Protein AF-0000000079724681 (afdb_homodimer)

Organism: NCBI:txid2484901

InterPro domains:
  IPR035994 Nucleoside phosphorylase superfamily [G3DSA:3.40.50.1580] (7-225)
  IPR035994 Nucleoside phosphorylase superfamily [SSF53167] (38-221)

Radius of gyration: 23.67 Å; Cα contacts (8 Å, |Δi|>4): 968; chains: 2; bounding box: 52×74×46 Å

pLDDT: mean 89.67, std 12.19, range [44.06, 98.69]

Solvent-accessible surface area (backbone atoms only — not comparable to full-atom values): 22794 Å² total; per-residue (Å²): 129,58,68,66,33,54,52,38,56,52,50,49,66,22,32,35,41,30,20,45,44,59,83,45,45,47,68,50,58,72,66,68,78,54,84,39,72,41,69,24,29,71,31,28,53,42,17,18,44,47,43,45,55,52,41,70,77,38,71,72,47,47,34,40,38,38,34,45,63,27,24,20,33,58,68,47,75,58,58,64,76,22,35,38,30,29,35,31,25,28,57,60,54,68,45,36,70,71,64,46,26,44,65,78,75,70,71,71,68,42,66,18,71,30,91,80,29,65,66,55,51,49,49,48,55,52,46,57,69,34,76,92,34,49,92,33,56,43,72,81,32,26,32,30,19,22,90,43,46,58,30,58,76,50,77,56,68,89,46,78,88,44,58,76,47,30,29,36,38,39,30,54,33,22,42,41,54,39,22,60,75,68,73,32,29,27,39,33,46,26,29,24,32,18,51,49,12,70,58,22,65,62,35,29,71,72,33,42,64,64,45,33,51,53,53,42,50,51,50,50,51,56,53,54,72,43,95,130,57,67,64,34,54,53,39,55,53,50,49,67,22,32,34,39,30,19,45,45,59,82,44,44,46,68,50,59,72,67,68,76,54,83,38,69,40,68,23,30,71,31,27,54,42,17,18,45,46,44,45,54,50,42,70,76,37,72,71,46,47,34,38,38,38,32,44,65,26,22,19,33,59,70,47,75,59,57,66,76,22,36,38,31,29,34,31,26,27,56,61,53,67,45,35,72,71,63,46,24,44,64,77,73,68,66,69,70,41,67,18,70,31,92,81,28,64,66,55,51,51,50,51,55,50,45,58,68,34,76,91,34,48,94,33,56,44,73,81,33,27,32,30,20,22,90,45,46,57,30,58,76,52,76,55,65,88,45,80,87,44,58,74,46,29,29,36,37,38,29,54,34,22,42,39,52,40,22,58,76,69,73,32,29,26,38,33,46,25,28,23,33,19,51,49,12,71,59,21,66,63,35,29,71,73,32,43,65,63,45,34,50,53,52,43,49,52,51,49,51,56,53,53,72,41,93

Secondary structure (DSSP, 8-state):
--HHHHHHHHHHTTEEEEESSGGGTHHHHHHT--S-EEE--SSHHHHHHHHHHHHHH-TT--EEEEEEEEEEPGGG---TT-EEEEEEEE---HHHHTTSEE-------EE-S-TT-HHHHHHHHHHHH-TTTTTTEEEEEEEE--SSEE-S--SS-SSGGGTT--EE-SSHHHHHHHHHHTT-EEEEEEEEEEESSTTHHHHHHHHHHHHHHHHHHHHHHHHHHT-/--HHHHHHHHHHTTEEEEESSGGGTHHHHHHT--S-EEE--SSHHHHHHHHHHHHHH-TT--EEEEEEEEEEPGGG---TT-EEEEEEEE---HHHHTTSEE-------EE-S-TT-HHHHHHHHHHHH-TTTTTTEEEEEEEE--SSEE-S--SS-SSGGGTT--EE-SSHHHHHHHHHHTT-EEEEEEEEEEESSTTHHHHHHHHHHHHHHHHHHHHHHHHHHT-

Nearest PDB structures (foldseek):
  4jwt-assembly1_A-2  TM=7.422E-01  e=1.024E-13  Sulfurimonas denitrificans DSM 1251
  4p54-assembly1_A  TM=7.434E-01  e=1.540E-12  Helicobacter pylori J99
  4ffs-assembly1_A  TM=7.259E-01  e=2.717E-12  Helicobacter pylori J99
  6dyu-assembly1_A  TM=7.124E-01  e=3.496E-12  Helicobacter pylori
  4bmx-assembly1_B  TM=7.181E-01  e=5.104E-12  Helicobacter pylori 26695

Sequence (454 aa):
MDLQKQKDCLLINRILFCSAFFGETDLLKKSRLFPHLLEAGIGNLNAGINTFEYLLKHPEIETIVFIGSCGAYPWAKIHTGSIVVSSEFDHLEIAAQLGITKQILNDKSLIGFAKDNPTLLGLSDFAKKQNQFTDRIFFSKKTNAPTCLSLKNLDSPPGKEWDGLDVENLELYGLAIVAKKLNKNLFAILSVTNQVGSEGSADWQKNWRDFSNSLQNLLLKWTDERRMDLQKQKDCLLINRILFCSAFFGETDLLKKSRLFPHLLEAGIGNLNAGINTFEYLLKHPEIETIVFIGSCGAYPWAKIHTGSIVVSSEFDHLEIAAQLGITKQILNDKSLIGFAKDNPTLLGLSDFAKKQNQFTDRIFFSKKTNAPTCLSLKNLDSPPGKEWDGLDVENLELYGLAIVAKKLNKNLFAILSVTNQVGSEGSADWQKNWRDFSNSLQNLLLKWTDERR

Structure (mmCIF, N/CA/C/O backbone):
data_AF-0000000079724681-model_v1
#
loop_
_entity.id
_entity.type
_entity.pdbx_description
1 polymer Phosphorylase
#
loop_
_atom_site.group_PDB
_atom_site.id
_atom_site.type_symbol
_atom_site.label_atom_id
_atom_site.label_alt_id
_atom_site.label_comp_id
_atom_site.label_asym_id
_atom_site.label_entity_id
_atom_site.label_seq_id
_atom_site.pdbx_PDB_ins_code
_atom_site.Cartn_x
_atom_site.Cartn_y
_atom_site.Cartn_z
_atom_site.occupancy
_atom_site.B_iso_or_equiv
_atom_site.auth_seq_id
_atom_site.auth_comp_id
_atom_site.auth_asym_id
_atom_site.auth_atom_id
_atom_site.pdbx_PDB_model_num
ATOM 1 N N . MET A 1 1 ? -26.391 -37.656 -5.281 1 44.31 1 MET A N 1
ATOM 2 C CA . MET A 1 1 ? -25.234 -36.781 -5.34 1 44.31 1 MET A CA 1
ATOM 3 C C . MET A 1 1 ? -24.312 -37 -4.148 1 44.31 1 MET A C 1
ATOM 5 O O . MET A 1 1 ? -24.75 -37 -3 1 44.31 1 MET A O 1
ATOM 9 N N . ASP A 1 2 ? -23.172 -37.562 -4.43 1 57.03 2 ASP A N 1
ATOM 10 C CA . ASP A 1 2 ? -22.188 -38.062 -3.484 1 57.03 2 ASP A CA 1
ATOM 11 C C . ASP A 1 2 ? -21.828 -37 -2.436 1 57.03 2 ASP A C 1
ATOM 13 O O . ASP A 1 2 ? -21.797 -35.812 -2.736 1 57.03 2 ASP A O 1
ATOM 17 N N . LEU A 1 3 ? -22.094 -37.375 -1.23 1 56.28 3 LEU A N 1
ATOM 18 C CA . LEU A 1 3 ? -21.828 -36.594 -0.027 1 56.28 3 LEU A CA 1
ATOM 19 C C . LEU A 1 3 ? -20.531 -35.812 -0.155 1 56.28 3 LEU A C 1
ATOM 21 O O . LEU A 1 3 ? -20.453 -34.656 0.271 1 56.28 3 LEU A O 1
ATOM 25 N N . GLN A 1 4 ? -19.547 -36.406 -0.739 1 55.22 4 GLN A N 1
ATOM 26 C CA . GLN A 1 4 ? -18.25 -35.75 -0.909 1 55.22 4 GLN A CA 1
ATOM 27 C C . GLN A 1 4 ? -18.344 -34.594 -1.879 1 55.22 4 GLN A C 1
ATOM 29 O O . GLN A 1 4 ? -17.734 -33.531 -1.65 1 55.22 4 GLN A O 1
ATOM 34 N N . LYS A 1 5 ? -19.141 -34.812 -2.885 1 59.75 5 LYS A N 1
ATOM 35 C CA . LYS A 1 5 ? -19.328 -33.781 -3.883 1 59.75 5 LYS A CA 1
ATOM 36 C C . LYS A 1 5 ? -20.062 -32.594 -3.283 1 59.75 5 LYS A C 1
ATOM 38 O O . LYS A 1 5 ? -19.719 -31.438 -3.578 1 59.75 5 LYS A O 1
ATOM 43 N N . GLN A 1 6 ? -20.984 -32.969 -2.492 1 57.09 6 GLN A N 1
ATOM 44 C CA . GLN A 1 6 ? -21.719 -31.906 -1.816 1 57.09 6 GLN A CA 1
ATOM 45 C C . GLN A 1 6 ? -20.797 -31.094 -0.909 1 57.09 6 GLN A C 1
ATOM 47 O O . GLN A 1 6 ? -20.891 -29.859 -0.869 1 57.09 6 GLN A O 1
ATOM 52 N N . LYS A 1 7 ? -20.047 -31.766 -0.277 1 60.78 7 LYS A N 1
ATOM 53 C CA . LYS A 1 7 ? -19.094 -31.125 0.615 1 60.78 7 LYS A CA 1
ATOM 54 C C . LYS A 1 7 ? -18.078 -30.297 -0.172 1 60.78 7 LYS A C 1
ATOM 56 O O . LYS A 1 7 ? -17.688 -29.203 0.251 1 60.78 7 LYS A O 1
ATOM 61 N N . ASP A 1 8 ? -17.734 -30.734 -1.343 1 61.16 8 ASP A N 1
ATOM 62 C CA . ASP A 1 8 ? -16.781 -30.031 -2.186 1 61.16 8 ASP A CA 1
ATOM 63 C C . ASP A 1 8 ? -17.391 -28.766 -2.783 1 61.16 8 ASP A C 1
ATOM 65 O O . ASP A 1 8 ? -16.719 -27.734 -2.877 1 61.16 8 ASP A O 1
ATOM 69 N N . CYS A 1 9 ? -18.547 -29 -3.27 1 59.59 9 CYS A N 1
ATOM 70 C CA . CYS A 1 9 ? -19.266 -27.844 -3.781 1 59.59 9 CYS A CA 1
ATOM 71 C C . CYS A 1 9 ? -19.406 -26.766 -2.705 1 59.59 9 CYS A C 1
ATOM 73 O O . CYS A 1 9 ? -19.25 -25.578 -2.984 1 59.59 9 CYS A O 1
ATOM 75 N N . LEU A 1 10 ? -19.516 -27.234 -1.591 1 66.06 10 LEU A N 1
ATOM 76 C CA . LEU A 1 10 ? -19.703 -26.312 -0.482 1 66.06 10 LEU A CA 1
ATOM 77 C C . LEU A 1 10 ? -18.391 -25.609 -0.145 1 66.06 10 LEU A C 1
ATOM 79 O O . LEU A 1 10 ? -18.391 -24.422 0.2 1 66.06 10 LEU A O 1
ATOM 83 N N . LEU A 1 11 ? -17.344 -26.266 -0.457 1 80.56 11 LEU A N 1
ATOM 84 C CA . LEU A 1 11 ? -16.031 -25.719 -0.091 1 80.56 11 LEU A CA 1
ATOM 85 C C . LEU A 1 11 ? -15.625 -24.609 -1.057 1 80.56 11 LEU A C 1
ATOM 87 O O . LEU A 1 11 ? -15.125 -23.562 -0.634 1 80.56 11 LEU A O 1
ATOM 91 N N . ILE A 1 12 ? -16.047 -24.781 -2.322 1 86.5 12 ILE A N 1
ATOM 92 C CA . ILE A 1 12 ? -15.594 -23.828 -3.334 1 86.5 12 ILE A CA 1
ATOM 93 C C . ILE A 1 12 ? -16.328 -22.516 -3.16 1 86.5 12 ILE A C 1
ATOM 95 O O . ILE A 1 12 ? -15.82 -21.453 -3.527 1 86.5 12 ILE A O 1
ATOM 99 N N . ASN A 1 13 ? -17.531 -22.562 -2.518 1 90.31 13 ASN A N 1
ATOM 100 C CA . ASN A 1 13 ? -18.328 -21.359 -2.281 1 90.31 13 ASN A CA 1
ATOM 101 C C . ASN A 1 13 ? -17.734 -20.5 -1.17 1 90.31 13 ASN A C 1
ATOM 103 O O . ASN A 1 13 ? -18.109 -19.344 -1.003 1 90.31 13 ASN A O 1
ATOM 107 N N . ARG A 1 14 ? -16.766 -21.094 -0.505 1 94 14 ARG A N 1
ATOM 108 C CA . ARG A 1 14 ? -16.172 -20.375 0.62 1 94 14 ARG A CA 1
ATOM 109 C C . ARG A 1 14 ? -14.742 -19.938 0.295 1 94 14 ARG A C 1
ATOM 111 O O . ARG A 1 14 ? -14 -19.531 1.187 1 94 14 ARG A O 1
ATOM 118 N N . ILE A 1 15 ? -14.375 -20.047 -0.976 1 94.31 15 ILE A N 1
ATOM 119 C CA . ILE A 1 15 ? -13.031 -19.688 -1.424 1 94.31 15 ILE A CA 1
ATOM 120 C C . ILE A 1 15 ? -13.109 -18.531 -2.412 1 94.31 15 ILE A C 1
ATOM 122 O O . ILE A 1 15 ? -13.891 -18.562 -3.363 1 94.31 15 ILE A O 1
ATOM 126 N N . LEU A 1 16 ? -12.367 -17.5 -2.15 1 97.19 16 LEU A N 1
ATOM 127 C CA . LEU A 1 16 ? -12.125 -16.453 -3.135 1 97.19 16 LEU A CA 1
ATOM 128 C C . LEU A 1 16 ? -10.844 -16.719 -3.914 1 97.19 16 LEU A C 1
ATOM 130 O O . LEU A 1 16 ? -9.766 -16.812 -3.328 1 97.19 16 LEU A O 1
ATOM 134 N N . PHE A 1 17 ? -11.016 -16.938 -5.164 1 96.94 17 PHE A N 1
ATOM 135 C CA . PHE A 1 17 ? -9.852 -16.922 -6.047 1 96.94 17 PHE A CA 1
ATOM 136 C C . PHE A 1 17 ? -9.609 -15.531 -6.609 1 96.94 17 PHE A C 1
ATOM 138 O O . PHE A 1 17 ? -10.531 -14.891 -7.121 1 96.94 17 PHE A O 1
ATOM 145 N N . CYS A 1 18 ? -8.375 -14.977 -6.477 1 98.06 18 CYS A N 1
ATOM 146 C CA . CYS A 1 18 ? -8.109 -13.633 -6.984 1 98.06 18 CYS A CA 1
ATOM 147 C C . CYS A 1 18 ? -6.754 -13.57 -7.676 1 98.06 18 CYS A C 1
ATOM 149 O O . CYS A 1 18 ? -5.922 -14.453 -7.5 1 98.06 18 CYS A O 1
ATOM 151 N N . SER A 1 19 ? -6.59 -12.633 -8.57 1 98.69 19 SER A N 1
ATOM 152 C CA . SER A 1 19 ? -5.371 -12.383 -9.328 1 98.69 19 SER A CA 1
ATOM 153 C C . SER A 1 19 ? -5.094 -10.891 -9.469 1 98.69 19 SER A C 1
ATOM 155 O O . SER A 1 19 ? -5.949 -10.062 -9.141 1 98.69 19 SER A O 1
ATOM 157 N N . ALA A 1 20 ? -3.908 -10.57 -9.883 1 98.19 20 ALA A N 1
ATOM 158 C CA . ALA A 1 20 ? -3.549 -9.172 -10.086 1 98.19 20 ALA A CA 1
ATOM 159 C C . ALA A 1 20 ? -4.352 -8.562 -11.234 1 98.19 20 ALA A C 1
ATOM 161 O O . ALA A 1 20 ? -4.805 -7.418 -11.141 1 98.19 20 ALA A O 1
ATOM 162 N N . PHE A 1 21 ? -4.492 -9.266 -12.305 1 97.19 21 PHE A N 1
ATOM 163 C CA . PHE A 1 21 ? -5.242 -8.797 -13.461 1 97.19 21 PHE A CA 1
ATOM 164 C C . PHE A 1 21 ? -5.973 -9.945 -14.141 1 97.19 21 PHE A C 1
ATOM 166 O O . PHE A 1 21 ? -5.711 -11.117 -13.844 1 97.19 21 PHE A O 1
ATOM 173 N N . PHE A 1 22 ? -6.855 -9.695 -14.969 1 95.62 22 PHE A N 1
ATOM 174 C CA . PHE A 1 22 ? -7.855 -10.602 -15.523 1 95.62 22 PHE A CA 1
ATOM 175 C C . PHE A 1 22 ? -7.195 -11.758 -16.266 1 95.62 22 PHE A C 1
ATOM 177 O O . PHE A 1 22 ? -7.668 -12.891 -16.203 1 95.62 22 PHE A O 1
ATOM 184 N N . GLY A 1 23 ? -6.133 -11.547 -16.906 1 97.25 23 GLY A N 1
ATOM 185 C CA . GLY A 1 23 ? -5.469 -12.57 -17.703 1 97.25 23 GLY A CA 1
ATOM 186 C C . GLY A 1 23 ? -5.031 -13.773 -16.875 1 97.25 23 GLY A C 1
ATOM 187 O O . GLY A 1 23 ? -4.926 -14.883 -17.406 1 97.25 23 GLY A O 1
ATOM 188 N N . GLU A 1 24 ? -4.887 -13.625 -15.617 1 98.06 24 GLU A N 1
ATOM 189 C CA . GLU A 1 24 ? -4.355 -14.688 -14.766 1 98.06 24 GLU A CA 1
ATOM 190 C C . GLU A 1 24 ? -5.48 -15.547 -14.195 1 98.06 24 GLU A C 1
ATOM 192 O O . GLU A 1 24 ? -5.223 -16.562 -13.539 1 98.06 24 GLU A O 1
ATOM 197 N N . THR A 1 25 ? -6.746 -15.203 -14.484 1 97.94 25 THR A N 1
ATOM 198 C CA . THR A 1 25 ? -7.863 -16.031 -14.023 1 97.94 25 THR A CA 1
ATOM 199 C C . THR A 1 25 ? -8.945 -16.109 -15.086 1 97.94 25 THR A C 1
ATOM 201 O O . THR A 1 25 ? -10.094 -16.469 -14.797 1 97.94 25 THR A O 1
ATOM 204 N N . ASP A 1 26 ? -8.672 -15.711 -16.297 1 98.31 26 ASP A N 1
ATOM 205 C CA . ASP A 1 26 ? -9.68 -15.633 -17.344 1 98.31 26 ASP A CA 1
ATOM 206 C C . ASP A 1 26 ? -10.234 -17.016 -17.688 1 98.31 26 ASP A C 1
ATOM 208 O O . ASP A 1 26 ? -11.43 -17.156 -17.953 1 98.31 26 ASP A O 1
ATOM 212 N N . LEU A 1 27 ? -9.453 -18.094 -17.672 1 97.94 27 LEU A N 1
ATOM 213 C CA . LEU A 1 27 ? -9.938 -19.453 -17.922 1 97.94 27 LEU A CA 1
ATOM 214 C C . LEU A 1 27 ? -10.836 -19.938 -16.781 1 97.94 27 LEU A C 1
ATOM 216 O O . LEU A 1 27 ? -11.828 -20.625 -17.016 1 97.94 27 LEU A O 1
ATOM 220 N N . LEU A 1 28 ? -10.453 -19.562 -15.555 1 97 28 LEU A N 1
ATOM 221 C CA . LEU A 1 28 ? -11.312 -19.891 -14.43 1 97 28 LEU A CA 1
ATOM 222 C C . LEU A 1 28 ? -12.68 -19.234 -14.57 1 97 28 LEU A C 1
ATOM 224 O O . LEU A 1 28 ? -13.703 -19.875 -14.336 1 97 28 LEU A O 1
ATOM 228 N N . LYS A 1 29 ? -12.625 -17.984 -14.961 1 96.88 29 LYS A N 1
ATOM 229 C CA . LYS A 1 29 ? -13.875 -17.25 -15.148 1 96.88 29 LYS A CA 1
ATOM 230 C C . LYS A 1 29 ? -14.727 -17.891 -16.25 1 96.88 29 LYS A C 1
ATOM 232 O O . LYS A 1 29 ? -15.938 -18.078 -16.062 1 96.88 29 LYS A O 1
ATOM 237 N N . LYS A 1 30 ? -14.156 -18.234 -17.297 1 96.88 30 LYS A N 1
ATOM 238 C CA . LYS A 1 30 ? -14.852 -18.812 -18.438 1 96.88 30 LYS A CA 1
ATOM 239 C C . LYS A 1 30 ? -15.523 -20.141 -18.078 1 96.88 30 LYS A C 1
ATOM 241 O O . LYS A 1 30 ? -16.594 -20.469 -18.594 1 96.88 30 LYS A O 1
ATOM 246 N N . SER A 1 31 ? -14.938 -20.875 -17.156 1 95.06 31 SER A N 1
ATOM 247 C CA . SER A 1 31 ? -15.445 -22.188 -16.781 1 95.06 31 SER A CA 1
ATOM 248 C C . SER A 1 31 ? -16.75 -22.078 -16 1 95.06 31 SER A C 1
ATOM 250 O O . SER A 1 31 ? -17.531 -23.031 -15.938 1 95.06 31 SER A O 1
ATOM 252 N N . ARG A 1 32 ? -16.984 -20.984 -15.227 1 93.25 32 ARG A N 1
ATOM 253 C CA . ARG A 1 32 ? -18.141 -20.688 -14.391 1 93.25 32 ARG A CA 1
ATOM 254 C C . ARG A 1 32 ? -18.203 -21.641 -13.195 1 93.25 32 ARG A C 1
ATOM 256 O O . ARG A 1 32 ? -19.266 -21.828 -12.602 1 93.25 32 ARG A O 1
ATOM 263 N N . LEU A 1 33 ? -17.047 -22.203 -12.883 1 91.81 33 LEU A N 1
ATOM 264 C CA . LEU A 1 33 ? -17 -23.172 -11.797 1 91.81 33 LEU A CA 1
ATOM 265 C C . LEU A 1 33 ? -16.594 -22.5 -10.492 1 91.81 33 LEU A C 1
ATOM 267 O O . LEU A 1 33 ? -16.641 -23.125 -9.43 1 91.81 33 LEU A O 1
ATOM 271 N N . PHE A 1 34 ? -16.25 -21.25 -10.586 1 93.75 34 PHE A N 1
ATOM 272 C CA . PHE A 1 34 ? -15.719 -20.516 -9.438 1 93.75 34 PHE A CA 1
ATOM 273 C C . PHE A 1 34 ? -16.641 -19.359 -9.062 1 93.75 34 PHE A C 1
ATOM 275 O O . PHE A 1 34 ? -16.609 -18.297 -9.695 1 93.75 34 PHE A O 1
ATOM 282 N N . PRO A 1 35 ? -17.391 -19.547 -8.023 1 94.75 35 PRO A N 1
ATOM 283 C CA . PRO A 1 35 ? -18.406 -18.562 -7.688 1 94.75 35 PRO A CA 1
ATOM 284 C C . PRO A 1 35 ? -17.812 -17.203 -7.316 1 94.75 35 PRO A C 1
ATOM 286 O O . PRO A 1 35 ? -18.422 -16.156 -7.578 1 94.75 35 PRO A O 1
ATOM 289 N N . HIS A 1 36 ? -16.594 -17.266 -6.629 1 97.12 36 HIS A N 1
ATOM 290 C CA . HIS A 1 36 ? -15.945 -16.031 -6.215 1 97.12 36 HIS A CA 1
ATOM 291 C C . HIS A 1 36 ? -14.609 -15.844 -6.922 1 97.12 36 HIS A C 1
ATOM 293 O O . HIS A 1 36 ? -13.648 -16.562 -6.637 1 97.12 36 HIS A O 1
ATOM 299 N N . LEU A 1 37 ? -14.609 -14.938 -7.895 1 97.81 37 LEU A N 1
ATOM 300 C CA . LEU A 1 37 ? -13.422 -14.547 -8.648 1 97.81 37 LEU A CA 1
ATOM 301 C C . LEU A 1 37 ? -13.234 -13.031 -8.633 1 97.81 37 LEU A C 1
ATOM 303 O O . LEU A 1 37 ? -14.188 -12.281 -8.867 1 97.81 37 LEU A O 1
ATOM 307 N N . LEU A 1 38 ? -12.016 -12.625 -8.312 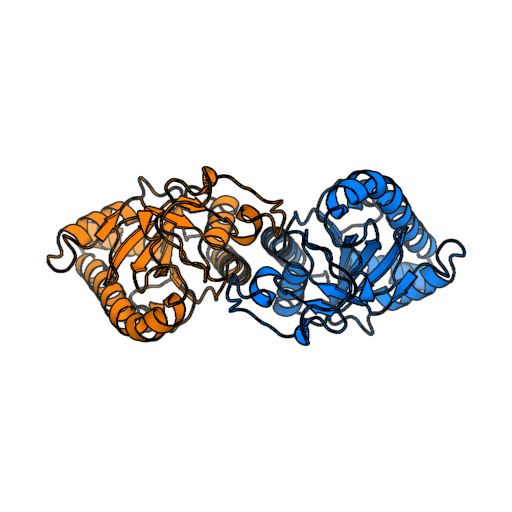1 98.5 38 LEU A N 1
ATOM 308 C CA . LEU A 1 38 ? -11.773 -11.188 -8.18 1 98.5 38 LEU A CA 1
ATOM 309 C C . LEU A 1 38 ? -10.477 -10.789 -8.883 1 98.5 38 LEU A C 1
ATOM 311 O O . LEU A 1 38 ? -9.438 -11.414 -8.68 1 98.5 38 LEU A O 1
ATOM 315 N N . GLU A 1 39 ? -10.617 -9.875 -9.781 1 98.38 39 GLU A N 1
ATOM 316 C CA . GLU A 1 39 ? -9.43 -9.117 -10.172 1 98.38 39 GLU A CA 1
ATOM 317 C C . GLU A 1 39 ? -9.039 -8.102 -9.102 1 98.38 39 GLU A C 1
ATOM 319 O O . GLU A 1 39 ? -9.633 -7.027 -9.008 1 98.38 39 GLU A O 1
ATOM 324 N N . ALA A 1 40 ? -8.047 -8.453 -8.336 1 98 40 ALA A N 1
ATOM 325 C CA . ALA A 1 40 ? -7.719 -7.688 -7.133 1 98 40 ALA A CA 1
ATOM 326 C C . ALA A 1 40 ? -6.934 -6.426 -7.488 1 98 40 ALA A C 1
ATOM 328 O O . ALA A 1 40 ? -6.953 -5.449 -6.734 1 98 40 ALA A O 1
ATOM 329 N N . GLY A 1 41 ? -6.223 -6.457 -8.641 1 97 41 GLY A N 1
ATOM 330 C CA . GLY A 1 41 ? -5.418 -5.312 -9.039 1 97 41 GLY A CA 1
ATOM 331 C C . GLY A 1 41 ? -3.938 -5.5 -8.766 1 97 41 GLY A C 1
ATOM 332 O O . GLY A 1 41 ? -3.557 -6.324 -7.934 1 97 41 GLY A O 1
ATOM 333 N N . ILE A 1 42 ? -3.188 -4.684 -9.422 1 96.62 42 ILE A N 1
ATOM 334 C CA . ILE A 1 42 ? -1.736 -4.781 -9.305 1 96.62 42 ILE A CA 1
ATOM 335 C C . ILE A 1 42 ? -1.262 -3.984 -8.094 1 96.62 42 ILE A C 1
ATOM 337 O O . ILE A 1 42 ? -1.713 -2.857 -7.867 1 96.62 42 ILE A O 1
ATOM 341 N N . GLY A 1 43 ? -0.429 -4.609 -7.32 1 96.56 43 GLY A N 1
ATOM 342 C CA . GLY A 1 43 ? 0.183 -3.945 -6.184 1 96.56 43 GLY A CA 1
ATOM 343 C C . GLY A 1 43 ? -0.536 -4.219 -4.875 1 96.56 43 GLY A C 1
ATOM 344 O O . GLY A 1 43 ? -1.745 -4.457 -4.863 1 96.56 43 GLY A O 1
ATOM 345 N N . ASN A 1 44 ? 0.185 -4.07 -3.781 1 96.06 44 ASN A N 1
ATOM 346 C CA . ASN A 1 44 ? -0.342 -4.359 -2.451 1 96.06 44 ASN A CA 1
ATOM 347 C C . ASN A 1 44 ? -1.56 -3.496 -2.131 1 96.06 44 ASN A C 1
ATOM 349 O O . ASN A 1 44 ? -2.545 -3.986 -1.577 1 96.06 44 ASN A O 1
ATOM 353 N N . LEU A 1 45 ? -1.517 -2.23 -2.512 1 94.75 45 LEU A N 1
ATOM 354 C CA . LEU A 1 45 ? -2.57 -1.291 -2.143 1 94.75 45 LEU A CA 1
ATOM 355 C C . LEU A 1 45 ? -3.875 -1.629 -2.857 1 94.75 45 LEU A C 1
ATOM 357 O O . LEU A 1 45 ? -4.902 -1.85 -2.213 1 94.75 45 LEU A O 1
ATOM 361 N N . ASN A 1 46 ? -3.82 -1.771 -4.152 1 95.25 46 ASN A N 1
ATOM 362 C CA . ASN A 1 46 ? -5.016 -2.1 -4.918 1 95.25 46 ASN A CA 1
ATOM 363 C C . ASN A 1 46 ? -5.555 -3.48 -4.555 1 95.25 46 ASN A C 1
ATOM 365 O O . ASN A 1 46 ? -6.754 -3.641 -4.32 1 95.25 46 ASN A O 1
ATOM 369 N N . ALA A 1 47 ? -4.641 -4.414 -4.484 1 97.44 47 ALA A N 1
ATOM 370 C CA . ALA A 1 47 ? -5.047 -5.773 -4.141 1 97.44 47 ALA A CA 1
ATOM 371 C C . ALA A 1 47 ? -5.68 -5.82 -2.75 1 97.44 47 ALA A C 1
ATOM 373 O O . ALA A 1 47 ? -6.695 -6.488 -2.547 1 97.44 47 ALA A O 1
ATOM 374 N N . GLY A 1 48 ? -5.066 -5.098 -1.835 1 97 48 GLY A N 1
ATOM 375 C CA . GLY A 1 48 ? -5.602 -5.051 -0.484 1 97 48 GLY A CA 1
ATOM 376 C C . GLY A 1 48 ? -6.984 -4.43 -0.411 1 97 48 GLY A C 1
ATOM 377 O O . GLY A 1 48 ? -7.918 -5.039 0.113 1 97 48 GLY A O 1
ATOM 378 N N . ILE A 1 49 ? -7.184 -3.277 -1.011 1 96.5 49 ILE A N 1
ATOM 379 C CA . ILE A 1 49 ? -8.43 -2.52 -0.91 1 96.5 49 ILE A CA 1
ATOM 380 C C . ILE A 1 49 ? -9.547 -3.27 -1.624 1 96.5 49 ILE A C 1
ATOM 382 O O . ILE A 1 49 ? -10.641 -3.441 -1.072 1 96.5 49 ILE A O 1
ATOM 386 N N . ASN A 1 50 ? -9.258 -3.773 -2.785 1 97.56 50 ASN A N 1
ATOM 387 C CA . ASN A 1 50 ? -10.297 -4.441 -3.566 1 97.56 50 ASN A CA 1
ATOM 388 C C . ASN A 1 50 ? -10.711 -5.766 -2.93 1 97.56 50 ASN A C 1
ATOM 390 O O . ASN A 1 50 ? -11.891 -6.113 -2.922 1 97.56 50 ASN A O 1
ATOM 394 N N . THR A 1 51 ? -9.758 -6.473 -2.439 1 98.31 51 THR A N 1
ATOM 395 C CA . THR A 1 51 ? -10.078 -7.73 -1.771 1 98.31 51 THR A CA 1
ATOM 396 C C . THR A 1 51 ? -10.859 -7.473 -0.486 1 98.31 51 THR A C 1
ATOM 398 O O . THR A 1 51 ? -11.828 -8.18 -0.188 1 98.31 51 THR A O 1
ATOM 401 N N . PHE A 1 52 ? -10.422 -6.453 0.254 1 97.88 52 PHE A N 1
ATOM 402 C CA . PHE A 1 52 ? -11.133 -6.078 1.473 1 97.88 52 PHE A CA 1
ATOM 403 C C . PHE A 1 52 ? -12.594 -5.773 1.178 1 97.88 52 PHE A C 1
ATOM 405 O O . PHE A 1 52 ? -13.492 -6.293 1.849 1 97.88 52 PHE A O 1
ATOM 412 N N . GLU A 1 53 ? -12.812 -4.988 0.171 1 97.31 53 GLU A N 1
ATOM 413 C CA . GLU A 1 53 ? -14.164 -4.629 -0.232 1 97.31 53 GLU A CA 1
ATOM 414 C C . GLU A 1 53 ? -14.984 -5.867 -0.574 1 97.31 53 GLU A C 1
ATOM 416 O O . GLU A 1 53 ? -16.125 -6.008 -0.125 1 97.31 53 GLU A O 1
ATOM 421 N N . TYR A 1 54 ? -14.383 -6.77 -1.349 1 98.25 54 TYR A N 1
ATOM 422 C CA . TYR A 1 54 ? -15.078 -7.977 -1.794 1 98.25 54 TYR A CA 1
ATOM 423 C C . TYR A 1 54 ? -15.477 -8.844 -0.607 1 98.25 54 TYR A C 1
ATOM 425 O O . TYR A 1 54 ? -16.594 -9.359 -0.553 1 98.25 54 TYR A O 1
ATOM 433 N N . LEU A 1 55 ? -14.594 -8.953 0.332 1 98 55 LEU A N 1
ATOM 434 C CA . LEU A 1 55 ? -14.82 -9.836 1.47 1 98 55 LEU A CA 1
ATOM 435 C C . LEU A 1 55 ? -15.891 -9.266 2.396 1 98 55 LEU A C 1
ATOM 437 O O . LEU A 1 55 ? -16.641 -10.023 3.014 1 98 55 LEU A O 1
ATOM 441 N N . LEU A 1 56 ? -15.953 -7.957 2.484 1 96.31 56 LEU A N 1
ATOM 442 C CA . LEU A 1 56 ? -17 -7.34 3.289 1 96.31 56 LEU A CA 1
ATOM 443 C C . LEU A 1 56 ? -18.375 -7.641 2.711 1 96.31 56 LEU A C 1
ATOM 445 O O . LEU A 1 56 ? -19.344 -7.805 3.457 1 96.31 56 LEU A O 1
ATOM 449 N N . LYS A 1 57 ? -18.422 -7.762 1.426 1 96.62 57 LYS A N 1
ATOM 450 C CA . LYS A 1 57 ? -19.688 -8.039 0.743 1 96.62 57 LYS A CA 1
ATOM 451 C C . LYS A 1 57 ? -20 -9.523 0.758 1 96.62 57 LYS A C 1
ATOM 453 O O . LYS A 1 57 ? -21.156 -9.922 0.52 1 96.62 57 LYS A O 1
ATOM 458 N N . HIS A 1 58 ? -18.969 -10.32 0.985 1 97.88 58 HIS A N 1
ATOM 459 C CA . HIS A 1 58 ? -19.125 -11.773 0.965 1 97.88 58 HIS A CA 1
ATOM 460 C C . HIS A 1 58 ? -18.516 -12.406 2.215 1 97.88 58 HIS A C 1
ATOM 462 O O . HIS A 1 58 ? -17.516 -13.125 2.133 1 97.88 58 HIS A O 1
ATOM 468 N N . PRO A 1 59 ? -19.188 -12.242 3.305 1 96.38 59 PRO A N 1
ATOM 469 C CA . PRO A 1 59 ? -18.625 -12.688 4.582 1 96.38 59 PRO A CA 1
ATOM 470 C C . PRO A 1 59 ? -18.516 -14.211 4.684 1 96.38 59 PRO A C 1
ATOM 472 O O . PRO A 1 59 ? -17.844 -14.727 5.578 1 96.38 59 PRO A O 1
ATOM 475 N N . GLU A 1 60 ? -19.141 -14.945 3.791 1 96.25 60 GLU A N 1
ATOM 476 C CA . GLU A 1 60 ? -19.109 -16.406 3.809 1 96.25 60 GLU A CA 1
ATOM 477 C C . GLU A 1 60 ? -17.75 -16.938 3.371 1 96.25 60 GLU A C 1
ATOM 479 O O . GLU A 1 60 ? -17.422 -18.094 3.625 1 96.25 60 GLU A O 1
ATOM 484 N N . ILE A 1 61 ? -16.984 -16.141 2.715 1 96.44 61 ILE A N 1
ATOM 485 C CA . ILE A 1 61 ? -15.672 -16.562 2.25 1 96.44 61 ILE A CA 1
ATOM 486 C C . ILE A 1 61 ? -14.742 -16.766 3.445 1 96.44 61 ILE A C 1
ATOM 488 O O . ILE A 1 61 ? -14.656 -15.914 4.324 1 96.44 61 ILE A O 1
ATOM 492 N N . GLU A 1 62 ? -14.016 -17.875 3.416 1 94.38 62 GLU A N 1
ATOM 493 C CA . GLU A 1 62 ? -13.125 -18.219 4.523 1 94.38 62 GLU A CA 1
ATOM 494 C C . GLU A 1 62 ? -11.672 -18.266 4.066 1 94.38 62 GLU A C 1
ATOM 496 O O . GLU A 1 62 ? -10.758 -18.125 4.879 1 94.38 62 GLU A O 1
ATOM 501 N N . THR A 1 63 ? -11.492 -18.516 2.809 1 94.38 63 THR A N 1
ATOM 502 C CA . THR A 1 63 ? -10.148 -18.719 2.283 1 94.38 63 THR A CA 1
ATOM 503 C C . THR A 1 63 ? -9.922 -17.891 1.025 1 94.38 63 THR A C 1
ATOM 505 O O . THR A 1 63 ? -10.789 -17.844 0.146 1 94.38 63 THR A O 1
ATOM 508 N N . ILE A 1 64 ? -8.82 -17.188 1.007 1 96.25 64 ILE A N 1
ATOM 509 C CA . ILE A 1 64 ? -8.367 -16.469 -0.178 1 96.25 64 ILE A CA 1
ATOM 510 C C . ILE A 1 64 ? -7.262 -17.266 -0.869 1 96.25 64 ILE A C 1
ATOM 512 O O . ILE A 1 64 ? -6.289 -17.672 -0.228 1 96.25 64 ILE A O 1
ATOM 516 N N . VAL A 1 65 ? -7.422 -17.516 -2.098 1 95.25 65 VAL A N 1
ATOM 517 C CA . VAL A 1 65 ? -6.391 -18.125 -2.924 1 95.25 65 VAL A CA 1
ATOM 518 C C . VAL A 1 65 ? -5.957 -17.156 -4.023 1 95.25 65 VAL A C 1
ATOM 520 O O . VAL A 1 65 ? -6.73 -16.859 -4.938 1 95.25 65 VAL A O 1
ATOM 523 N N . PHE A 1 66 ? -4.75 -16.703 -3.92 1 97.12 66 PHE A N 1
ATOM 524 C CA . PHE A 1 66 ? -4.199 -15.844 -4.965 1 97.12 66 PHE A CA 1
ATOM 525 C C . PHE A 1 66 ? -3.535 -16.672 -6.051 1 97.12 66 PHE A C 1
ATOM 527 O O . PHE A 1 66 ? -2.73 -17.562 -5.758 1 97.12 66 PHE A O 1
ATOM 534 N N . ILE A 1 67 ? -3.922 -16.438 -7.277 1 97.12 67 ILE A N 1
ATOM 535 C CA . ILE A 1 67 ? -3.369 -17.094 -8.461 1 97.12 67 ILE A CA 1
ATOM 536 C C . ILE A 1 67 ? -2.611 -16.062 -9.305 1 97.12 67 ILE A C 1
ATOM 538 O O . ILE A 1 67 ? -3.182 -15.062 -9.734 1 97.12 67 ILE A O 1
ATOM 542 N N . GLY A 1 68 ? -1.354 -16.312 -9.531 1 97.94 68 GLY A N 1
ATOM 543 C CA . GLY A 1 68 ? -0.631 -15.336 -10.32 1 97.94 68 GLY A CA 1
ATOM 544 C C . GLY A 1 68 ? 0.795 -15.75 -10.633 1 97.94 68 GLY A C 1
ATOM 545 O O . GLY A 1 68 ? 1.083 -16.938 -10.781 1 97.94 68 GLY A O 1
ATOM 546 N N . SER A 1 69 ? 1.672 -14.727 -10.93 1 98.44 69 SER A N 1
ATOM 547 C CA . SER A 1 69 ? 3.072 -14.914 -11.297 1 98.44 69 SER A CA 1
ATOM 548 C C . SER A 1 69 ? 4.004 -14.391 -10.211 1 98.44 69 SER A C 1
ATOM 550 O O . SER A 1 69 ? 3.588 -13.617 -9.352 1 98.44 69 SER A O 1
ATOM 552 N N . CYS A 1 70 ? 5.23 -14.922 -10.242 1 98.69 70 CYS A N 1
ATOM 553 C CA . CYS A 1 70 ? 6.273 -14.445 -9.336 1 98.69 70 CYS A CA 1
ATOM 554 C C . CYS A 1 70 ? 7.652 -14.594 -9.969 1 98.69 70 CYS A C 1
ATOM 556 O O . CYS A 1 70 ? 7.809 -15.281 -10.977 1 98.69 70 CYS A O 1
ATOM 558 N N . GLY A 1 71 ? 8.562 -13.836 -9.453 1 98.69 71 GLY A N 1
ATOM 559 C CA . GLY A 1 71 ? 9.977 -14.055 -9.703 1 98.69 71 GLY A CA 1
ATOM 560 C C . GLY A 1 71 ? 10.672 -14.789 -8.57 1 98.69 71 GLY A C 1
ATOM 561 O O . GLY A 1 71 ? 10.43 -14.5 -7.398 1 98.69 71 GLY A O 1
ATOM 562 N N . ALA A 1 72 ? 11.5 -15.75 -8.93 1 98.69 72 ALA A N 1
ATOM 563 C CA . ALA A 1 72 ? 12.242 -16.484 -7.914 1 98.69 72 ALA A CA 1
ATOM 564 C C . ALA A 1 72 ? 13.555 -15.797 -7.582 1 98.69 72 ALA A C 1
ATOM 566 O O . ALA A 1 72 ? 14.281 -15.359 -8.477 1 98.69 72 ALA A O 1
ATOM 567 N N . TYR A 1 73 ? 13.781 -15.641 -6.266 1 98.44 73 TYR A N 1
ATOM 568 C CA . TYR A 1 73 ? 15.109 -15.18 -5.887 1 98.44 73 TYR A CA 1
ATOM 569 C C . TYR A 1 73 ? 16.172 -16.219 -6.23 1 98.44 73 TYR A C 1
ATOM 571 O O . TYR A 1 73 ? 15.938 -17.422 -6.074 1 98.44 73 TYR A O 1
ATOM 579 N N . PRO A 1 74 ? 17.359 -15.797 -6.66 1 96.94 74 PRO A N 1
ATOM 580 C CA . PRO A 1 74 ? 18.375 -16.75 -7.098 1 96.94 74 PRO A CA 1
ATOM 581 C C . PRO A 1 74 ? 18.766 -17.75 -6.004 1 96.94 74 PRO A C 1
ATOM 583 O O . PRO A 1 74 ? 19.016 -18.922 -6.293 1 96.94 74 PRO A O 1
ATOM 586 N N . TRP A 1 75 ? 18.75 -17.344 -4.762 1 97.31 75 TRP A N 1
ATOM 587 C CA . TRP A 1 75 ? 19.172 -18.203 -3.672 1 97.31 75 TRP A CA 1
ATOM 588 C C . TRP A 1 75 ? 18.109 -19.234 -3.33 1 97.31 75 TRP A C 1
ATOM 590 O O . TRP A 1 75 ? 18.359 -20.188 -2.592 1 97.31 75 TRP A O 1
ATOM 600 N N . ALA A 1 76 ? 16.922 -19.047 -3.838 1 96.81 76 ALA A N 1
ATOM 601 C CA . ALA A 1 76 ? 15.836 -19.984 -3.572 1 96.81 76 ALA A CA 1
ATOM 602 C C . ALA A 1 76 ? 16.016 -21.266 -4.406 1 96.81 76 ALA A C 1
ATOM 604 O O . ALA A 1 76 ? 15.383 -22.281 -4.121 1 96.81 76 ALA A O 1
ATOM 605 N N . LYS A 1 77 ? 16.734 -21.25 -5.473 1 95.38 77 LYS A N 1
ATOM 606 C CA . LYS A 1 77 ? 17.016 -22.359 -6.367 1 95.38 77 LYS A CA 1
ATOM 607 C C . LYS A 1 77 ? 15.734 -22.953 -6.938 1 95.38 77 LYS A C 1
ATOM 609 O O . LYS A 1 77 ? 15.547 -24.172 -6.945 1 95.38 77 LYS A O 1
ATOM 614 N N . ILE A 1 78 ? 14.781 -22.078 -7.297 1 96.69 78 ILE A N 1
ATOM 615 C CA . ILE A 1 78 ? 13.547 -22.453 -7.992 1 96.69 78 ILE A CA 1
ATOM 616 C C . ILE A 1 78 ? 13.617 -21.969 -9.438 1 96.69 78 ILE A C 1
ATOM 618 O O . ILE A 1 78 ? 13.891 -20.797 -9.695 1 96.69 78 ILE A O 1
ATOM 622 N N . HIS A 1 79 ? 13.359 -22.812 -10.352 1 95.62 79 HIS A N 1
ATOM 623 C CA . HIS A 1 79 ? 13.547 -22.5 -11.758 1 95.62 79 HIS A CA 1
ATOM 624 C C . HIS A 1 79 ? 12.266 -21.938 -12.375 1 95.62 79 HIS A C 1
ATOM 626 O O . HIS A 1 79 ? 11.164 -22.281 -11.945 1 95.62 79 HIS A O 1
ATOM 632 N N . THR A 1 80 ? 12.492 -21.094 -13.367 1 96.94 80 THR A N 1
ATOM 633 C CA . THR A 1 80 ? 11.383 -20.625 -14.188 1 96.94 80 THR A CA 1
ATOM 634 C C . THR A 1 80 ? 10.586 -21.797 -14.742 1 96.94 80 THR A C 1
ATOM 636 O O . THR A 1 80 ? 11.164 -22.812 -15.164 1 96.94 80 THR A O 1
ATOM 639 N N . GLY A 1 81 ? 9.273 -21.688 -14.711 1 95.06 81 GLY A N 1
ATOM 640 C CA . GLY A 1 81 ? 8.406 -22.781 -15.156 1 95.06 81 GLY A CA 1
ATOM 641 C C . GLY A 1 81 ? 7.844 -23.594 -14.008 1 95.06 81 GLY A C 1
ATOM 642 O O . GLY A 1 81 ? 6.898 -24.375 -14.195 1 95.06 81 GLY A O 1
ATOM 643 N N . SER A 1 82 ? 8.383 -23.422 -12.836 1 95 82 SER A N 1
ATOM 644 C CA . SER A 1 82 ? 7.887 -24.094 -11.641 1 95 82 SER A CA 1
ATOM 645 C C . SER A 1 82 ? 6.617 -23.422 -11.117 1 95 82 SER A C 1
ATOM 647 O O . SER A 1 82 ? 6.227 -22.359 -11.586 1 95 82 SER A O 1
ATOM 649 N N . ILE A 1 83 ? 5.945 -24.109 -10.219 1 94.31 83 ILE A N 1
ATOM 650 C CA . ILE A 1 83 ? 4.828 -23.578 -9.445 1 94.31 83 ILE A CA 1
ATOM 651 C C . ILE A 1 83 ? 5.211 -23.5 -7.969 1 94.31 83 ILE A C 1
ATOM 653 O O . ILE A 1 83 ? 5.828 -24.422 -7.434 1 94.31 83 ILE A O 1
ATOM 657 N N . VAL A 1 84 ? 4.906 -22.406 -7.379 1 94.12 84 VAL A N 1
ATOM 658 C CA . VAL A 1 84 ? 5.172 -22.219 -5.957 1 94.12 84 VAL A CA 1
ATOM 659 C C . VAL A 1 84 ? 3.861 -22 -5.207 1 94.12 84 VAL A C 1
ATOM 661 O O . VAL A 1 84 ? 2.988 -21.266 -5.676 1 94.12 84 VAL A O 1
ATOM 664 N N . VAL A 1 85 ? 3.709 -22.719 -4.098 1 92.56 85 VAL A N 1
ATOM 665 C CA . VAL A 1 85 ? 2.619 -22.469 -3.162 1 92.56 85 VAL A CA 1
ATOM 666 C C . VAL A 1 85 ? 3.148 -21.734 -1.936 1 92.56 85 VAL A C 1
ATOM 668 O O . VAL A 1 85 ? 3.953 -22.281 -1.175 1 92.56 85 VAL A O 1
ATOM 671 N N . SER A 1 86 ? 2.686 -20.516 -1.779 1 93.12 86 SER A N 1
ATOM 672 C CA . SER A 1 86 ? 3.18 -19.656 -0.705 1 93.12 86 SER A CA 1
ATOM 673 C C . SER A 1 86 ? 2.158 -19.547 0.421 1 93.12 86 SER A C 1
ATOM 675 O O . SER A 1 86 ? 0.959 -19.406 0.166 1 93.12 86 SER A O 1
ATOM 677 N N . SER A 1 87 ? 2.678 -19.562 1.691 1 91.44 87 SER A N 1
ATOM 678 C CA . SER A 1 87 ? 1.804 -19.406 2.848 1 91.44 87 SER A CA 1
ATOM 679 C C . SER A 1 87 ? 2.361 -18.375 3.824 1 91.44 87 SER A C 1
ATOM 681 O O . SER A 1 87 ? 1.773 -18.125 4.879 1 91.44 87 SER A O 1
ATOM 683 N N . GLU A 1 88 ? 3.506 -17.828 3.523 1 92.94 88 GLU A N 1
ATOM 684 C CA . GLU A 1 88 ? 4.105 -16.734 4.285 1 92.94 88 GLU A CA 1
ATOM 685 C C . GLU A 1 88 ? 4.422 -15.539 3.389 1 92.94 88 GLU A C 1
ATOM 687 O O . GLU A 1 88 ? 4.883 -15.711 2.258 1 92.94 88 GLU A O 1
ATOM 692 N N . PHE A 1 89 ? 4.188 -14.43 3.904 1 95.12 89 PHE A N 1
ATOM 693 C CA . PHE A 1 89 ? 4.27 -13.242 3.072 1 95.12 89 PHE A CA 1
ATOM 694 C C . PHE A 1 89 ? 5.008 -12.125 3.797 1 95.12 89 PHE A C 1
ATOM 696 O O . PHE A 1 89 ? 4.719 -11.828 4.957 1 95.12 89 PHE A O 1
ATOM 703 N N . ASP A 1 90 ? 5.969 -11.531 3.164 1 94.62 90 ASP A N 1
ATOM 704 C CA . ASP A 1 90 ? 6.754 -10.422 3.691 1 94.62 90 ASP A CA 1
ATOM 705 C C . ASP A 1 90 ? 6.645 -9.195 2.789 1 94.62 90 ASP A C 1
ATOM 707 O O . ASP A 1 90 ? 6.133 -9.281 1.673 1 94.62 90 ASP A O 1
ATOM 711 N N . HIS A 1 91 ? 7.035 -8.125 3.289 1 95.56 91 HIS A N 1
ATOM 712 C CA . HIS A 1 91 ? 7.137 -6.852 2.584 1 95.56 91 HIS A CA 1
ATOM 713 C C . HIS A 1 91 ? 8.469 -6.168 2.871 1 95.56 91 HIS A C 1
ATOM 715 O O . HIS A 1 91 ? 8.586 -5.395 3.826 1 95.56 91 HIS A O 1
ATOM 721 N N . LEU A 1 92 ? 9.445 -6.496 2.029 1 95.38 92 LEU A N 1
ATOM 722 C CA . LEU A 1 92 ? 10.781 -5.945 2.193 1 95.38 92 LEU A CA 1
ATOM 723 C C . LEU A 1 92 ? 11.219 -5.184 0.945 1 95.38 92 LEU A C 1
ATOM 725 O O . LEU A 1 92 ? 11.086 -5.688 -0.171 1 95.38 92 LEU A O 1
ATOM 729 N N . GLU A 1 93 ? 11.695 -4.008 1.186 1 95.44 93 GLU A N 1
ATOM 730 C CA . GLU A 1 93 ? 12.148 -3.145 0.1 1 95.44 93 GLU A CA 1
ATOM 731 C C . GLU A 1 93 ? 13.664 -3.209 -0.055 1 95.44 93 GLU A C 1
ATOM 733 O O . GLU A 1 93 ? 14.406 -2.912 0.887 1 95.44 93 GLU A O 1
ATOM 738 N N . ILE A 1 94 ? 14.086 -3.486 -1.244 1 95.62 94 ILE A N 1
ATOM 739 C CA . ILE A 1 94 ? 15.516 -3.639 -1.485 1 95.62 94 ILE A CA 1
ATOM 740 C C . ILE A 1 94 ? 16.219 -2.311 -1.229 1 95.62 94 ILE A C 1
ATOM 742 O O . ILE A 1 94 ? 17.359 -2.291 -0.749 1 95.62 94 ILE A O 1
ATOM 746 N N . ALA A 1 95 ? 15.57 -1.195 -1.531 1 94.88 95 ALA A N 1
ATOM 747 C CA . ALA A 1 95 ? 16.172 0.119 -1.325 1 94.88 95 ALA A CA 1
ATOM 748 C C . ALA A 1 95 ? 16.484 0.355 0.151 1 94.88 95 ALA A C 1
ATOM 750 O O . ALA A 1 95 ? 17.469 1.015 0.487 1 94.88 95 ALA A O 1
ATOM 751 N N . ALA A 1 96 ? 15.602 -0.142 1.005 1 94.62 96 ALA A N 1
ATOM 752 C CA . ALA A 1 96 ? 15.852 -0.028 2.439 1 94.62 96 ALA A CA 1
ATOM 753 C C . ALA A 1 96 ? 17.062 -0.846 2.854 1 94.62 96 ALA A C 1
ATOM 755 O O . ALA A 1 96 ? 17.891 -0.391 3.656 1 94.62 96 ALA A O 1
ATOM 756 N N . GLN A 1 97 ? 17.172 -1.985 2.275 1 92.44 97 GLN A N 1
ATOM 757 C CA . GLN A 1 97 ? 18.312 -2.848 2.574 1 92.44 97 GLN A CA 1
ATOM 758 C C . GLN A 1 97 ? 19.625 -2.215 2.105 1 92.44 97 GLN A C 1
ATOM 760 O O . GLN A 1 97 ? 20.672 -2.396 2.736 1 92.44 97 GLN A O 1
ATOM 765 N N . LEU A 1 98 ? 19.531 -1.484 1.037 1 92.81 98 LEU A N 1
ATOM 766 C CA . LEU A 1 98 ? 20.703 -0.858 0.457 1 92.81 98 LEU A CA 1
ATOM 767 C C . LEU A 1 98 ? 21 0.482 1.126 1 92.81 98 LEU A C 1
ATOM 769 O O . LEU A 1 98 ? 21.938 1.186 0.737 1 92.81 98 LEU A O 1
ATOM 773 N N . GLY A 1 99 ? 20.203 0.921 2.027 1 92.75 99 GLY A N 1
ATOM 774 C CA . GLY A 1 99 ? 20.438 2.143 2.779 1 92.75 99 GLY A CA 1
ATOM 775 C C . GLY A 1 99 ? 20 3.393 2.043 1 92.75 99 GLY A C 1
ATOM 776 O O . GLY A 1 99 ? 20.406 4.504 2.385 1 92.75 99 GLY A O 1
ATOM 777 N N . ILE A 1 100 ? 19.188 3.209 1.037 1 93.94 100 ILE A N 1
ATOM 778 C CA . ILE A 1 100 ? 18.719 4.324 0.222 1 93.94 100 ILE A CA 1
ATOM 779 C C . ILE A 1 100 ? 17.453 4.918 0.836 1 93.94 100 ILE A C 1
ATOM 781 O O . ILE A 1 100 ? 17.203 6.121 0.736 1 93.94 100 ILE A O 1
ATOM 785 N N . THR A 1 101 ? 16.641 4.09 1.414 1 96.25 101 THR A N 1
ATOM 786 C CA . THR A 1 101 ? 15.406 4.477 2.096 1 96.25 101 THR A CA 1
ATOM 787 C C . THR A 1 101 ? 15.328 3.832 3.477 1 96.25 101 THR A C 1
ATOM 789 O O . THR A 1 101 ? 16.156 2.99 3.822 1 96.25 101 THR A O 1
ATOM 792 N N . LYS A 1 102 ? 14.438 4.328 4.242 1 95.38 102 LYS A N 1
ATOM 793 C CA . LYS A 1 102 ? 14.156 3.746 5.551 1 95.38 102 LYS A CA 1
ATOM 794 C C . LYS A 1 102 ? 12.742 3.178 5.602 1 95.38 102 LYS A C 1
ATOM 796 O O . LYS A 1 102 ? 11.766 3.91 5.422 1 95.38 102 LYS A O 1
ATOM 801 N N . GLN A 1 103 ? 12.672 1.873 5.781 1 93.56 103 GLN A N 1
ATOM 802 C CA . GLN A 1 103 ? 11.375 1.215 5.91 1 93.56 103 GLN A CA 1
ATOM 803 C C . GLN A 1 103 ? 10.883 1.253 7.355 1 93.56 103 GLN A C 1
ATOM 805 O O . GLN A 1 103 ? 11.562 0.772 8.258 1 93.56 103 GLN A O 1
ATOM 810 N N . ILE A 1 104 ? 9.727 1.879 7.551 1 87.62 104 ILE A N 1
ATOM 811 C CA . ILE A 1 104 ? 9.172 2.061 8.891 1 87.62 104 ILE A CA 1
ATOM 812 C C . ILE A 1 104 ? 8.367 0.825 9.289 1 87.62 104 ILE A C 1
ATOM 814 O O . ILE A 1 104 ? 8.484 0.346 10.422 1 87.62 104 ILE A O 1
ATOM 818 N N . LEU A 1 105 ? 7.582 0.429 8.289 1 70.56 105 LEU A N 1
ATOM 819 C CA . LEU A 1 105 ? 6.707 -0.708 8.555 1 70.56 105 LEU A CA 1
ATOM 820 C C . LEU A 1 105 ? 7.426 -2.023 8.281 1 70.56 105 LEU A C 1
ATOM 822 O O . LEU A 1 105 ? 7.887 -2.264 7.16 1 70.56 105 LEU A O 1
ATOM 826 N N . ASN A 1 106 ? 7.848 -2.592 9.344 1 64.31 106 ASN A N 1
ATOM 827 C CA . ASN A 1 106 ? 8.461 -3.908 9.188 1 64.31 106 ASN A CA 1
ATOM 828 C C . ASN A 1 106 ? 7.711 -4.969 9.992 1 64.31 106 ASN A C 1
ATOM 83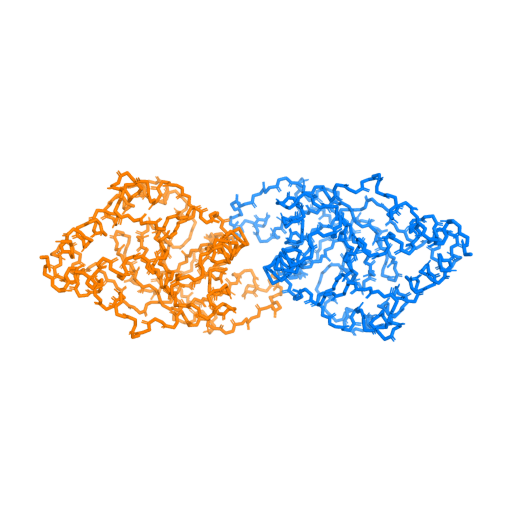0 O O . ASN A 1 106 ? 8.062 -5.258 11.133 1 64.31 106 ASN A O 1
ATOM 834 N N . ASP A 1 107 ? 6.488 -5.137 9.492 1 59.06 107 ASP A N 1
ATOM 835 C CA . ASP A 1 107 ? 5.844 -6.223 10.219 1 59.06 107 ASP A CA 1
ATOM 836 C C . ASP A 1 107 ? 6.473 -7.57 9.867 1 59.06 107 ASP A C 1
ATOM 838 O O . ASP A 1 107 ? 6.902 -7.777 8.727 1 59.06 107 ASP A O 1
ATOM 842 N N . LYS A 1 108 ? 6.754 -8.289 10.891 1 62.34 108 LYS A N 1
ATOM 843 C CA . LYS A 1 108 ? 7.195 -9.672 10.703 1 62.34 108 LYS A CA 1
ATOM 844 C C . LYS A 1 108 ? 6.32 -10.391 9.68 1 62.34 108 LYS A C 1
ATOM 846 O O . LYS A 1 108 ? 5.207 -9.953 9.383 1 62.34 108 LYS A O 1
ATOM 851 N N . SER A 1 109 ? 6.848 -11.414 9.141 1 62.84 109 SER A N 1
ATOM 852 C CA . SER A 1 109 ? 6.168 -12.266 8.164 1 62.84 109 SER A CA 1
ATOM 853 C C . SER A 1 109 ? 4.73 -12.547 8.586 1 62.84 109 SER A C 1
ATOM 855 O O . SER A 1 109 ? 4.473 -12.898 9.742 1 62.84 109 SER A O 1
ATOM 857 N N . LEU A 1 110 ? 3.865 -12.039 7.617 1 74.25 110 LEU A N 1
ATOM 858 C CA . LEU A 1 110 ? 2.469 -12.391 7.848 1 74.25 110 LEU A CA 1
ATOM 859 C C . LEU A 1 110 ? 2.172 -13.797 7.355 1 74.25 110 LEU A C 1
ATOM 861 O O . LEU A 1 110 ? 2.502 -14.148 6.219 1 74.25 110 LEU A O 1
ATOM 865 N N . ILE A 1 111 ? 1.935 -14.719 8.305 1 57.78 111 ILE A N 1
ATOM 866 C CA . ILE A 1 111 ? 1.629 -16.109 7.969 1 57.78 111 ILE A CA 1
ATOM 867 C C . ILE A 1 111 ? 0.182 -16.219 7.492 1 57.78 111 ILE A C 1
ATOM 869 O O . ILE A 1 111 ? -0.726 -15.656 8.109 1 57.78 111 ILE A O 1
ATOM 873 N N . GLY A 1 112 ? 0.039 -16.594 6.148 1 60.56 112 GLY A N 1
ATOM 874 C CA . GLY A 1 112 ? -1.276 -16.844 5.582 1 60.56 112 GLY A CA 1
ATOM 875 C C . GLY A 1 112 ? -2.041 -17.938 6.301 1 60.56 112 GLY A C 1
ATOM 876 O O . GLY A 1 112 ? -2.98 -18.5 5.746 1 60.56 112 GLY A O 1
ATOM 877 N N . PHE A 1 113 ? -2.229 -18.078 7.484 1 57.84 113 PHE A N 1
ATOM 878 C CA . PHE A 1 113 ? -3.002 -18.891 8.414 1 57.84 113 PHE A CA 1
ATOM 879 C C . PHE A 1 113 ? -3.371 -20.234 7.781 1 57.84 113 PHE A C 1
ATOM 881 O O . PHE A 1 113 ? -4.426 -20.797 8.078 1 57.84 113 PHE A O 1
ATOM 888 N N . ALA A 1 114 ? -2.531 -20.688 6.801 1 62.38 114 ALA A N 1
ATOM 889 C CA . ALA A 1 114 ? -3.137 -21.734 5.98 1 62.38 114 ALA A CA 1
ATOM 890 C C . ALA A 1 114 ? -2.412 -23.062 6.168 1 62.38 114 ALA A C 1
ATOM 892 O O . ALA A 1 114 ? -2.688 -24.031 5.453 1 62.38 114 ALA A O 1
ATOM 893 N N . LYS A 1 115 ? -1.503 -23.297 7.125 1 59.66 115 LYS A N 1
ATOM 894 C CA . LYS A 1 115 ? -0.728 -24.531 7.039 1 59.66 115 LYS A CA 1
ATOM 895 C C . LYS A 1 115 ? -1.639 -25.75 7.074 1 59.66 115 LYS A C 1
ATOM 897 O O . LYS A 1 115 ? -1.428 -26.719 6.328 1 59.66 115 LYS A O 1
ATOM 902 N N . ASP A 1 116 ? -2.695 -25.594 7.715 1 67.38 116 ASP A N 1
ATOM 903 C CA . ASP A 1 116 ? -3.568 -26.766 7.84 1 67.38 116 ASP A CA 1
ATOM 904 C C . ASP A 1 116 ? -4.906 -26.516 7.145 1 67.38 116 ASP A C 1
ATOM 906 O O . ASP A 1 116 ? -5.898 -27.188 7.449 1 67.38 116 ASP A O 1
ATOM 910 N N . ASN A 1 117 ? -4.691 -25.719 6.145 1 75.44 117 ASN A N 1
ATOM 911 C CA . ASN A 1 117 ? -5.93 -25.438 5.43 1 75.44 117 ASN A CA 1
ATOM 912 C C . ASN A 1 117 ? -6.32 -26.594 4.504 1 75.44 117 ASN A C 1
ATOM 914 O O . ASN A 1 117 ? -5.52 -27.016 3.674 1 75.44 117 ASN A O 1
ATOM 918 N N . PRO A 1 118 ? -7.477 -27.141 4.648 1 75.12 118 PRO A N 1
ATOM 919 C CA . PRO A 1 118 ? -7.898 -28.297 3.854 1 75.12 118 PRO A CA 1
ATOM 920 C C . PRO A 1 118 ? -7.824 -28.031 2.35 1 75.12 118 PRO A C 1
ATOM 922 O O . PRO A 1 118 ? -7.516 -28.938 1.577 1 75.12 118 PRO A O 1
ATOM 925 N N . THR A 1 119 ? -8.086 -26.844 1.997 1 75.75 119 THR A N 1
ATOM 926 C CA . THR A 1 119 ? -8.008 -26.516 0.581 1 75.75 119 THR A CA 1
ATOM 927 C C . THR A 1 119 ? -6.566 -26.609 0.086 1 75.75 119 THR A C 1
ATOM 929 O O . THR A 1 119 ? -6.305 -27.203 -0.963 1 75.75 119 THR A O 1
ATOM 932 N N . LEU A 1 120 ? -5.727 -26.062 0.862 1 76.69 120 LEU A N 1
ATOM 933 C CA . LEU A 1 120 ? -4.312 -26.109 0.518 1 76.69 120 LEU A CA 1
ATOM 934 C C . LEU A 1 120 ? -3.814 -27.547 0.468 1 76.69 120 LEU A C 1
ATOM 936 O O . LEU A 1 120 ? -3.111 -27.938 -0.468 1 76.69 120 LEU A O 1
ATOM 940 N N . LEU A 1 121 ? -4.242 -28.266 1.396 1 73.88 121 LEU A N 1
ATOM 941 C CA . LEU A 1 121 ? -3.83 -29.672 1.457 1 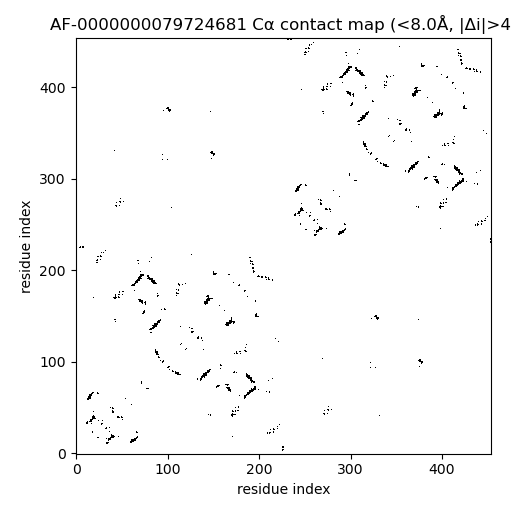73.88 121 LEU A CA 1
ATOM 942 C C . LEU A 1 121 ? -4.375 -30.453 0.264 1 73.88 121 LEU A C 1
ATOM 944 O O . LEU A 1 121 ? -3.66 -31.25 -0.337 1 73.88 121 LEU A O 1
ATOM 948 N N . GLY A 1 122 ? -5.605 -30.203 -0.043 1 74.75 122 GLY A N 1
ATOM 949 C CA . GLY A 1 122 ? -6.219 -30.859 -1.188 1 74.75 122 GLY A CA 1
ATOM 950 C C . GLY A 1 122 ? -5.539 -30.516 -2.502 1 74.75 122 GLY A C 1
ATOM 951 O O . GLY A 1 122 ? -5.289 -31.391 -3.324 1 74.75 122 GLY A O 1
ATOM 952 N N . LEU A 1 123 ? -5.242 -29.25 -2.631 1 76.25 123 LEU A N 1
ATOM 953 C CA . LEU A 1 123 ? -4.562 -28.797 -3.842 1 76.25 123 LEU A CA 1
ATOM 954 C C . LEU A 1 123 ? -3.154 -29.375 -3.924 1 76.25 123 LEU A C 1
ATOM 956 O O . LEU A 1 123 ? -2.707 -29.781 -5 1 76.25 123 LEU A O 1
ATOM 960 N N . SER A 1 124 ? -2.568 -29.375 -2.771 1 75 124 SER A N 1
ATOM 961 C CA . SER A 1 124 ? -1.225 -29.938 -2.701 1 75 124 SER A CA 1
ATOM 962 C C . SER A 1 124 ? -1.223 -31.422 -3.09 1 75 124 SER A C 1
ATOM 964 O O . SER A 1 124 ? -0.398 -31.844 -3.896 1 75 124 SER A O 1
ATOM 966 N N . ASP A 1 125 ? -2.158 -32.094 -2.545 1 74.44 125 ASP A N 1
ATOM 967 C CA . ASP A 1 125 ? -2.266 -33.531 -2.83 1 74.44 125 ASP A CA 1
ATOM 968 C C . ASP A 1 125 ? -2.562 -33.781 -4.309 1 74.44 125 ASP A C 1
ATOM 970 O O . ASP A 1 125 ? -1.998 -34.688 -4.922 1 74.44 125 ASP A O 1
ATOM 974 N N . PHE A 1 126 ? -3.367 -33 -4.82 1 78.38 126 PHE A N 1
ATOM 975 C CA . PHE A 1 126 ? -3.746 -33.125 -6.223 1 78.38 126 PHE A CA 1
ATOM 976 C C . PHE A 1 126 ? -2.564 -32.812 -7.133 1 7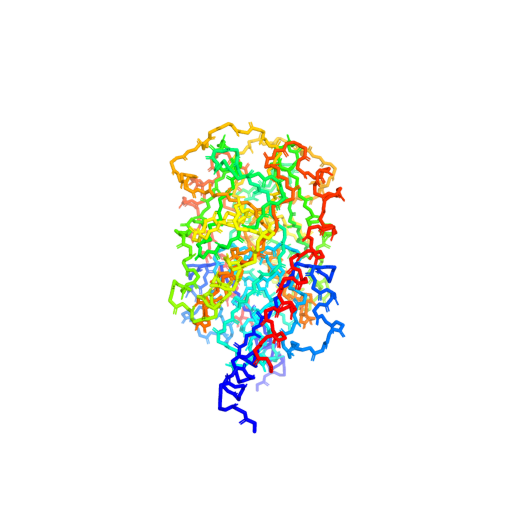8.38 126 PHE A C 1
ATOM 978 O O . PHE A 1 126 ? -2.289 -33.562 -8.078 1 78.38 126 PHE A O 1
ATOM 985 N N . ALA A 1 127 ? -1.894 -31.719 -6.852 1 75.06 127 ALA A N 1
ATOM 986 C CA . ALA A 1 127 ? -0.768 -31.281 -7.672 1 75.06 127 ALA A CA 1
ATOM 987 C C . ALA A 1 127 ? 0.345 -32.312 -7.688 1 75.06 127 ALA A C 1
ATOM 989 O O . ALA A 1 127 ? 0.968 -32.562 -8.727 1 75.06 127 ALA A O 1
ATOM 990 N N . LYS A 1 128 ? 0.55 -32.938 -6.582 1 72.5 128 LYS A N 1
ATOM 991 C CA . LYS A 1 128 ? 1.581 -33.969 -6.465 1 72.5 128 LYS A CA 1
ATOM 992 C C . LYS A 1 128 ? 1.268 -35.156 -7.359 1 72.5 128 LYS A C 1
ATOM 994 O O . LYS A 1 128 ? 2.174 -35.906 -7.777 1 72.5 128 LYS A O 1
ATOM 999 N N . LYS A 1 129 ? 0.041 -35.344 -7.547 1 74.88 129 LYS A N 1
ATOM 1000 C CA . LYS A 1 129 ? -0.389 -36.5 -8.336 1 74.88 129 LYS A CA 1
ATOM 1001 C C . LYS A 1 129 ? -0.289 -36.188 -9.836 1 74.88 129 LYS A C 1
ATOM 1003 O O . LYS A 1 129 ? -0.357 -37.125 -10.656 1 74.88 129 LYS A O 1
ATOM 1008 N N . GLN A 1 130 ? -0.139 -34.938 -10.07 1 72.88 130 GLN A N 1
ATOM 1009 C CA . GLN A 1 130 ? -0.021 -34.562 -11.477 1 72.88 130 GLN A CA 1
ATOM 1010 C C . GLN A 1 130 ? 1.42 -34.719 -11.961 1 72.88 130 GLN A C 1
ATOM 1012 O O . GLN A 1 130 ? 2.314 -34.031 -11.461 1 72.88 130 GLN A O 1
ATOM 1017 N N . ASN A 1 131 ? 1.732 -35.625 -12.82 1 63.66 131 ASN A N 1
ATOM 1018 C CA . ASN A 1 131 ? 3.062 -35.969 -13.32 1 63.66 131 ASN A CA 1
ATOM 1019 C C . ASN A 1 131 ? 3.781 -34.719 -13.852 1 63.66 131 ASN A C 1
ATOM 1021 O O . ASN A 1 131 ? 4.992 -34.594 -13.672 1 63.66 131 ASN A O 1
ATOM 1025 N N . GLN A 1 132 ? 3.045 -33.906 -14.477 1 65.19 132 GLN A N 1
ATOM 1026 C CA . GLN A 1 132 ? 3.627 -32.75 -15.148 1 65.19 132 GLN A CA 1
ATOM 1027 C C . GLN A 1 132 ? 4.234 -31.797 -14.148 1 65.19 132 GLN A C 1
ATOM 1029 O O . GLN A 1 132 ? 5.113 -31 -14.492 1 65.19 132 GLN A O 1
ATOM 1034 N N . PHE A 1 133 ? 3.785 -31.891 -12.891 1 66.12 133 PHE A N 1
ATOM 1035 C CA . PHE A 1 133 ? 4.203 -30.859 -11.945 1 66.12 133 PHE A CA 1
ATOM 1036 C C . PHE A 1 133 ? 5.016 -31.469 -10.805 1 66.12 133 PHE A C 1
ATOM 1038 O O . PHE A 1 133 ? 5.535 -30.75 -9.953 1 66.12 133 PHE A O 1
ATOM 1045 N N . THR A 1 134 ? 5.16 -32.719 -10.789 1 65.5 134 THR A N 1
ATOM 1046 C CA . THR A 1 134 ? 5.703 -33.438 -9.633 1 65.5 134 THR A CA 1
ATOM 1047 C C . THR A 1 134 ? 7.047 -32.844 -9.219 1 65.5 134 THR A C 1
ATOM 1049 O O . THR A 1 134 ? 7.281 -32.594 -8.031 1 65.5 134 THR A O 1
ATOM 1052 N N . ASP A 1 135 ? 7.898 -32.5 -10.148 1 75.56 135 ASP A N 1
ATOM 1053 C CA . ASP A 1 135 ? 9.211 -32 -9.734 1 75.56 135 ASP A CA 1
ATOM 1054 C C . ASP A 1 135 ? 9.328 -30.5 -9.922 1 75.56 135 ASP A C 1
ATOM 1056 O O . ASP A 1 135 ? 10.422 -29.938 -9.852 1 75.56 135 ASP A O 1
ATOM 1060 N N . ARG A 1 136 ? 8.07 -29.906 -9.969 1 88.12 136 ARG A N 1
ATOM 1061 C CA . ARG A 1 136 ? 8.156 -28.5 -10.312 1 88.12 136 ARG A CA 1
ATOM 1062 C C . ARG A 1 136 ? 7.215 -27.656 -9.453 1 88.12 136 ARG A C 1
ATOM 1064 O O . ARG A 1 136 ? 6.926 -26.5 -9.773 1 88.12 136 ARG A O 1
ATOM 1071 N N . ILE A 1 137 ? 6.734 -28.359 -8.422 1 89.19 137 ILE A N 1
ATOM 1072 C CA . ILE A 1 137 ? 5.875 -27.625 -7.504 1 89.19 137 ILE A CA 1
ATOM 1073 C C . ILE A 1 137 ? 6.527 -27.562 -6.125 1 89.19 137 ILE A C 1
ATOM 1075 O O . ILE A 1 137 ? 6.984 -28.578 -5.602 1 89.19 137 ILE A O 1
ATOM 1079 N N . PHE A 1 138 ? 6.621 -26.406 -5.566 1 89.94 138 PHE A N 1
ATOM 1080 C CA . PHE A 1 138 ? 7.246 -26.156 -4.27 1 89.94 138 PHE A CA 1
ATOM 1081 C C . PHE A 1 138 ? 6.227 -25.625 -3.271 1 89.94 138 PHE A C 1
ATOM 1083 O O . PHE A 1 138 ? 5.555 -24.625 -3.537 1 89.94 138 PHE A O 1
ATOM 1090 N N . PHE A 1 139 ? 6.18 -26.328 -2.109 1 88.44 139 PHE A N 1
ATOM 1091 C CA . PHE A 1 139 ? 5.184 -25.969 -1.108 1 88.44 139 PHE A CA 1
ATOM 1092 C C . PHE A 1 139 ? 5.824 -25.203 0.049 1 88.44 139 PHE A C 1
ATOM 1094 O O . PHE A 1 139 ? 7.047 -25.234 0.216 1 88.44 139 PHE A O 1
ATOM 1101 N N . SER A 1 140 ? 4.984 -24.438 0.846 1 89.5 140 SER A N 1
ATOM 1102 C CA . SER A 1 140 ? 5.371 -23.75 2.07 1 89.5 140 SER A CA 1
ATOM 1103 C C . SER A 1 140 ? 6.469 -22.719 1.803 1 89.5 140 SER A C 1
ATOM 1105 O O . SER A 1 140 ? 7.465 -22.672 2.521 1 89.5 140 SER A O 1
ATOM 1107 N N . LYS A 1 141 ? 6.277 -21.984 0.76 1 93.44 141 LYS A N 1
ATOM 1108 C CA . LYS A 1 141 ? 7.277 -20.984 0.391 1 93.44 141 LYS A CA 1
ATOM 1109 C C . LYS A 1 141 ? 6.906 -19.609 0.935 1 93.44 141 LYS A C 1
ATOM 1111 O O . LYS A 1 141 ? 5.785 -19.406 1.397 1 93.44 141 LYS A O 1
ATOM 1116 N N . LYS A 1 142 ? 7.898 -18.828 0.981 1 95.5 142 LYS A N 1
ATOM 1117 C CA . LYS A 1 142 ? 7.77 -17.469 1.49 1 95.5 142 LYS A CA 1
ATOM 1118 C C . LYS A 1 142 ? 7.883 -16.438 0.362 1 95.5 142 LYS A C 1
ATOM 1120 O O . LYS A 1 142 ? 8.859 -16.453 -0.387 1 95.5 142 LYS A O 1
ATOM 1125 N N . THR A 1 143 ? 6.891 -15.633 0.242 1 97.06 143 THR A N 1
ATOM 1126 C CA . THR A 1 143 ? 6.836 -14.633 -0.82 1 97.06 143 THR A CA 1
ATOM 1127 C C . THR A 1 143 ? 7.066 -13.234 -0.259 1 97.06 143 THR A C 1
ATOM 1129 O O . THR A 1 143 ? 6.426 -12.844 0.719 1 97.06 143 THR A O 1
ATOM 1132 N N . ASN A 1 144 ? 8 -12.523 -0.831 1 96.94 144 ASN A N 1
ATOM 1133 C CA . ASN A 1 144 ? 8.148 -11.094 -0.59 1 96.94 144 ASN A CA 1
ATOM 1134 C C . ASN A 1 144 ? 7.312 -10.273 -1.57 1 96.94 144 ASN A C 1
ATOM 1136 O O . ASN A 1 144 ? 7.332 -10.531 -2.775 1 96.94 144 ASN A O 1
ATOM 1140 N N . ALA A 1 145 ? 6.574 -9.312 -1.046 1 96.88 145 ALA A N 1
ATOM 1141 C CA . ALA A 1 145 ? 5.762 -8.453 -1.898 1 96.88 145 ALA A CA 1
ATOM 1142 C C . ALA A 1 145 ? 6.164 -6.988 -1.748 1 96.88 145 ALA A C 1
ATOM 1144 O O . ALA A 1 145 ? 5.477 -6.211 -1.08 1 96.88 145 ALA A O 1
ATOM 1145 N N . PRO A 1 146 ? 7.234 -6.621 -2.428 1 96.25 146 PRO A N 1
ATOM 1146 C CA . PRO A 1 146 ? 7.652 -5.219 -2.406 1 96.25 146 PRO A CA 1
ATOM 1147 C C . PRO A 1 146 ? 6.738 -4.316 -3.23 1 96.25 146 PRO A C 1
ATOM 1149 O O . PRO A 1 146 ? 5.809 -4.805 -3.881 1 96.25 146 PRO A O 1
ATOM 1152 N N . THR A 1 147 ? 7 -3.018 -3.143 1 95.06 147 THR A N 1
ATOM 1153 C CA . THR A 1 147 ? 6.195 -2.023 -3.848 1 95.06 147 THR A CA 1
ATOM 1154 C C . THR A 1 147 ? 6.574 -1.972 -5.324 1 95.06 147 THR A C 1
ATOM 1156 O O . THR A 1 147 ? 5.734 -1.674 -6.176 1 95.06 147 THR A O 1
ATOM 1159 N N . CYS A 1 148 ? 7.863 -2.211 -5.602 1 95.94 148 CYS A N 1
ATOM 1160 C CA . CYS A 1 148 ? 8.414 -2.189 -6.953 1 95.94 148 CYS A CA 1
ATOM 1161 C C . CYS A 1 148 ? 9.133 -3.496 -7.27 1 95.94 148 CYS A C 1
ATOM 1163 O O . CYS A 1 148 ? 9.539 -4.223 -6.363 1 95.94 148 CYS A O 1
ATOM 1165 N N . LEU A 1 149 ? 9.242 -3.756 -8.539 1 96.62 149 LEU A N 1
ATOM 1166 C CA . LEU A 1 149 ? 10.039 -4.902 -8.961 1 96.62 149 LEU A CA 1
ATOM 1167 C C . LEU A 1 149 ? 11.523 -4.664 -8.711 1 96.62 149 LEU A C 1
ATOM 1169 O O . LEU A 1 149 ? 12.023 -3.564 -8.953 1 96.62 149 LEU A O 1
ATOM 1173 N N . SER A 1 150 ? 12.156 -5.688 -8.227 1 95.44 150 SER A N 1
ATOM 1174 C CA . SER A 1 150 ? 13.602 -5.598 -8.039 1 95.44 150 SER A CA 1
ATOM 1175 C C . SER A 1 150 ? 14.336 -5.727 -9.367 1 95.44 150 SER A C 1
ATOM 1177 O O . SER A 1 150 ? 14.078 -6.652 -10.141 1 95.44 150 SER A O 1
ATOM 1179 N N . LEU A 1 151 ? 15.242 -4.816 -9.617 1 95.94 151 LEU A N 1
ATOM 1180 C CA . LEU A 1 151 ? 16.047 -4.867 -10.836 1 95.94 151 LEU A CA 1
ATOM 1181 C C . LEU A 1 151 ? 17.469 -5.336 -10.539 1 95.94 151 LEU A C 1
ATOM 1183 O O . LEU A 1 151 ? 18.203 -5.699 -11.453 1 95.94 151 LEU A O 1
ATOM 1187 N N . LYS A 1 152 ? 17.812 -5.281 -9.336 1 92.12 152 LYS A N 1
ATOM 1188 C CA . LYS A 1 152 ? 19.172 -5.633 -8.945 1 92.12 152 LYS A CA 1
ATOM 1189 C C . LYS A 1 152 ? 19.375 -7.145 -8.992 1 92.12 152 LYS A C 1
ATOM 1191 O O . LYS A 1 152 ? 18.578 -7.906 -8.453 1 92.12 152 LYS A O 1
ATOM 1196 N N . ASN A 1 153 ? 20.438 -7.527 -9.617 1 93.75 153 ASN A N 1
ATOM 1197 C CA . ASN A 1 153 ? 20.844 -8.93 -9.578 1 93.75 153 ASN A CA 1
ATOM 1198 C C . ASN A 1 153 ? 21.578 -9.258 -8.273 1 93.75 153 ASN A C 1
ATOM 1200 O O . ASN A 1 153 ? 22.625 -8.68 -7.98 1 93.75 153 ASN A O 1
ATOM 1204 N N . LEU A 1 154 ? 20.906 -10.094 -7.531 1 91.56 154 LEU A N 1
ATOM 1205 C CA . LEU A 1 154 ? 21.516 -10.531 -6.277 1 91.56 154 LEU A CA 1
ATOM 1206 C C . LEU A 1 154 ? 21.703 -12.039 -6.266 1 91.56 154 LEU A C 1
ATOM 1208 O O . LEU A 1 154 ? 20.797 -12.789 -6.602 1 91.56 154 LEU A O 1
ATOM 1212 N N . ASP A 1 155 ? 22.891 -12.461 -5.855 1 92.31 155 ASP A N 1
ATOM 1213 C CA . ASP A 1 155 ? 23.172 -13.891 -5.801 1 92.31 155 ASP A CA 1
ATOM 1214 C C . ASP A 1 155 ? 22.844 -14.469 -4.426 1 92.31 155 ASP A C 1
ATOM 1216 O O . ASP A 1 155 ? 22.719 -15.68 -4.27 1 92.31 155 ASP A O 1
ATOM 1220 N N . SER A 1 156 ? 22.844 -13.594 -3.465 1 95.94 156 SER A N 1
ATOM 1221 C CA . SER A 1 156 ? 22.531 -13.961 -2.088 1 95.94 156 SER A CA 1
ATOM 1222 C C . SER A 1 156 ? 21.641 -12.922 -1.425 1 95.94 156 SER A C 1
ATOM 1224 O O . SER A 1 156 ? 21.531 -11.797 -1.905 1 95.94 156 SER A O 1
ATOM 1226 N N . PRO A 1 157 ? 20.984 -13.367 -0.332 1 95.88 157 PRO A N 1
ATOM 1227 C CA . PRO A 1 157 ? 20.172 -12.383 0.384 1 95.88 157 PRO A CA 1
ATOM 1228 C C . PRO A 1 157 ? 20.969 -11.141 0.795 1 95.88 157 PRO A C 1
ATOM 1230 O O . PRO A 1 157 ? 22.078 -11.266 1.313 1 95.88 157 PRO A O 1
ATOM 1233 N N . PRO A 1 158 ? 20.453 -10.016 0.54 1 94.38 158 PRO A N 1
ATOM 1234 C CA . PRO A 1 158 ? 21.172 -8.789 0.85 1 94.38 158 PRO A CA 1
ATOM 1235 C C . PRO A 1 158 ? 21.234 -8.5 2.348 1 94.38 158 PRO A C 1
ATOM 1237 O O . PRO A 1 158 ? 21.938 -7.578 2.775 1 94.38 158 PRO A O 1
ATOM 1240 N N . GLY A 1 159 ? 20.5 -9.188 3.164 1 93.19 159 GLY A N 1
ATOM 1241 C CA . GLY A 1 159 ? 20.469 -9.086 4.613 1 93.19 159 GLY A CA 1
ATOM 1242 C C . GLY A 1 159 ? 19.781 -10.258 5.281 1 93.19 159 GLY A C 1
ATOM 1243 O O . GLY A 1 159 ? 19.125 -11.062 4.613 1 93.19 159 GLY A O 1
ATOM 1244 N N . LYS A 1 160 ? 19.844 -10.273 6.605 1 92.38 160 LYS A N 1
ATOM 1245 C CA . LYS A 1 160 ? 19.328 -11.391 7.375 1 92.38 160 LYS A CA 1
ATOM 1246 C C . LYS A 1 160 ? 17.812 -11.5 7.23 1 92.38 160 LYS A C 1
ATOM 1248 O O . LYS A 1 160 ? 17.25 -12.602 7.184 1 92.38 160 LYS A O 1
ATOM 1253 N N . GLU A 1 161 ? 17.156 -10.398 7.102 1 91.25 161 GLU A N 1
ATOM 1254 C CA . GLU A 1 161 ? 15.695 -10.375 7.016 1 91.25 161 GLU A CA 1
ATOM 1255 C C . GLU A 1 161 ? 15.211 -11.008 5.715 1 91.25 161 GLU A C 1
ATOM 1257 O O . GLU A 1 161 ? 14.039 -11.367 5.598 1 91.25 161 GLU A O 1
ATOM 1262 N N . TRP A 1 162 ? 16.094 -11.148 4.785 1 93.62 162 TRP A N 1
ATOM 1263 C CA . TRP A 1 162 ? 15.734 -11.672 3.475 1 93.62 162 TRP A CA 1
ATOM 1264 C C . TRP A 1 162 ? 15.992 -13.172 3.396 1 93.62 162 TRP A C 1
ATOM 1266 O O . TRP A 1 162 ? 15.641 -13.82 2.404 1 93.62 162 TRP A O 1
ATOM 1276 N N . ASP A 1 163 ? 16.516 -13.594 4.574 1 92.88 163 ASP A N 1
ATOM 1277 C CA . ASP A 1 163 ? 16.75 -15.031 4.617 1 92.88 163 ASP A CA 1
ATOM 1278 C C . ASP A 1 163 ? 15.445 -15.812 4.504 1 92.88 163 ASP A C 1
ATOM 1280 O O . ASP A 1 163 ? 14.461 -15.477 5.164 1 92.88 163 ASP A O 1
ATOM 1284 N N . GLY A 1 164 ? 15.383 -16.703 3.646 1 93 164 GLY A N 1
ATOM 1285 C CA . GLY A 1 164 ? 14.227 -17.594 3.547 1 93 164 GLY A CA 1
ATOM 1286 C C . GLY A 1 164 ? 13.211 -17.125 2.518 1 93 164 GLY A C 1
ATOM 1287 O O . GLY A 1 164 ? 12.242 -17.844 2.234 1 93 164 GLY A O 1
ATOM 1288 N N . LEU A 1 165 ? 13.438 -15.898 2.055 1 96.19 165 LEU A N 1
ATOM 1289 C CA . LEU A 1 165 ? 12.547 -15.469 0.986 1 96.19 165 LEU A CA 1
ATOM 1290 C C . LEU A 1 165 ? 12.766 -16.297 -0.274 1 96.19 165 LEU A C 1
ATOM 1292 O O . LEU A 1 165 ? 13.906 -16.531 -0.675 1 96.19 165 LEU A O 1
ATOM 1296 N N . ASP A 1 166 ? 11.656 -16.703 -0.865 1 97.62 166 ASP A N 1
ATOM 1297 C CA . ASP A 1 166 ? 11.758 -17.594 -2.021 1 97.62 166 ASP A CA 1
ATOM 1298 C C . ASP A 1 166 ? 11.43 -16.844 -3.314 1 97.62 166 ASP A C 1
ATOM 1300 O O . ASP A 1 166 ? 12.18 -16.938 -4.293 1 97.62 166 ASP A O 1
ATOM 1304 N N . VAL A 1 167 ? 10.312 -16.094 -3.293 1 98.44 167 VAL A N 1
ATOM 1305 C CA . VAL A 1 167 ? 9.844 -15.5 -4.539 1 98.44 167 VAL A CA 1
ATOM 1306 C C . VAL A 1 167 ? 9.328 -14.094 -4.273 1 98.44 167 VAL A C 1
ATOM 1308 O O . VAL A 1 167 ? 9.156 -13.695 -3.119 1 98.44 167 VAL A O 1
ATOM 1311 N N . GLU A 1 168 ? 9.172 -13.352 -5.32 1 98.5 168 GLU A N 1
ATOM 1312 C CA . GLU A 1 168 ? 8.703 -11.969 -5.285 1 98.5 168 GLU A CA 1
ATOM 1313 C C . GLU A 1 168 ? 7.426 -11.805 -6.098 1 98.5 168 GLU A C 1
ATOM 1315 O O . GLU A 1 168 ? 7.316 -12.32 -7.211 1 98.5 168 GLU A O 1
ATOM 1320 N N . ASN A 1 169 ? 6.484 -11.234 -5.602 1 98 169 ASN A N 1
ATOM 1321 C CA . ASN A 1 169 ? 5.262 -10.766 -6.238 1 98 169 ASN A CA 1
ATOM 1322 C C . ASN A 1 169 ? 4.863 -9.375 -5.742 1 98 169 ASN A C 1
ATOM 1324 O O . ASN A 1 169 ? 5.516 -8.82 -4.855 1 98 169 ASN A O 1
ATOM 1328 N N . LEU A 1 170 ? 3.787 -8.773 -6.262 1 97.56 170 LEU A N 1
ATOM 1329 C CA . LEU A 1 170 ? 3.566 -7.367 -5.922 1 97.56 170 LEU A CA 1
ATOM 1330 C C . LEU A 1 170 ? 2.285 -7.199 -5.113 1 97.56 170 LEU A C 1
ATOM 1332 O O . LEU A 1 170 ? 1.927 -6.082 -4.734 1 97.56 170 LEU A O 1
ATOM 1336 N N . GLU A 1 171 ? 1.6 -8.344 -4.832 1 97.38 171 GLU A N 1
ATOM 1337 C CA . GLU A 1 171 ? 0.253 -8.164 -4.297 1 97.38 171 GLU A CA 1
ATOM 1338 C C . GLU A 1 171 ? 0.124 -8.773 -2.906 1 97.38 171 GLU A C 1
ATOM 1340 O O . GLU A 1 171 ? -0.705 -8.344 -2.104 1 97.38 171 GLU A O 1
ATOM 1345 N N . LEU A 1 172 ? 0.894 -9.711 -2.543 1 97.31 172 LEU A N 1
ATOM 1346 C CA . LEU A 1 172 ? 0.49 -10.711 -1.556 1 97.31 172 LEU A CA 1
ATOM 1347 C C . LEU A 1 172 ? 0.621 -10.156 -0.14 1 97.31 172 LEU A C 1
ATOM 1349 O O . LEU A 1 172 ? 0.014 -10.68 0.795 1 97.31 172 LEU A O 1
ATOM 1353 N N . TYR A 1 173 ? 1.423 -9.188 0.055 1 95.94 173 TYR A N 1
ATOM 1354 C CA . TYR A 1 173 ? 1.451 -8.586 1.384 1 95.94 173 TYR A CA 1
ATOM 1355 C C . TYR A 1 173 ? 0.155 -7.84 1.673 1 95.94 173 TYR A C 1
ATOM 1357 O O . TYR A 1 173 ? -0.364 -7.895 2.791 1 95.94 173 TYR A O 1
ATOM 1365 N N . GLY A 1 174 ? -0.348 -7.137 0.671 1 96.38 174 GLY A N 1
ATOM 1366 C CA . GLY A 1 174 ? -1.642 -6.492 0.824 1 96.38 174 GLY A CA 1
ATOM 1367 C C . GLY A 1 174 ? -2.758 -7.461 1.167 1 96.38 174 GLY A C 1
ATOM 1368 O O . GLY A 1 174 ? -3.578 -7.188 2.045 1 96.38 174 GLY A O 1
ATOM 1369 N N . LEU A 1 175 ? -2.734 -8.586 0.493 1 97.38 175 LEU A N 1
ATOM 1370 C CA . LEU A 1 175 ? -3.732 -9.609 0.768 1 97.38 175 LEU A CA 1
ATOM 1371 C C . LEU A 1 175 ? -3.559 -10.18 2.174 1 97.38 175 LEU A C 1
ATOM 1373 O O . LEU A 1 175 ? -4.543 -10.484 2.85 1 97.38 175 LEU A O 1
ATOM 1377 N N . ALA A 1 176 ? -2.336 -10.312 2.58 1 95.25 176 ALA A N 1
ATOM 1378 C CA . ALA A 1 176 ? -2.061 -10.859 3.908 1 95.25 176 ALA A CA 1
ATOM 1379 C C . ALA A 1 176 ? -2.596 -9.938 5 1 95.25 176 ALA A C 1
ATOM 1381 O O . ALA A 1 176 ? -3.139 -10.398 6.004 1 95.25 176 ALA A O 1
ATOM 1382 N N . ILE A 1 177 ? -2.443 -8.648 4.785 1 94.5 177 ILE A N 1
ATOM 1383 C CA . ILE A 1 177 ? -2.959 -7.672 5.738 1 94.5 177 ILE A CA 1
ATOM 1384 C C . ILE A 1 177 ? -4.477 -7.809 5.852 1 94.5 177 ILE A C 1
ATOM 1386 O O . ILE A 1 177 ? -5.023 -7.82 6.957 1 94.5 177 ILE A O 1
ATOM 1390 N N . VAL A 1 178 ? -5.121 -7.934 4.734 1 96 178 VAL A N 1
ATOM 1391 C CA . VAL A 1 178 ? -6.578 -8.047 4.691 1 96 178 VAL A CA 1
ATOM 1392 C C . VAL A 1 178 ? -7.008 -9.359 5.344 1 96 178 VAL A C 1
ATOM 1394 O O . VAL A 1 178 ? -7.949 -9.383 6.145 1 96 178 VAL A O 1
ATOM 1397 N N . ALA A 1 179 ? -6.301 -10.438 4.973 1 95.31 179 ALA A N 1
ATOM 1398 C CA . ALA A 1 179 ? -6.613 -11.742 5.547 1 95.31 179 ALA A CA 1
ATOM 1399 C C . ALA A 1 179 ? -6.508 -11.719 7.066 1 95.31 179 ALA A C 1
ATOM 1401 O O . ALA A 1 179 ? -7.379 -12.234 7.77 1 95.31 179 ALA A O 1
ATOM 1402 N N . LYS A 1 180 ? -5.48 -11.094 7.547 1 93.62 180 LYS A N 1
ATOM 1403 C CA . LYS A 1 180 ? -5.285 -10.969 8.984 1 93.62 180 LYS A CA 1
ATOM 1404 C C . LYS A 1 180 ? -6.402 -10.141 9.617 1 93.62 180 LYS A C 1
ATOM 1406 O O . LYS A 1 180 ? -6.988 -10.555 10.625 1 93.62 180 LYS A O 1
ATOM 1411 N N . LYS A 1 181 ? -6.711 -9.031 9.047 1 93.44 181 LYS A N 1
ATOM 1412 C CA . LYS A 1 181 ? -7.703 -8.102 9.578 1 93.44 181 LYS A CA 1
ATOM 1413 C C . LYS A 1 181 ? -9.078 -8.758 9.664 1 93.44 181 LYS A C 1
ATOM 1415 O O . LYS A 1 181 ? -9.836 -8.516 10.609 1 93.44 181 LYS A O 1
ATOM 1420 N N . LEU A 1 182 ? -9.375 -9.594 8.68 1 95.06 182 LEU A N 1
ATOM 1421 C CA . LEU A 1 182 ? -10.719 -10.172 8.602 1 95.06 182 LEU A CA 1
ATOM 1422 C C . LEU A 1 182 ? -10.711 -11.625 9.055 1 95.06 182 LEU A C 1
ATOM 1424 O O . LEU A 1 182 ? -11.719 -12.32 8.914 1 95.06 182 LEU A O 1
ATOM 1428 N N . ASN A 1 183 ? -9.57 -12.117 9.547 1 93.81 183 ASN A N 1
ATOM 1429 C CA . ASN A 1 183 ? -9.422 -13.484 10.047 1 93.81 183 ASN A CA 1
ATOM 1430 C C . ASN A 1 183 ? -9.773 -14.508 8.977 1 93.81 183 ASN A C 1
ATOM 1432 O O . ASN A 1 183 ? -10.609 -15.391 9.203 1 93.81 183 ASN A O 1
ATOM 1436 N N . LYS A 1 184 ? -9.203 -14.336 7.812 1 94.69 184 LYS A N 1
ATOM 1437 C CA . LYS A 1 184 ? -9.344 -15.266 6.699 1 94.69 184 LYS A CA 1
ATOM 1438 C C . LYS A 1 184 ? -8.055 -16.047 6.461 1 94.69 184 LYS A C 1
ATOM 1440 O O . LYS A 1 184 ? -6.969 -15.578 6.816 1 94.69 184 LYS A O 1
ATOM 1445 N N . ASN A 1 185 ? -8.188 -17.203 5.891 1 93.25 185 ASN A N 1
ATOM 1446 C CA . ASN A 1 185 ? -7.023 -17.938 5.418 1 93.25 185 ASN A CA 1
ATOM 1447 C C . ASN A 1 185 ? -6.52 -17.391 4.086 1 93.25 185 ASN A C 1
ATOM 1449 O O . ASN A 1 185 ? -7.305 -16.906 3.27 1 93.25 185 ASN A O 1
ATOM 1453 N N . LEU A 1 186 ? -5.195 -17.453 3.947 1 95.25 186 LEU A N 1
ATOM 1454 C CA . LEU A 1 186 ? -4.602 -17 2.697 1 95.25 186 LEU A CA 1
ATOM 1455 C C . LEU A 1 186 ? -3.461 -17.922 2.27 1 95.25 186 LEU A C 1
ATOM 1457 O O . LEU A 1 186 ? -2.613 -18.281 3.086 1 95.25 186 LEU A O 1
ATOM 1461 N N . PHE A 1 187 ? -3.504 -18.312 1.05 1 93.81 187 PHE A N 1
ATOM 1462 C CA . PHE A 1 187 ? -2.309 -18.828 0.397 1 93.81 187 PHE A CA 1
ATOM 1463 C C . PHE A 1 187 ? -2.309 -18.484 -1.087 1 93.81 187 PHE A C 1
ATOM 1465 O O . PHE A 1 187 ? -3.301 -17.969 -1.61 1 93.81 187 PHE A O 1
ATOM 1472 N N . ALA A 1 188 ? -1.156 -18.656 -1.702 1 95.44 188 ALA A N 1
ATOM 1473 C CA . ALA A 1 188 ? -1.009 -18.297 -3.111 1 95.44 188 ALA A CA 1
ATOM 1474 C C . ALA A 1 188 ? -0.435 -19.469 -3.914 1 95.44 188 ALA A C 1
ATOM 1476 O O . ALA A 1 188 ? 0.359 -20.25 -3.395 1 95.44 188 ALA A O 1
ATOM 1477 N N . ILE A 1 189 ? -0.889 -19.594 -5.059 1 94.5 189 ILE A N 1
ATOM 1478 C CA . ILE A 1 189 ? -0.325 -20.484 -6.059 1 94.5 189 ILE A CA 1
ATOM 1479 C C . ILE A 1 189 ? 0.231 -19.672 -7.23 1 94.5 189 ILE A C 1
ATOM 1481 O O . ILE A 1 189 ? -0.524 -19.031 -7.957 1 94.5 189 ILE A O 1
ATOM 1485 N N . LEU A 1 190 ? 1.535 -19.766 -7.387 1 97 190 LEU A N 1
ATOM 1486 C CA . LEU A 1 190 ? 2.205 -18.844 -8.289 1 97 190 LEU A CA 1
ATOM 1487 C C . LEU A 1 190 ? 3.012 -19.594 -9.344 1 97 190 LEU A C 1
ATOM 1489 O O . LEU A 1 190 ? 3.703 -20.562 -9.023 1 97 190 LEU A O 1
ATOM 1493 N N . SER A 1 191 ? 2.861 -19.172 -10.578 1 97.25 191 SER A N 1
ATOM 1494 C CA . SER A 1 191 ? 3.805 -19.609 -11.602 1 97.25 191 SER A CA 1
ATOM 1495 C C . SER A 1 191 ? 5.094 -18.812 -11.555 1 97.25 191 SER A C 1
ATOM 1497 O O . SER A 1 191 ? 5.062 -17.578 -11.547 1 97.25 191 SER A O 1
ATOM 1499 N N . VAL A 1 192 ? 6.195 -19.484 -11.539 1 98.25 192 VAL A N 1
ATOM 1500 C CA . VAL A 1 192 ? 7.48 -18.797 -11.57 1 98.25 192 VAL A CA 1
ATOM 1501 C C . VAL A 1 192 ? 7.82 -18.406 -13.008 1 98.25 192 VAL A C 1
ATOM 1503 O O . VAL A 1 192 ? 8.172 -19.266 -13.828 1 98.25 192 VAL A O 1
ATOM 1506 N N . THR A 1 193 ? 7.789 -17.125 -13.289 1 98.56 193 THR A N 1
ATOM 1507 C CA . THR A 1 193 ? 7.895 -16.672 -14.672 1 98.56 193 THR A CA 1
ATOM 1508 C C . THR A 1 193 ? 9.297 -16.141 -14.961 1 98.56 193 THR A C 1
ATOM 1510 O O . THR A 1 193 ? 9.68 -15.984 -16.125 1 98.56 193 THR A O 1
ATOM 1513 N N . ASN A 1 194 ? 10.07 -15.867 -13.938 1 98.56 194 ASN A N 1
ATOM 1514 C CA . ASN A 1 194 ? 11.383 -15.242 -14.078 1 98.56 194 ASN A CA 1
ATOM 1515 C C . ASN A 1 194 ? 12.211 -15.383 -12.797 1 98.56 194 ASN A C 1
ATOM 1517 O O . ASN A 1 194 ? 11.68 -15.773 -11.758 1 98.56 194 ASN A O 1
ATOM 1521 N N . GLN A 1 195 ? 13.5 -15.141 -13.016 1 98.12 195 GLN A N 1
ATOM 1522 C CA . GLN A 1 195 ? 14.344 -14.859 -11.867 1 98.12 195 GLN A CA 1
ATOM 1523 C C . GLN A 1 195 ? 14.305 -13.375 -11.5 1 98.12 195 GLN A C 1
ATOM 1525 O O . GLN A 1 195 ? 14.227 -12.516 -12.383 1 98.12 195 GLN A O 1
ATOM 1530 N N . VAL A 1 196 ? 14.305 -13.086 -10.219 1 98.06 196 VAL A N 1
ATOM 1531 C CA . VAL A 1 196 ? 14.344 -11.695 -9.789 1 98.06 196 VAL A CA 1
ATOM 1532 C C . VAL A 1 196 ? 15.641 -11.039 -10.266 1 98.06 196 VAL A C 1
ATOM 1534 O O . VAL A 1 196 ? 16.719 -11.602 -10.086 1 98.06 196 VAL A O 1
ATOM 1537 N N . GLY A 1 197 ? 15.523 -9.945 -10.898 1 96.88 197 GLY A N 1
ATOM 1538 C CA . GLY A 1 197 ? 16.703 -9.25 -11.406 1 96.88 197 GLY A CA 1
ATOM 1539 C C . GLY A 1 197 ? 16.406 -8.406 -12.633 1 96.88 197 GLY A C 1
ATOM 1540 O O . GLY A 1 197 ? 15.242 -8.148 -12.945 1 96.88 197 GLY A O 1
ATOM 1541 N N . SER A 1 198 ? 17.391 -7.977 -13.32 1 96.25 198 SER A N 1
ATOM 1542 C CA . SER A 1 198 ? 17.312 -6.98 -14.383 1 96.25 198 SER A CA 1
ATOM 1543 C C . SER A 1 198 ? 16.516 -7.492 -15.57 1 96.25 198 SER A C 1
ATOM 1545 O O . SER A 1 198 ? 15.859 -6.715 -16.266 1 96.25 198 SER A O 1
ATOM 1547 N N . GLU A 1 199 ? 16.453 -8.812 -15.781 1 96.38 199 GLU A N 1
ATOM 1548 C CA . GLU A 1 199 ? 15.75 -9.375 -16.938 1 96.38 199 GLU A CA 1
ATOM 1549 C C . GLU A 1 199 ? 14.336 -9.82 -16.562 1 96.38 199 GLU A C 1
ATOM 1551 O O . GLU A 1 199 ? 13.617 -10.375 -17.391 1 96.38 199 GLU A O 1
ATOM 1556 N N . GLY A 1 200 ? 14 -9.609 -15.336 1 96.5 200 GLY A N 1
ATOM 1557 C CA . GLY A 1 200 ? 12.75 -10.117 -14.812 1 96.5 200 GLY A CA 1
ATOM 1558 C C . GLY A 1 200 ? 11.547 -9.695 -15.633 1 96.5 200 GLY A C 1
ATOM 1559 O O . GLY A 1 200 ? 10.703 -10.523 -15.992 1 96.5 200 GLY A O 1
ATOM 1560 N N . SER A 1 201 ? 11.469 -8.438 -16 1 95.81 201 SER A N 1
ATOM 1561 C CA . SER A 1 201 ? 10.32 -7.918 -16.734 1 95.81 201 SER A CA 1
ATOM 1562 C C . SER A 1 201 ? 10.219 -8.531 -18.125 1 95.81 201 SER A C 1
ATOM 1564 O O . SER A 1 201 ? 9.133 -8.906 -18.578 1 95.81 201 SER A O 1
ATOM 1566 N N . ALA A 1 202 ? 11.297 -8.641 -18.781 1 97.12 202 ALA A N 1
ATOM 1567 C CA . ALA A 1 202 ? 11.312 -9.234 -20.109 1 97.12 202 ALA A CA 1
ATOM 1568 C C . ALA A 1 202 ? 10.906 -10.703 -20.062 1 97.12 202 ALA A C 1
ATOM 1570 O O . ALA A 1 202 ? 10.117 -11.164 -20.891 1 97.12 202 ALA A O 1
ATOM 1571 N N . ASP A 1 203 ? 11.438 -11.438 -19.109 1 98.06 203 ASP A N 1
ATOM 1572 C CA . ASP A 1 203 ? 11.102 -12.852 -18.938 1 98.06 203 ASP A CA 1
ATOM 1573 C C . ASP A 1 203 ? 9.625 -13.023 -18.594 1 98.06 203 ASP A C 1
ATOM 1575 O O . ASP A 1 203 ? 8.969 -13.945 -19.078 1 98.06 203 ASP A O 1
ATOM 1579 N N . TRP A 1 204 ? 9.156 -12.18 -17.719 1 98.06 204 TRP A N 1
ATOM 1580 C CA . TRP A 1 204 ? 7.734 -12.211 -17.391 1 98.06 204 TRP A CA 1
ATOM 1581 C C . TRP A 1 204 ? 6.891 -12.039 -18.656 1 98.06 204 TRP A C 1
ATOM 1583 O O . TRP A 1 204 ? 5.941 -12.797 -18.875 1 98.06 204 TRP A O 1
ATOM 1593 N N . GLN A 1 205 ? 7.188 -11.07 -19.484 1 97.62 205 GLN A N 1
ATOM 1594 C CA . GLN A 1 205 ? 6.422 -10.797 -20.688 1 97.62 205 GLN A CA 1
ATOM 1595 C C . GLN A 1 205 ? 6.402 -12.016 -21.609 1 97.62 205 GLN A C 1
ATOM 1597 O O . GLN A 1 205 ? 5.375 -12.32 -22.219 1 97.62 205 GLN A O 1
ATOM 1602 N N . LYS A 1 206 ? 7.426 -12.68 -21.641 1 98.12 206 LYS A N 1
ATOM 1603 C CA . LYS A 1 206 ? 7.574 -13.844 -22.5 1 98.12 206 LYS A CA 1
ATOM 1604 C C . LYS A 1 206 ? 6.797 -15.039 -21.953 1 98.12 206 LYS A C 1
ATOM 1606 O O . LYS A 1 206 ? 6.23 -15.82 -22.719 1 98.12 206 LYS A O 1
ATOM 1611 N N . ASN A 1 207 ? 6.723 -15.164 -20.656 1 98.44 207 ASN A N 1
ATOM 1612 C CA . ASN A 1 207 ? 6.363 -16.453 -20.062 1 98.44 207 ASN A CA 1
ATOM 1613 C C . ASN A 1 207 ? 4.965 -16.406 -19.453 1 98.44 207 ASN A C 1
ATOM 1615 O O . ASN A 1 207 ? 4.324 -17.453 -19.297 1 98.44 207 ASN A O 1
ATOM 1619 N N . TRP A 1 208 ? 4.453 -15.242 -19.016 1 98 208 TRP A N 1
ATOM 1620 C CA . TRP A 1 208 ? 3.361 -15.172 -18.062 1 98 208 TRP A CA 1
ATOM 1621 C C . TRP A 1 208 ? 2.109 -15.852 -18.594 1 98 208 TRP A C 1
ATOM 1623 O O . TRP A 1 208 ? 1.418 -16.578 -17.875 1 98 208 TRP A O 1
ATOM 1633 N N . ARG A 1 209 ? 1.822 -15.703 -19.906 1 98.31 209 ARG A N 1
ATOM 1634 C CA . ARG A 1 209 ? 0.564 -16.203 -20.438 1 98.31 209 ARG A CA 1
ATOM 1635 C C . ARG A 1 209 ? 0.548 -17.734 -20.453 1 98.31 209 ARG A C 1
ATOM 1637 O O . ARG A 1 209 ? -0.4 -18.359 -19.969 1 98.31 209 ARG A O 1
ATOM 1644 N N . ASP A 1 210 ? 1.639 -18.328 -20.969 1 98.06 210 ASP A N 1
ATOM 1645 C CA . ASP A 1 210 ? 1.713 -19.781 -21.047 1 98.06 210 ASP A CA 1
ATOM 1646 C C . ASP A 1 210 ? 1.696 -20.406 -19.656 1 98.06 210 ASP A C 1
ATOM 1648 O O . ASP A 1 210 ? 0.983 -21.391 -19.422 1 98.06 210 ASP A O 1
ATOM 1652 N N . PHE A 1 211 ? 2.455 -19.828 -18.797 1 97.06 211 PHE A N 1
ATOM 1653 C CA . PHE A 1 211 ? 2.537 -20.391 -17.453 1 97.06 211 PHE A CA 1
ATOM 1654 C C . PHE A 1 211 ? 1.234 -20.172 -16.688 1 97.06 211 PHE A C 1
ATOM 1656 O O . PHE A 1 211 ? 0.81 -21.031 -15.922 1 97.06 211 PHE A O 1
ATOM 1663 N N . SER A 1 212 ? 0.589 -19.031 -16.938 1 97.94 212 SER A N 1
ATOM 1664 C CA . SER A 1 212 ? -0.723 -18.797 -16.344 1 97.94 212 SER A CA 1
ATOM 1665 C C . SER A 1 212 ? -1.752 -19.797 -16.844 1 97.94 212 SER A C 1
ATOM 1667 O O . SER A 1 212 ? -2.541 -20.328 -16.062 1 97.94 212 SER A O 1
ATOM 1669 N N . ASN A 1 213 ? -1.746 -20.078 -18.141 1 97.56 213 ASN A N 1
ATOM 1670 C CA . ASN A 1 213 ? -2.65 -21.078 -18.703 1 97.56 213 ASN A CA 1
ATOM 1671 C C . ASN A 1 213 ? -2.457 -22.438 -18.031 1 97.56 213 ASN A C 1
ATOM 1673 O O . ASN A 1 213 ? -3.432 -23.094 -17.672 1 97.56 213 ASN A O 1
ATOM 1677 N N . SER A 1 214 ? -1.215 -22.797 -17.906 1 93.5 214 SER A N 1
ATOM 1678 C CA . SER A 1 214 ? -0.901 -24.094 -17.281 1 93.5 214 SER A CA 1
ATOM 1679 C C . SER A 1 214 ? -1.425 -24.156 -15.859 1 93.5 214 SER A C 1
ATOM 1681 O O . SER A 1 214 ? -2.035 -25.156 -15.461 1 93.5 214 SER A O 1
ATOM 1683 N N . LEU A 1 215 ? -1.203 -23.078 -15.117 1 94.31 215 LEU A N 1
ATOM 1684 C CA . LEU A 1 215 ? -1.651 -23.031 -13.727 1 94.31 215 LEU A CA 1
ATOM 1685 C C . LEU A 1 215 ? -3.174 -23.062 -13.648 1 94.31 215 LEU A C 1
ATOM 1687 O O . LEU A 1 215 ? -3.74 -23.812 -12.852 1 94.31 215 LEU A O 1
ATOM 1691 N N . GLN A 1 216 ? -3.848 -22.281 -14.469 1 96.06 216 GLN A N 1
ATOM 1692 C CA . GLN A 1 216 ? -5.305 -22.266 -14.461 1 96.06 216 GLN A CA 1
ATOM 1693 C C . GLN A 1 216 ? -5.883 -23.625 -14.836 1 96.06 216 GLN A C 1
ATOM 1695 O O . GLN A 1 216 ? -6.859 -24.078 -14.234 1 96.06 216 GLN A O 1
ATOM 1700 N N . ASN A 1 217 ? -5.273 -24.281 -15.773 1 93.44 217 ASN A N 1
ATOM 1701 C CA . ASN A 1 217 ? -5.746 -25.609 -16.172 1 93.44 217 ASN A CA 1
ATOM 1702 C C . ASN A 1 217 ? -5.586 -26.625 -15.055 1 93.44 217 ASN A C 1
ATOM 1704 O O . ASN A 1 217 ? -6.422 -27.516 -14.898 1 93.44 217 ASN A O 1
ATOM 1708 N N . LEU A 1 218 ? -4.512 -26.484 -14.32 1 89.62 218 LEU A N 1
ATOM 1709 C CA . LEU A 1 218 ? -4.328 -27.328 -13.148 1 89.62 218 LEU A CA 1
ATOM 1710 C C . LEU A 1 218 ? -5.477 -27.156 -12.164 1 89.62 218 LEU A C 1
ATOM 1712 O O . LEU A 1 218 ? -6.023 -28.141 -11.648 1 89.62 218 LEU A O 1
ATOM 1716 N N . LEU A 1 219 ? -5.867 -25.922 -11.914 1 91.31 219 LEU A N 1
ATOM 1717 C CA . LEU A 1 219 ? -6.934 -25.625 -10.969 1 91.31 219 LEU A CA 1
ATOM 1718 C C . LEU A 1 219 ? -8.281 -26.109 -11.5 1 91.31 219 LEU A C 1
ATOM 1720 O O . LEU A 1 219 ? -9.125 -26.578 -10.734 1 91.31 219 LEU A O 1
ATOM 1724 N N . LEU A 1 220 ? -8.469 -25.984 -12.797 1 92.5 220 LEU A N 1
ATOM 1725 C CA . LEU A 1 220 ? -9.695 -26.453 -13.422 1 92.5 220 LEU A CA 1
ATOM 1726 C C . LEU A 1 220 ? -9.836 -27.969 -13.297 1 92.5 220 LEU A C 1
ATOM 1728 O O . LEU A 1 220 ? -10.914 -28.469 -12.977 1 92.5 220 LEU A O 1
ATOM 1732 N N . LYS A 1 221 ? -8.727 -28.641 -13.484 1 88.62 221 LYS A N 1
ATOM 1733 C CA . LYS A 1 221 ? -8.734 -30.094 -13.328 1 88.62 221 LYS A CA 1
ATOM 1734 C C . LYS A 1 221 ? -9.008 -30.484 -11.883 1 88.62 221 LYS A C 1
ATOM 1736 O O . LYS A 1 221 ? -9.766 -31.422 -11.625 1 88.62 221 LYS A O 1
ATOM 1741 N N . TRP A 1 222 ? -8.383 -29.75 -10.992 1 85.06 222 TRP A N 1
ATOM 1742 C CA . TRP A 1 222 ? -8.586 -29.984 -9.57 1 85.06 222 TRP A CA 1
ATOM 1743 C C . TRP A 1 222 ? -10.055 -29.797 -9.195 1 85.06 222 TRP A C 1
ATOM 1745 O O . TRP A 1 222 ? -10.625 -30.609 -8.453 1 85.06 222 TRP A O 1
ATOM 1755 N N . THR A 1 223 ? -10.695 -28.766 -9.719 1 83.12 223 THR A N 1
ATOM 1756 C CA . THR A 1 223 ? -12.086 -28.453 -9.414 1 83.12 223 THR A CA 1
ATOM 1757 C C . THR A 1 223 ? -13.023 -29.469 -10.062 1 83.12 223 THR A C 1
ATOM 1759 O O . THR A 1 223 ? -14.039 -29.844 -9.477 1 83.12 223 THR A O 1
ATOM 1762 N N . ASP A 1 224 ? -12.656 -29.922 -11.258 1 79.19 224 ASP A N 1
ATOM 1763 C CA . ASP A 1 224 ? -13.484 -30.875 -12 1 79.19 224 ASP A CA 1
ATOM 1764 C C . ASP A 1 224 ? -13.516 -32.25 -11.297 1 79.19 224 ASP A C 1
ATOM 1766 O O . ASP A 1 224 ? -14.547 -32.906 -11.281 1 79.19 224 ASP A O 1
ATOM 1770 N N . GLU A 1 225 ? -12.438 -32.594 -10.695 1 75.69 225 GLU A N 1
ATOM 1771 C CA . GLU A 1 225 ? -12.359 -33.906 -10.031 1 75.69 225 GLU A CA 1
ATOM 1772 C C . GLU A 1 225 ? -13.164 -33.906 -8.734 1 75.69 225 GLU A C 1
ATOM 1774 O O . GLU A 1 225 ? -13.508 -34.969 -8.211 1 75.69 225 GLU A O 1
ATOM 1779 N N . ARG A 1 226 ? -13.523 -32.781 -8.273 1 70.94 226 ARG A N 1
ATOM 1780 C CA . ARG A 1 226 ? -14.227 -32.688 -7 1 70.94 226 ARG A CA 1
ATOM 1781 C C . ARG A 1 226 ? -15.711 -32.406 -7.219 1 70.94 226 ARG A C 1
ATOM 1783 O O . ARG A 1 226 ? -16.484 -32.375 -6.262 1 70.94 226 ARG A O 1
ATOM 1790 N N . ARG A 1 227 ? -16.031 -32.219 -8.516 1 64 227 ARG A N 1
ATOM 1791 C CA . ARG A 1 227 ? -17.438 -32.125 -8.859 1 64 227 ARG A CA 1
ATOM 1792 C C . ARG A 1 227 ? -18.016 -33.5 -9.18 1 64 227 ARG A C 1
ATOM 1794 O O . ARG A 1 227 ? -17.297 -34.375 -9.68 1 64 227 ARG A O 1
ATOM 1801 N N . MET B 1 1 ? -30.25 29.531 17.797 1 44.06 1 MET B N 1
ATOM 1802 C CA . MET B 1 1 ? -29 28.953 17.312 1 44.06 1 MET B CA 1
ATOM 1803 C C . MET B 1 1 ? -28.75 29.344 15.859 1 44.06 1 MET B C 1
ATOM 1805 O O . MET B 1 1 ? -29.641 29.188 15.008 1 44.06 1 MET B O 1
ATOM 1809 N N . ASP B 1 2 ? -27.766 30.188 15.656 1 57.34 2 ASP B N 1
ATOM 1810 C CA . ASP B 1 2 ? -27.438 30.875 14.422 1 57.34 2 ASP B CA 1
ATOM 1811 C C . ASP B 1 2 ? -27.312 29.891 13.258 1 57.34 2 ASP B C 1
ATOM 1813 O O . ASP B 1 2 ? -26.859 28.766 13.438 1 57.34 2 ASP B O 1
ATOM 1817 N N . LEU B 1 3 ? -28.141 30.109 12.297 1 56.75 3 LEU B N 1
ATOM 1818 C CA . LEU B 1 3 ? -28.234 29.344 11.055 1 56.75 3 LEU B CA 1
ATOM 1819 C C . LEU B 1 3 ? -26.844 28.922 10.57 1 56.75 3 LEU B C 1
ATOM 1821 O O . LEU B 1 3 ? -26.672 27.797 10.094 1 56.75 3 LEU B O 1
ATOM 1825 N N . GLN B 1 4 ? -25.891 29.781 10.695 1 55.19 4 GLN B N 1
ATOM 1826 C CA . GLN B 1 4 ? -24.516 29.5 10.266 1 55.19 4 GLN B CA 1
ATOM 1827 C C . GLN B 1 4 ? -23.906 28.391 11.117 1 55.19 4 GLN B C 1
ATOM 1829 O O . GLN B 1 4 ? -23.219 27.516 10.586 1 55.19 4 GLN B O 1
ATOM 1834 N N . LYS B 1 5 ? -24.234 28.484 12.375 1 60 5 LYS B N 1
ATOM 1835 C CA . LYS B 1 5 ? -23.734 27.469 13.297 1 60 5 LYS B CA 1
ATOM 1836 C C . LYS B 1 5 ? -24.312 26.094 12.984 1 60 5 LYS B C 1
ATOM 1838 O O . LYS B 1 5 ? -23.609 25.094 13.039 1 60 5 LYS B O 1
ATOM 1843 N N . GLN B 1 6 ? -25.547 26.188 12.68 1 56.88 6 GLN B N 1
ATOM 1844 C CA . GLN B 1 6 ? -26.203 24.938 12.32 1 56.88 6 GLN B CA 1
ATOM 1845 C C . GLN B 1 6 ? -25.578 24.328 11.062 1 56.88 6 GLN B C 1
ATOM 1847 O O . GLN B 1 6 ? -25.359 23.125 10.992 1 56.88 6 GLN B O 1
ATOM 1852 N N . LYS B 1 7 ? -25.359 25.156 10.211 1 61.28 7 LYS B N 1
ATOM 1853 C CA . LYS B 1 7 ? -24.734 24.734 8.961 1 61.28 7 LYS B CA 1
ATOM 1854 C C . LYS B 1 7 ? -23.312 24.234 9.195 1 61.28 7 LYS B C 1
ATOM 1856 O O . LYS B 1 7 ? -22.891 23.25 8.578 1 61.28 7 LYS B O 1
ATOM 1861 N N . ASP B 1 8 ? -22.656 24.812 10.133 1 61.47 8 ASP B N 1
ATOM 1862 C CA . ASP B 1 8 ? -21.281 24.422 10.445 1 61.47 8 ASP B CA 1
ATOM 1863 C C . ASP B 1 8 ? -21.25 23.078 11.172 1 61.47 8 ASP B C 1
ATOM 1865 O O . ASP B 1 8 ? -20.375 22.25 10.914 1 61.47 8 ASP B O 1
ATOM 1869 N N . CYS B 1 9 ? -22.094 23.031 12.102 1 59.62 9 CYS B N 1
ATOM 1870 C CA . CYS B 1 9 ? -22.219 21.75 12.797 1 59.62 9 CYS B CA 1
ATOM 1871 C C . CYS B 1 9 ? -22.531 20.625 11.828 1 59.62 9 CYS B C 1
ATOM 1873 O O . CYS B 1 9 ? -21.969 19.531 11.938 1 59.62 9 CYS B O 1
ATOM 1875 N N . LEU B 1 10 ? -23.219 20.984 10.898 1 66.25 10 LEU B N 1
ATOM 1876 C CA . LEU B 1 10 ? -23.609 19.969 9.914 1 66.25 10 LEU B CA 1
ATOM 1877 C C . LEU B 1 10 ? -22.438 19.609 9.023 1 66.25 10 LEU B C 1
ATOM 1879 O O . LEU B 1 10 ? -22.281 18.453 8.641 1 66.25 10 LEU B O 1
ATOM 1883 N N . LEU B 1 11 ? -21.562 20.531 8.891 1 80.62 11 LEU B N 1
ATOM 1884 C CA . LEU B 1 11 ? -20.453 20.312 7.98 1 80.62 11 LEU B CA 1
ATOM 1885 C C . LEU B 1 11 ? -19.406 19.406 8.617 1 80.62 11 LEU B C 1
ATOM 1887 O O . LEU B 1 11 ? -18.875 18.5 7.965 1 80.62 11 LEU B O 1
ATOM 1891 N N . ILE B 1 12 ? -19.266 19.531 9.953 1 86.5 12 ILE B N 1
ATOM 1892 C CA . ILE B 1 12 ? -18.219 18.797 10.625 1 86.5 12 ILE B CA 1
ATOM 1893 C C . ILE B 1 12 ? -18.594 17.312 10.703 1 86.5 12 ILE B C 1
ATOM 1895 O O . ILE B 1 12 ? -17.719 16.438 10.766 1 86.5 12 ILE B O 1
ATOM 1899 N N . ASN B 1 13 ? -19.922 17.031 10.625 1 90.25 13 ASN B N 1
ATOM 1900 C CA . ASN B 1 13 ? -20.406 15.656 10.688 1 90.25 13 ASN B CA 1
ATOM 1901 C C . ASN B 1 13 ? -20.141 14.906 9.383 1 90.25 13 ASN B C 1
ATOM 1903 O O . ASN B 1 13 ? -20.25 13.68 9.328 1 90.25 13 ASN B O 1
ATOM 1907 N N . ARG B 1 14 ? -19.734 15.688 8.406 1 93.94 14 ARG B N 1
ATOM 1908 C CA . ARG B 1 14 ? -19.5 15.086 7.094 1 93.94 14 ARG B CA 1
ATOM 1909 C C . ARG B 1 14 ? -18.016 15.039 6.766 1 93.94 14 ARG B C 1
ATOM 1911 O O . ARG B 1 14 ? -17.625 14.781 5.621 1 93.94 14 ARG B O 1
ATOM 1918 N N . ILE B 1 15 ? -17.188 15.312 7.762 1 94.19 15 ILE B N 1
ATOM 1919 C CA . ILE B 1 15 ? -15.734 15.336 7.582 1 94.19 15 ILE B CA 1
ATOM 1920 C C . ILE B 1 15 ? -15.094 14.25 8.445 1 94.19 15 ILE B C 1
ATOM 1922 O O . ILE B 1 15 ? -15.391 14.141 9.641 1 94.19 15 ILE B O 1
ATOM 1926 N N . LEU B 1 16 ? -14.297 13.438 7.84 1 97.06 16 LEU B N 1
ATOM 1927 C CA . LEU B 1 16 ? -13.398 12.539 8.57 1 97.06 16 LEU B CA 1
ATOM 1928 C C . LEU B 1 16 ? -12.023 13.18 8.75 1 97.06 16 LEU B C 1
ATOM 1930 O O . LEU B 1 16 ? -11.352 13.5 7.77 1 97.06 16 LEU B O 1
ATOM 1934 N N . PHE B 1 17 ? -11.703 13.406 9.969 1 96.94 17 PHE B N 1
ATOM 1935 C CA . PHE B 1 17 ? -10.32 13.742 10.273 1 96.94 17 PHE B CA 1
ATOM 1936 C C . PHE B 1 17 ? -9.516 12.492 10.602 1 96.94 17 PHE B C 1
ATOM 1938 O O . PHE B 1 17 ? -9.938 11.672 11.422 1 96.94 17 PHE B O 1
ATOM 1945 N N . CYS B 1 18 ? -8.352 12.273 9.945 1 98 18 CYS B N 1
ATOM 1946 C CA . CYS B 1 18 ? -7.566 11.07 10.219 1 98 18 CYS B CA 1
ATOM 1947 C C . CYS B 1 18 ? -6.078 11.391 10.266 1 98 18 CYS B C 1
ATOM 1949 O O . CYS B 1 18 ? -5.652 12.453 9.805 1 98 18 CYS B O 1
ATOM 1951 N N . SER B 1 19 ? -5.32 10.578 10.945 1 98.69 19 SER B N 1
ATOM 1952 C CA . SER B 1 19 ? -3.873 10.688 11.102 1 98.69 19 SER B CA 1
ATOM 1953 C C . SER B 1 19 ? -3.199 9.328 11.023 1 98.69 19 SER B C 1
ATOM 1955 O O . SER B 1 19 ? -3.873 8.297 11.039 1 98.69 19 SER B O 1
ATOM 1957 N N . ALA B 1 20 ? -1.908 9.344 10.883 1 98.19 20 ALA B N 1
ATOM 1958 C CA . ALA B 1 20 ? -1.153 8.094 10.844 1 98.19 20 ALA B CA 1
ATOM 1959 C C . ALA B 1 20 ? -1.216 7.371 12.188 1 98.19 20 ALA B C 1
ATOM 1961 O O . ALA B 1 20 ? -1.355 6.145 12.227 1 98.19 20 ALA B O 1
ATOM 1962 N N . PHE B 1 21 ? -1.065 8.078 13.25 1 97.12 21 PHE B N 1
ATOM 1963 C CA . PHE B 1 21 ? -1.112 7.5 14.586 1 97.12 21 PHE B CA 1
ATOM 1964 C C . PHE B 1 21 ? -1.758 8.461 15.57 1 97.12 21 PHE B C 1
ATOM 1966 O O . PHE B 1 21 ? -1.95 9.641 15.258 1 97.12 21 PHE B O 1
ATOM 1973 N N . PHE B 1 22 ? -2.107 8.039 16.688 1 95.62 22 PHE B N 1
ATOM 1974 C CA . PHE B 1 22 ? -2.98 8.695 17.656 1 95.62 22 PHE B CA 1
ATOM 1975 C C . PHE B 1 22 ? -2.383 10.016 18.109 1 95.62 22 PHE B C 1
ATOM 1977 O O . PHE B 1 22 ? -3.109 10.992 18.328 1 95.62 22 PHE B O 1
ATOM 1984 N N . GLY B 1 23 ? -1.136 10.125 18.234 1 97.25 23 GLY B N 1
ATOM 1985 C CA . GLY B 1 23 ? -0.482 11.32 18.734 1 97.25 23 GLY B CA 1
ATOM 1986 C C . GLY B 1 23 ? -0.75 12.547 17.875 1 97.25 23 GLY B C 1
ATOM 1987 O O . GLY B 1 23 ? -0.717 13.68 18.375 1 97.25 23 GLY B O 1
ATOM 1988 N N . GLU B 1 24 ? -1.118 12.367 16.672 1 98.06 24 GLU B N 1
ATOM 1989 C CA . GLU B 1 24 ? -1.287 13.477 15.734 1 98.06 24 GLU B CA 1
ATOM 1990 C C . GLU B 1 24 ? -2.723 14 15.742 1 98.06 24 GLU B C 1
ATOM 1992 O O . GLU B 1 24 ? -3.029 15 15.109 1 98.06 24 GLU B O 1
ATOM 1997 N N . THR B 1 25 ? -3.619 13.367 16.516 1 97.94 25 THR B N 1
ATOM 1998 C CA . THR B 1 25 ? -4.992 13.852 16.609 1 97.94 25 THR B CA 1
ATOM 1999 C C . THR B 1 25 ? -5.508 13.719 18.047 1 97.94 25 THR B C 1
ATOM 2001 O O . THR B 1 25 ? -6.719 13.75 18.281 1 97.94 25 THR B O 1
ATOM 2004 N N . ASP B 1 26 ? -4.656 13.477 19 1 98.31 26 ASP B N 1
ATOM 2005 C CA . ASP B 1 26 ? -5.07 13.195 20.359 1 98.31 26 ASP B CA 1
ATOM 2006 C C . ASP B 1 26 ? -5.758 14.414 20.984 1 98.31 26 ASP B C 1
ATOM 2008 O O . ASP B 1 26 ? -6.719 14.266 21.75 1 98.31 26 ASP B O 1
ATOM 2012 N N . LEU B 1 27 ? -5.367 15.656 20.703 1 97.94 27 LEU B N 1
ATOM 2013 C CA . LEU B 1 27 ? -6.023 16.859 21.203 1 97.94 27 LEU B CA 1
ATOM 2014 C C . LEU B 1 27 ? -7.402 17.031 20.594 1 97.94 27 LEU B C 1
ATOM 2016 O O . LEU B 1 27 ? -8.344 17.453 21.266 1 97.94 27 LEU B O 1
ATOM 2020 N N . LEU B 1 28 ? -7.496 16.688 19.281 1 97 28 LEU B N 1
ATOM 2021 C CA . LEU B 1 28 ? -8.805 16.734 18.641 1 97 28 LEU B CA 1
ATOM 2022 C C . LEU B 1 28 ? -9.773 15.766 19.312 1 97 28 LEU B C 1
ATOM 2024 O O . LEU B 1 28 ? -10.922 16.109 19.578 1 97 28 LEU B O 1
ATOM 2028 N N . LYS B 1 29 ? -9.234 14.578 19.578 1 96.88 29 LYS B N 1
ATOM 2029 C CA . LYS B 1 29 ? -10.062 13.57 20.234 1 96.88 29 LYS B CA 1
ATOM 2030 C C . LYS B 1 29 ? -10.508 14.031 21.609 1 96.88 29 LYS B C 1
ATOM 2032 O O . LYS B 1 29 ? -11.68 13.891 21.969 1 96.88 29 LYS B O 1
ATOM 2037 N N . LYS B 1 30 ? -9.664 14.578 22.344 1 96.88 30 LYS B N 1
ATOM 2038 C CA . LYS B 1 30 ? -9.938 15.023 23.703 1 96.88 30 LYS B CA 1
ATOM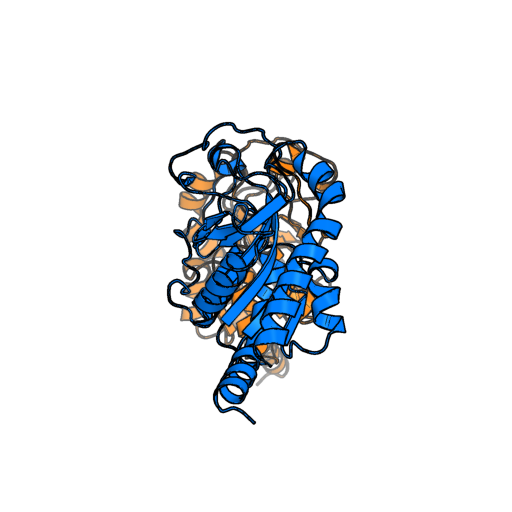 2039 C C . LYS B 1 30 ? -11.008 16.109 23.719 1 96.88 30 LYS B C 1
ATOM 2041 O O . LYS B 1 30 ? -11.797 16.188 24.672 1 96.88 30 LYS B O 1
ATOM 2046 N N . SER B 1 31 ? -11.07 16.922 22.688 1 95 31 SER B N 1
ATOM 2047 C CA . SER B 1 31 ? -12.008 18.031 22.641 1 95 31 SER B CA 1
ATOM 2048 C C . SER B 1 31 ? -13.438 17.547 22.484 1 95 31 SER B C 1
ATOM 2050 O O . SER B 1 31 ? -14.383 18.266 22.797 1 95 31 SER B O 1
ATOM 2052 N N . ARG B 1 32 ? -13.688 16.391 21.812 1 93.25 32 ARG B N 1
ATOM 2053 C CA . ARG B 1 32 ? -14.984 15.773 21.531 1 93.25 32 ARG B CA 1
ATOM 2054 C C . ARG B 1 32 ? -15.773 16.594 20.531 1 93.25 32 ARG B C 1
ATOM 2056 O O . ARG B 1 32 ? -17 16.469 20.453 1 93.25 32 ARG B O 1
ATOM 2063 N N . LEU B 1 33 ? -15.047 17.406 19.797 1 91.69 33 LEU B N 1
ATOM 2064 C CA . LEU B 1 33 ? -15.703 18.297 18.844 1 91.69 33 LEU B CA 1
ATOM 2065 C C . LEU B 1 33 ? -15.742 17.672 17.453 1 91.69 33 LEU B C 1
ATOM 2067 O O . LEU B 1 33 ? -16.391 18.203 16.547 1 91.69 33 LEU B O 1
ATOM 2071 N N . PHE B 1 34 ? -15.062 16.547 17.312 1 93.69 34 PHE B N 1
ATOM 2072 C CA . PHE B 1 34 ? -14.906 15.914 16.016 1 93.69 34 PHE B CA 1
ATOM 2073 C C . PHE B 1 34 ? -15.57 14.539 16 1 93.69 34 PHE B C 1
ATOM 2075 O O . PHE B 1 34 ? -15.008 13.57 16.5 1 93.69 34 PHE B O 1
ATOM 2082 N N . PRO B 1 35 ? -16.703 14.484 15.398 1 94.75 35 PRO B N 1
ATOM 2083 C CA . PRO B 1 35 ? -17.484 13.25 15.461 1 94.75 35 PRO B CA 1
ATOM 2084 C C . PRO B 1 35 ? -16.781 12.07 14.797 1 94.75 35 PRO B C 1
ATOM 2086 O O . PRO B 1 35 ? -16.922 10.93 15.234 1 94.75 35 PRO B O 1
ATOM 2089 N N . HIS B 1 36 ? -16.031 12.391 13.672 1 97.06 36 HIS B N 1
ATOM 2090 C CA . HIS B 1 36 ? -15.312 11.336 12.953 1 97.06 36 HIS B CA 1
ATOM 2091 C C . HIS B 1 36 ? -13.805 11.547 13.023 1 97.06 36 HIS B C 1
ATOM 2093 O O . HIS B 1 36 ? -13.273 12.469 12.406 1 97.06 36 HIS B O 1
ATOM 2099 N N . LEU B 1 37 ? -13.172 10.719 13.844 1 97.81 37 LEU B N 1
ATOM 2100 C CA . LEU B 1 37 ? -11.719 10.695 14.008 1 97.81 37 LEU B CA 1
ATOM 2101 C C . LEU B 1 37 ? -11.18 9.273 13.82 1 97.81 37 LEU B C 1
ATOM 2103 O O . LEU B 1 37 ? -11.711 8.328 14.398 1 97.81 37 LEU B O 1
ATOM 2107 N N . LEU B 1 38 ? -10.148 9.172 13 1 98.5 38 LEU B N 1
ATOM 2108 C CA . LEU B 1 38 ? -9.633 7.844 12.695 1 98.5 38 LEU B CA 1
ATOM 2109 C C . LEU B 1 38 ? -8.109 7.828 12.766 1 98.5 38 LEU B C 1
ATOM 2111 O O . LEU B 1 38 ? -7.445 8.688 12.188 1 98.5 38 LEU B O 1
ATOM 2115 N N . GLU B 1 39 ? -7.613 6.953 13.586 1 98.38 39 GLU B N 1
ATOM 2116 C CA . GLU B 1 39 ? -6.223 6.551 13.398 1 98.38 39 GLU B CA 1
ATOM 2117 C C . GLU B 1 39 ? -6.074 5.609 12.203 1 98.38 39 GLU B C 1
ATOM 2119 O O . GLU B 1 39 ? -6.352 4.414 12.312 1 98.38 39 GLU B O 1
ATOM 2124 N N . ALA B 1 40 ? -5.633 6.156 11.109 1 98 40 ALA B N 1
ATOM 2125 C CA . ALA B 1 40 ? -5.656 5.426 9.844 1 98 40 ALA B CA 1
ATOM 2126 C C . ALA B 1 40 ? -4.508 4.426 9.758 1 98 40 ALA B C 1
ATOM 2128 O O . ALA B 1 40 ? -4.586 3.438 9.031 1 98 40 ALA B O 1
ATOM 2129 N N . GLY B 1 41 ? -3.404 4.703 10.516 1 96.94 41 GLY B N 1
ATOM 2130 C CA . GLY B 1 41 ? -2.244 3.828 10.469 1 96.94 41 GLY B CA 1
ATOM 2131 C C . GLY B 1 41 ? -1.12 4.367 9.609 1 96.94 41 GLY B C 1
ATOM 2132 O O . GLY B 1 41 ? -1.349 5.207 8.734 1 96.94 41 GLY B O 1
ATOM 2133 N N . ILE B 1 42 ? 0.022 3.812 9.844 1 96.62 42 ILE B N 1
ATOM 2134 C CA . ILE B 1 42 ? 1.212 4.27 9.133 1 96.62 42 ILE B CA 1
ATOM 2135 C C . ILE B 1 42 ? 1.318 3.547 7.789 1 96.62 42 ILE B C 1
ATOM 2137 O O . ILE B 1 42 ? 1.118 2.332 7.711 1 96.62 42 ILE B O 1
ATOM 2141 N N . GLY B 1 43 ? 1.555 4.316 6.777 1 96.56 43 GLY B N 1
ATOM 2142 C CA . GLY B 1 43 ? 1.779 3.762 5.449 1 96.56 43 GLY B CA 1
ATOM 2143 C C . GLY B 1 43 ? 0.534 3.764 4.582 1 96.56 43 GLY B C 1
ATOM 2144 O O . GLY B 1 43 ? -0.585 3.684 5.094 1 96.56 43 GLY B O 1
ATOM 2145 N N . ASN B 1 44 ? 0.736 3.75 3.273 1 95.94 44 ASN B N 1
ATOM 2146 C CA . ASN B 1 44 ? -0.356 3.812 2.309 1 95.94 44 ASN B CA 1
ATOM 2147 C C . ASN B 1 44 ? -1.327 2.648 2.482 1 95.94 44 ASN B C 1
ATOM 2149 O O . ASN B 1 44 ? -2.543 2.834 2.418 1 95.94 44 ASN B O 1
ATOM 2153 N N . LEU B 1 45 ? -0.804 1.458 2.75 1 94.69 45 LEU B N 1
ATOM 2154 C CA . LEU B 1 45 ? -1.634 0.26 2.811 1 94.69 45 LEU B CA 1
ATOM 2155 C C . LEU B 1 45 ? -2.557 0.299 4.023 1 94.69 45 LEU B C 1
ATOM 2157 O O . LEU B 1 45 ? -3.779 0.211 3.883 1 94.69 45 LEU B O 1
ATOM 2161 N N . ASN B 1 46 ? -2.006 0.535 5.176 1 95.19 46 ASN B N 1
ATOM 2162 C CA . ASN B 1 46 ? -2.811 0.596 6.391 1 95.19 46 ASN B CA 1
ATOM 2163 C C . ASN B 1 46 ? -3.785 1.771 6.363 1 95.19 46 ASN B C 1
ATOM 2165 O O . ASN B 1 46 ? -4.969 1.608 6.66 1 95.19 46 ASN B O 1
ATOM 2169 N N . ALA B 1 47 ? -3.256 2.902 5.965 1 97.38 47 ALA B N 1
ATOM 2170 C CA . ALA B 1 47 ? -4.098 4.094 5.895 1 97.38 47 ALA B CA 1
ATOM 2171 C C . ALA B 1 47 ? -5.246 3.895 4.906 1 97.38 47 ALA B C 1
ATOM 2173 O O . ALA B 1 47 ? -6.387 4.27 5.184 1 97.38 47 ALA B O 1
ATOM 2174 N N . GLY B 1 48 ? -4.906 3.293 3.777 1 96.94 48 GLY B N 1
ATOM 2175 C CA . GLY B 1 48 ? -5.926 3.031 2.775 1 96.94 48 GLY B CA 1
ATOM 2176 C C . GLY B 1 48 ? -7.004 2.076 3.256 1 96.94 48 GLY B C 1
ATOM 2177 O O . GLY B 1 48 ? -8.195 2.398 3.211 1 96.94 48 GLY B O 1
ATOM 2178 N N . ILE B 1 49 ? -6.637 0.951 3.816 1 96.44 49 ILE B N 1
ATOM 2179 C CA . ILE B 1 49 ? -7.566 -0.103 4.203 1 96.44 49 ILE B CA 1
ATOM 2180 C C . ILE B 1 49 ? -8.438 0.375 5.363 1 96.44 49 ILE B C 1
ATOM 2182 O O . ILE B 1 49 ? -9.656 0.23 5.336 1 96.44 49 ILE B O 1
ATOM 2186 N N . ASN B 1 50 ? -7.832 1.002 6.328 1 97.5 50 ASN B N 1
ATOM 2187 C CA . ASN B 1 50 ? -8.578 1.431 7.508 1 97.5 50 ASN B CA 1
ATOM 2188 C C . ASN B 1 50 ? -9.539 2.566 7.18 1 97.5 50 ASN B C 1
ATOM 2190 O O . ASN B 1 50 ? -10.664 2.602 7.688 1 97.5 50 ASN B O 1
ATOM 2194 N N . THR B 1 51 ? -9.094 3.471 6.371 1 98.25 51 THR B N 1
ATOM 2195 C CA . THR B 1 51 ? -9.977 4.562 5.973 1 98.25 51 THR B CA 1
ATOM 2196 C C . THR B 1 51 ? -11.133 4.043 5.125 1 98.25 51 THR B C 1
ATOM 2198 O O . THR B 1 51 ? -12.273 4.461 5.305 1 98.25 51 THR B O 1
ATOM 2201 N N . PHE B 1 52 ? -10.805 3.123 4.219 1 97.88 52 PHE B N 1
ATOM 2202 C CA . PHE B 1 52 ? -11.836 2.514 3.389 1 97.88 52 PHE B CA 1
ATOM 2203 C C . PHE B 1 52 ? -12.914 1.865 4.254 1 97.88 52 PHE B C 1
ATOM 2205 O O . PHE B 1 52 ? -14.109 2.104 4.051 1 97.88 52 PHE B O 1
ATOM 2212 N N . GLU B 1 53 ? -12.477 1.114 5.207 1 97.31 53 GLU B N 1
ATOM 2213 C CA . GLU B 1 53 ? -13.398 0.446 6.121 1 97.31 53 GLU B CA 1
ATOM 2214 C C . GLU B 1 53 ? -14.281 1.455 6.852 1 97.31 53 GLU B C 1
ATOM 2216 O O . GLU B 1 53 ? -15.5 1.277 6.934 1 97.31 53 GLU B O 1
ATOM 2221 N N . TYR B 1 54 ? -13.664 2.523 7.355 1 98.25 54 TYR B N 1
ATOM 2222 C CA . TYR B 1 54 ? -14.383 3.537 8.117 1 98.25 54 TYR B CA 1
ATOM 2223 C C . TYR B 1 54 ? -15.445 4.211 7.262 1 98.25 54 TYR B C 1
ATOM 2225 O O . TYR B 1 54 ? -16.578 4.418 7.715 1 98.25 54 TYR B O 1
ATOM 2233 N N . LEU B 1 55 ? -15.109 4.473 6.043 1 98 55 LEU B N 1
ATOM 2234 C CA . LEU B 1 55 ? -16.016 5.203 5.16 1 98 55 LEU B CA 1
ATOM 2235 C C . LEU B 1 55 ? -17.188 4.324 4.738 1 98 55 LEU B C 1
ATOM 2237 O O . LEU B 1 55 ? -18.297 4.824 4.543 1 98 55 LEU B O 1
ATOM 2241 N N . LEU B 1 56 ? -16.938 3.039 4.613 1 96.31 56 LEU B N 1
ATOM 2242 C CA . LEU B 1 56 ? -18.031 2.129 4.289 1 96.31 56 LEU B CA 1
ATOM 2243 C C . LEU B 1 56 ? -19.062 2.105 5.41 1 96.31 56 LEU B C 1
ATOM 2245 O O . LEU B 1 56 ? -20.266 1.97 5.152 1 96.31 56 LEU B O 1
ATOM 2249 N N . LYS B 1 57 ? -18.609 2.283 6.598 1 96.62 57 LYS B N 1
ATOM 2250 C CA . LYS B 1 57 ? -19.484 2.266 7.762 1 96.62 57 LYS B CA 1
ATOM 2251 C C . LYS B 1 57 ? -20.141 3.625 7.969 1 96.62 57 LYS B C 1
ATOM 2253 O O . LYS B 1 57 ? -21.141 3.73 8.688 1 96.62 57 LYS B O 1
ATOM 2258 N N . HIS B 1 58 ? -19.531 4.641 7.371 1 97.88 58 HIS B N 1
ATOM 2259 C CA . HIS B 1 58 ? -20.031 6.004 7.539 1 97.88 58 HIS B CA 1
ATOM 2260 C C . HIS B 1 58 ? -20.203 6.699 6.191 1 97.88 58 HIS B C 1
ATOM 2262 O O . HIS B 1 58 ? -19.469 7.648 5.883 1 97.88 58 HIS B O 1
ATOM 2268 N N . PRO B 1 59 ? -21.188 6.312 5.48 1 96.38 59 PRO B N 1
ATOM 2269 C CA . PRO B 1 59 ? -21.359 6.812 4.113 1 96.38 59 PRO B CA 1
ATOM 2270 C C . PRO B 1 59 ? -21.688 8.297 4.062 1 96.38 59 PRO B C 1
ATOM 2272 O O . PRO B 1 59 ? -21.625 8.914 2.998 1 96.38 59 PRO B O 1
ATOM 2275 N N . GLU B 1 60 ? -22.047 8.914 5.176 1 96.19 60 GLU B N 1
ATOM 2276 C CA . GLU B 1 60 ? -22.406 10.328 5.23 1 96.19 60 GLU B CA 1
ATOM 2277 C C . GLU B 1 60 ? -21.172 11.211 5.082 1 96.19 60 GLU B C 1
ATOM 2279 O O . GLU B 1 60 ? -21.281 12.398 4.777 1 96.19 60 GLU B O 1
ATOM 2284 N N . ILE B 1 61 ? -20.016 10.672 5.312 1 96.31 61 ILE B N 1
ATOM 2285 C CA . ILE B 1 61 ? -18.781 11.438 5.203 1 96.31 61 ILE B CA 1
ATOM 2286 C C . ILE B 1 61 ? -18.531 11.805 3.74 1 96.31 61 ILE B C 1
ATOM 2288 O O . ILE B 1 61 ? -18.594 10.938 2.859 1 96.31 61 ILE B O 1
ATOM 2292 N N . GLU B 1 62 ? -18.172 13.07 3.52 1 93.94 62 GLU B N 1
ATOM 2293 C CA . GLU B 1 62 ? -17.953 13.555 2.16 1 93.94 62 GLU B CA 1
ATOM 2294 C C . GLU B 1 62 ? -16.5 13.992 1.964 1 93.94 62 GLU B C 1
ATOM 2296 O O . GLU B 1 62 ? -16.016 14.039 0.835 1 93.94 62 GLU B O 1
ATOM 2301 N N . THR B 1 63 ? -15.883 14.359 3.039 1 93.94 63 THR B N 1
ATOM 2302 C CA . THR B 1 63 ? -14.539 14.93 2.961 1 93.94 63 THR B CA 1
ATOM 2303 C C . THR B 1 63 ? -13.609 14.25 3.957 1 93.94 63 THR B C 1
ATOM 2305 O O . THR B 1 63 ? -13.977 14.031 5.113 1 93.94 63 THR B O 1
ATOM 2308 N N . ILE B 1 64 ? -12.453 13.852 3.473 1 96 64 ILE B N 1
ATOM 2309 C CA . ILE B 1 64 ? -11.375 13.344 4.312 1 96 64 ILE B CA 1
ATOM 2310 C C . ILE B 1 64 ? -10.32 14.43 4.516 1 96 64 ILE B C 1
ATOM 2312 O O . ILE B 1 64 ? -9.852 15.031 3.551 1 96 64 ILE B O 1
ATOM 2316 N N . VAL B 1 65 ? -10.016 14.703 5.719 1 95.06 65 VAL B N 1
ATOM 2317 C CA . VAL B 1 65 ? -8.922 15.609 6.066 1 95.06 65 VAL B CA 1
ATOM 2318 C C . VAL B 1 65 ? -7.84 14.852 6.824 1 95.06 65 VAL B C 1
ATOM 2320 O O . VAL B 1 65 ? -8.055 14.422 7.961 1 95.06 65 VAL B O 1
ATOM 2323 N N . PHE B 1 66 ? -6.711 14.711 6.195 1 97 66 PHE B N 1
ATOM 2324 C CA . PHE B 1 66 ? -5.574 14.086 6.859 1 97 66 PHE B CA 1
ATOM 2325 C C . PHE B 1 66 ? -4.75 15.117 7.613 1 97 66 PHE B C 1
ATOM 2327 O O . PHE B 1 66 ? -4.402 16.172 7.059 1 97 66 PHE B O 1
ATOM 2334 N N . ILE B 1 67 ? -4.504 14.859 8.867 1 97.06 67 ILE B N 1
ATOM 2335 C CA . ILE B 1 67 ? -3.693 15.695 9.742 1 97.06 67 ILE B CA 1
ATOM 2336 C C . ILE B 1 67 ? -2.418 14.953 10.133 1 97.06 67 ILE B C 1
ATOM 2338 O O . ILE B 1 67 ? -2.479 13.867 10.719 1 97.06 67 ILE B O 1
ATOM 2342 N N . GLY B 1 68 ? -1.292 15.523 9.82 1 97.88 68 GLY B N 1
ATOM 2343 C CA . GLY B 1 68 ? -0.081 14.805 10.18 1 97.88 68 GLY B CA 1
ATOM 2344 C C . GLY B 1 68 ? 1.187 15.586 9.875 1 97.88 68 GLY B C 1
ATOM 2345 O O . GLY B 1 68 ? 1.202 16.812 9.961 1 97.88 68 GLY B O 1
ATOM 2346 N N . SER B 1 69 ? 2.332 14.836 9.719 1 98.44 69 SER B N 1
ATOM 2347 C CA . SER B 1 69 ? 3.658 15.391 9.477 1 98.44 69 SER B CA 1
ATOM 2348 C C . SER B 1 69 ? 4.148 15.055 8.07 1 98.44 69 SER B C 1
ATOM 2350 O O . SER B 1 69 ? 3.623 14.148 7.422 1 98.44 69 SER B O 1
ATOM 2352 N N . CYS B 1 70 ? 5.086 15.875 7.609 1 98.69 70 CYS B N 1
ATOM 2353 C CA . CYS B 1 70 ? 5.734 15.625 6.324 1 98.69 70 CYS B CA 1
ATOM 2354 C C . CYS B 1 70 ? 7.16 16.156 6.324 1 98.69 70 CYS B C 1
ATOM 2356 O O . CYS B 1 70 ? 7.547 16.922 7.211 1 98.69 70 CYS B O 1
ATOM 2358 N N . GLY B 1 71 ? 7.934 15.633 5.434 1 98.69 71 GLY B N 1
ATOM 2359 C CA . GLY B 1 71 ? 9.219 16.219 5.074 1 98.69 71 GLY B CA 1
ATOM 2360 C C . GLY B 1 71 ? 9.156 17.047 3.803 1 98.69 71 GLY B C 1
ATOM 2361 O O . GLY B 1 71 ? 8.523 16.641 2.822 1 98.69 71 GLY B O 1
ATOM 2362 N N . ALA B 1 72 ? 9.781 18.188 3.834 1 98.69 72 ALA B N 1
ATOM 2363 C CA . ALA B 1 72 ? 9.812 19.031 2.641 1 98.69 72 ALA B CA 1
ATOM 2364 C C . ALA B 1 72 ? 11 18.672 1.747 1 98.69 72 ALA B C 1
ATOM 2366 O O . ALA B 1 72 ? 12.117 18.484 2.234 1 98.69 72 ALA B O 1
ATOM 2367 N N . TYR B 1 73 ? 10.688 18.516 0.456 1 98.44 73 TYR B N 1
ATOM 2368 C CA . TYR B 1 73 ? 11.805 18.375 -0.473 1 98.44 73 TYR B CA 1
ATOM 2369 C C . TYR B 1 73 ? 12.609 19.672 -0.549 1 98.44 73 TYR B C 1
ATOM 2371 O O . TYR B 1 73 ? 12.039 20.766 -0.528 1 98.44 73 TYR B O 1
ATOM 2379 N N . PRO B 1 74 ? 13.93 19.594 -0.683 1 96.94 74 PRO B N 1
ATOM 2380 C CA . PRO B 1 74 ? 14.758 20.797 -0.665 1 96.94 74 PRO B CA 1
ATOM 2381 C C . PRO B 1 74 ? 14.383 21.797 -1.762 1 96.94 74 PRO B C 1
ATOM 2383 O O . PRO B 1 74 ? 14.43 23.016 -1.547 1 96.94 74 PRO B O 1
ATOM 2386 N N . TRP B 1 75 ? 13.945 21.328 -2.91 1 97.38 75 TRP B N 1
ATOM 2387 C CA . TRP B 1 75 ? 13.648 22.203 -4.031 1 97.38 75 TRP B CA 1
ATOM 2388 C C . TRP B 1 75 ? 12.305 22.906 -3.832 1 97.38 75 TRP B C 1
ATOM 2390 O O . TRP B 1 75 ? 11.977 23.859 -4.555 1 97.38 75 TRP B O 1
ATOM 2400 N N . ALA B 1 76 ? 11.531 22.453 -2.877 1 96.81 76 ALA B N 1
ATOM 2401 C CA . ALA B 1 76 ? 10.242 23.078 -2.609 1 96.81 76 ALA B CA 1
ATOM 2402 C C . ALA B 1 76 ? 10.422 24.391 -1.854 1 96.81 76 ALA B C 1
ATOM 2404 O O . ALA B 1 76 ? 9.5 25.203 -1.788 1 96.81 76 ALA B O 1
ATOM 2405 N N . LYS B 1 77 ? 11.508 24.625 -1.185 1 95.38 77 LYS B N 1
ATOM 2406 C CA . LYS B 1 77 ? 11.852 25.828 -0.429 1 95.38 77 LYS B CA 1
ATOM 2407 C C . LYS B 1 77 ? 10.82 26.109 0.665 1 95.38 77 LYS B C 1
ATOM 2409 O O . LYS B 1 77 ? 10.359 27.234 0.823 1 95.38 77 LYS B O 1
ATOM 2414 N N . ILE B 1 78 ? 10.359 25.047 1.329 1 96.75 78 ILE B N 1
ATOM 2415 C CA . ILE B 1 78 ? 9.484 25.125 2.498 1 96.75 78 ILE B CA 1
ATOM 2416 C C . ILE B 1 78 ? 10.273 24.75 3.754 1 96.75 78 ILE B C 1
ATOM 2418 O O . ILE B 1 78 ? 10.922 23.703 3.807 1 96.75 78 ILE B O 1
ATOM 2422 N N . HIS B 1 79 ? 10.219 25.578 4.738 1 95.69 79 HIS B N 1
ATOM 2423 C CA . HIS B 1 79 ? 11.055 25.391 5.922 1 95.69 79 HIS B CA 1
ATOM 2424 C C . HIS B 1 79 ? 10.344 24.562 6.977 1 95.69 79 HIS B C 1
ATOM 2426 O O . HIS B 1 79 ? 9.117 24.594 7.078 1 95.69 79 HIS B O 1
ATOM 2432 N N . THR B 1 80 ? 11.18 23.859 7.723 1 97 80 THR B N 1
ATOM 2433 C CA . THR B 1 80 ? 10.672 23.172 8.906 1 97 80 THR B CA 1
ATOM 2434 C C . THR B 1 80 ? 9.914 24.141 9.812 1 97 80 THR B C 1
ATOM 2436 O O . THR B 1 80 ? 10.344 25.281 10.008 1 97 80 THR B O 1
ATOM 2439 N N . GLY B 1 81 ? 8.781 23.703 10.328 1 95.06 81 GLY B N 1
ATOM 2440 C CA . GLY B 1 81 ? 7.938 24.547 11.156 1 95.06 81 GLY B CA 1
ATOM 2441 C C . GLY B 1 81 ? 6.758 25.125 10.398 1 95.06 81 GLY B C 1
ATOM 2442 O O . GLY B 1 81 ? 5.82 25.641 11.008 1 95.06 81 GLY B O 1
ATOM 2443 N N . SER B 1 82 ? 6.766 25.031 9.102 1 94.88 82 SER B N 1
ATOM 2444 C CA . SER B 1 82 ? 5.66 25.484 8.266 1 94.88 82 SER B CA 1
ATOM 2445 C C . SER B 1 82 ? 4.504 24.5 8.289 1 94.88 82 SER B C 1
ATOM 2447 O O . SER B 1 82 ? 4.633 23.391 8.82 1 94.88 82 SER B O 1
ATOM 2449 N N . ILE B 1 83 ? 3.373 24.938 7.805 1 94.12 83 ILE B N 1
ATOM 2450 C CA . ILE B 1 83 ? 2.211 24.094 7.547 1 94.12 83 ILE B CA 1
ATOM 2451 C C . ILE B 1 83 ? 1.941 24.031 6.047 1 94.12 83 ILE B C 1
ATOM 2453 O O . ILE B 1 83 ? 2.021 25.047 5.352 1 94.12 83 ILE B O 1
ATOM 2457 N N . VAL B 1 84 ? 1.702 22.875 5.582 1 94 84 VAL B N 1
ATOM 2458 C CA . VAL B 1 84 ? 1.386 22.672 4.172 1 94 84 VAL B CA 1
ATOM 2459 C C . VAL B 1 84 ? -0.017 22.078 4.031 1 94 84 VAL B C 1
ATOM 2461 O O . VAL B 1 84 ? -0.395 21.188 4.777 1 94 84 VAL B O 1
ATOM 2464 N N . VAL B 1 85 ? -0.793 22.688 3.133 1 92.31 85 VAL B N 1
ATOM 2465 C CA . VAL B 1 85 ? -2.074 22.109 2.729 1 92.31 85 VAL B CA 1
ATOM 2466 C C . VAL B 1 85 ? -1.942 21.469 1.354 1 92.31 85 VAL B C 1
ATOM 2468 O O . VAL B 1 85 ? -1.693 22.141 0.359 1 92.31 85 VAL B O 1
ATOM 2471 N N . SER B 1 86 ? -2.109 20.156 1.343 1 92.81 86 SER B N 1
ATOM 2472 C CA . SER B 1 86 ? -1.914 19.391 0.115 1 92.81 86 SER B CA 1
ATOM 2473 C C . SER B 1 86 ? -3.248 18.953 -0.48 1 92.81 86 SER B C 1
ATOM 2475 O O . SER B 1 86 ? -4.148 18.531 0.248 1 92.81 86 SER B O 1
ATOM 2477 N N . SER B 1 87 ? -3.324 19.031 -1.846 1 91.06 87 SER B N 1
ATOM 2478 C CA . SER B 1 87 ? -4.531 18.594 -2.533 1 91.06 87 SER B CA 1
ATOM 2479 C C . SER B 1 87 ? -4.195 17.688 -3.711 1 91.06 87 SER B C 1
ATOM 2481 O O . SER B 1 87 ? -5.09 17.234 -4.434 1 91.06 87 SER B O 1
ATOM 2483 N N . GLU B 1 88 ? -2.949 17.469 -3.959 1 92.56 88 GLU B N 1
ATOM 2484 C CA . GLU B 1 88 ? -2.467 16.531 -4.965 1 92.56 88 GLU B CA 1
ATOM 2485 C C . GLU B 1 88 ? -1.515 15.5 -4.355 1 92.56 88 GLU B C 1
ATOM 2487 O O . GLU B 1 88 ? -0.683 15.844 -3.512 1 92.56 88 GLU B O 1
ATOM 2492 N N . PHE B 1 89 ? -1.641 14.344 -4.789 1 94.94 89 PHE B N 1
ATOM 2493 C CA . PHE B 1 89 ? -0.913 13.258 -4.141 1 94.94 89 PHE B CA 1
ATOM 2494 C C . PHE B 1 89 ? -0.289 12.328 -5.172 1 94.94 89 PHE B C 1
ATOM 2496 O O . PHE B 1 89 ? -0.956 11.914 -6.121 1 94.94 89 PHE B O 1
ATOM 2503 N N . ASP B 1 90 ? 0.956 12.047 -5.035 1 94.44 90 ASP B N 1
ATOM 2504 C CA . ASP B 1 90 ? 1.698 11.141 -5.91 1 94.44 90 ASP B CA 1
ATOM 2505 C C . ASP B 1 90 ? 2.291 9.977 -5.117 1 94.44 90 ASP B C 1
ATOM 2507 O O . ASP B 1 90 ? 2.279 9.984 -3.885 1 94.44 90 ASP B O 1
ATOM 2511 N N . HIS B 1 91 ? 2.709 9.008 -5.797 1 95.5 91 HIS B N 1
ATOM 2512 C CA . HIS B 1 91 ? 3.412 7.844 -5.273 1 95.5 91 HIS B CA 1
ATOM 2513 C C . HIS B 1 91 ? 4.625 7.5 -6.129 1 95.5 91 HIS B C 1
ATOM 2515 O O . HIS B 1 91 ? 4.52 6.734 -7.086 1 95.5 91 HIS B O 1
ATOM 2521 N N . LEU B 1 92 ? 5.746 8.117 -5.75 1 95.31 92 LEU B N 1
ATOM 2522 C CA . LEU B 1 92 ? 6.984 7.906 -6.492 1 95.31 92 LEU B CA 1
ATOM 2523 C C . LEU B 1 92 ? 8.078 7.352 -5.586 1 95.31 92 LEU B C 1
ATOM 2525 O O . LEU B 1 92 ? 8.312 7.879 -4.496 1 95.31 92 LEU B O 1
ATOM 2529 N N . GLU B 1 93 ? 8.68 6.316 -6.066 1 95.38 93 GLU B N 1
ATOM 2530 C CA . GLU B 1 93 ? 9.75 5.66 -5.324 1 95.38 93 GLU B CA 1
ATOM 2531 C C . GLU B 1 93 ? 11.125 6.113 -5.816 1 95.38 93 GLU B C 1
ATOM 2533 O O . GLU B 1 93 ? 11.445 5.961 -6.996 1 95.38 93 GLU B O 1
ATOM 2538 N N . ILE B 1 94 ? 11.914 6.562 -4.902 1 95.56 94 ILE B N 1
ATOM 2539 C CA . ILE B 1 94 ? 13.219 7.082 -5.277 1 95.56 94 ILE B CA 1
ATOM 2540 C C . ILE B 1 94 ? 14.07 5.965 -5.883 1 95.56 94 ILE B C 1
ATOM 2542 O O . ILE B 1 94 ? 14.859 6.207 -6.797 1 95.56 94 ILE B O 1
ATOM 2546 N N . ALA B 1 95 ? 13.906 4.734 -5.398 1 94.88 95 ALA B N 1
ATOM 2547 C CA . ALA B 1 95 ? 14.68 3.605 -5.914 1 94.88 95 ALA B CA 1
ATOM 2548 C C . ALA B 1 95 ? 14.383 3.373 -7.395 1 94.88 95 ALA B C 1
ATOM 2550 O O . ALA B 1 95 ? 15.273 2.969 -8.156 1 94.88 95 ALA B O 1
ATOM 2551 N N . ALA B 1 96 ? 13.133 3.584 -7.766 1 94.56 96 ALA B N 1
ATOM 2552 C CA . ALA B 1 96 ? 12.773 3.455 -9.18 1 94.56 96 ALA B CA 1
ATOM 2553 C C . ALA B 1 96 ? 13.461 4.531 -10.016 1 94.56 96 ALA B C 1
ATOM 2555 O O . ALA B 1 96 ? 13.945 4.254 -11.117 1 94.56 96 ALA B O 1
ATOM 2556 N N . GLN B 1 97 ? 13.508 5.695 -9.477 1 92.38 97 GLN B N 1
ATOM 2557 C CA . GLN B 1 97 ? 14.156 6.797 -10.18 1 92.38 97 GLN B CA 1
ATOM 2558 C C . GLN B 1 97 ? 15.648 6.543 -10.336 1 92.38 97 GLN B C 1
ATOM 2560 O O . GLN B 1 97 ? 16.25 6.945 -11.336 1 92.38 97 GLN B O 1
ATOM 2565 N N . LEU B 1 98 ? 16.203 5.879 -9.375 1 92.81 98 LEU B N 1
ATOM 2566 C CA . LEU B 1 98 ? 17.641 5.605 -9.383 1 92.81 98 LEU B CA 1
ATOM 2567 C C . LEU B 1 98 ? 17.953 4.348 -10.188 1 92.81 98 LEU B C 1
ATOM 2569 O O . LEU B 1 98 ? 19.109 3.928 -10.266 1 92.81 98 LEU B O 1
ATOM 2573 N N . GLY B 1 99 ? 17 3.674 -10.688 1 92.75 99 GLY B N 1
ATOM 2574 C CA . GLY B 1 99 ? 17.188 2.51 -11.539 1 92.75 99 GLY B CA 1
ATOM 2575 C C . GLY B 1 99 ? 17.438 1.232 -10.758 1 92.75 99 GLY B C 1
ATOM 2576 O O . GLY B 1 99 ? 17.938 0.248 -11.305 1 92.75 99 GLY B O 1
ATOM 2577 N N . ILE B 1 100 ? 17.094 1.258 -9.5 1 93.88 100 ILE B N 1
ATOM 2578 C CA . ILE B 1 100 ? 17.312 0.106 -8.633 1 93.88 100 ILE B CA 1
ATOM 2579 C C . ILE B 1 100 ? 16.094 -0.82 -8.695 1 93.88 100 ILE B C 1
ATOM 2581 O O . ILE B 1 100 ? 16.234 -2.039 -8.57 1 93.88 100 ILE B O 1
ATOM 2585 N N . THR B 1 101 ? 14.945 -0.266 -8.82 1 96.25 101 THR B N 1
ATOM 2586 C CA . THR B 1 101 ? 13.68 -0.986 -8.945 1 96.25 101 THR B CA 1
ATOM 2587 C C . THR B 1 101 ? 12.867 -0.461 -10.125 1 96.25 101 THR B C 1
ATOM 2589 O O . THR B 1 101 ? 13.242 0.536 -10.75 1 96.25 101 THR B O 1
ATOM 2592 N N . LYS B 1 102 ? 11.898 -1.197 -10.469 1 95.44 102 LYS B N 1
ATOM 2593 C CA . LYS B 1 102 ? 10.953 -0.78 -11.5 1 95.44 102 LYS B CA 1
ATOM 2594 C C . LYS B 1 102 ? 9.555 -0.593 -10.93 1 95.44 102 LYS B C 1
ATOM 2596 O O . LYS B 1 102 ? 8.961 -1.536 -10.398 1 95.44 102 LYS B O 1
ATOM 2601 N N . GLN B 1 103 ? 9.102 0.642 -10.984 1 93.75 103 GLN B N 1
ATOM 2602 C CA . GLN B 1 103 ? 7.75 0.943 -10.523 1 93.75 103 GLN B CA 1
ATOM 2603 C C . GLN B 1 103 ? 6.723 0.689 -11.617 1 93.75 103 GLN B C 1
ATOM 2605 O O . GLN B 1 103 ? 6.812 1.27 -12.703 1 93.75 103 GLN B O 1
ATOM 2610 N N . ILE B 1 104 ? 5.785 -0.222 -11.328 1 88.12 104 ILE B N 1
ATOM 2611 C CA . ILE B 1 104 ? 4.789 -0.625 -12.32 1 88.12 104 ILE B CA 1
ATOM 2612 C C . ILE B 1 104 ? 3.605 0.339 -12.281 1 88.12 104 ILE B C 1
ATOM 2614 O O . ILE B 1 104 ? 3.09 0.742 -13.32 1 88.12 104 ILE B O 1
ATOM 2618 N N . LEU B 1 105 ? 3.238 0.591 -11.008 1 70.81 105 LEU B N 1
ATOM 2619 C CA . LEU B 1 105 ? 2.078 1.455 -10.82 1 70.81 105 LEU B CA 1
ATOM 2620 C C . LEU B 1 105 ? 2.488 2.924 -10.812 1 70.81 105 LEU B C 1
ATOM 2622 O O . LEU B 1 105 ? 3.32 3.336 -10 1 70.81 105 LEU B O 1
ATOM 2626 N N . ASN B 1 106 ? 2.262 3.506 -11.914 1 64.38 106 ASN B N 1
ATOM 2627 C CA . ASN B 1 106 ? 2.521 4.941 -11.961 1 64.38 106 ASN B CA 1
ATOM 2628 C C . ASN B 1 106 ? 1.246 5.73 -12.25 1 64.38 106 ASN B C 1
ATOM 2630 O O . ASN B 1 106 ? 0.905 5.973 -13.406 1 64.38 106 ASN B O 1
ATOM 2634 N N . ASP B 1 107 ? 0.401 5.605 -11.219 1 59.16 107 ASP B N 1
ATOM 2635 C CA . ASP B 1 107 ? -0.754 6.449 -11.5 1 59.16 107 ASP B CA 1
ATOM 2636 C C . ASP B 1 107 ? -0.402 7.93 -11.352 1 59.16 107 ASP B C 1
ATOM 2638 O O . ASP B 1 107 ? 0.394 8.297 -10.492 1 59.16 107 ASP B O 1
ATOM 2642 N N . LYS B 1 108 ? -0.697 8.633 -12.398 1 61.66 108 LYS B N 1
ATOM 2643 C CA . LYS B 1 108 ? -0.571 10.086 -12.352 1 61.66 108 LYS B CA 1
ATOM 2644 C C . LYS B 1 108 ? -1.146 10.648 -11.055 1 61.66 108 LYS B C 1
ATOM 2646 O O . LYS B 1 108 ? -1.878 9.961 -10.344 1 61.66 108 LYS B O 1
ATOM 2651 N N . SER B 1 109 ? -0.811 11.828 -10.727 1 61.34 109 SER B N 1
ATOM 2652 C CA . SER B 1 109 ? -1.235 12.578 -9.547 1 61.34 109 SER B CA 1
ATOM 2653 C C . SER B 1 109 ? -2.734 12.43 -9.312 1 61.34 109 SER B C 1
ATOM 2655 O O . SER B 1 109 ? -3.533 12.594 -10.234 1 61.34 109 SER B O 1
ATOM 2657 N N . LEU B 1 110 ? -2.932 11.734 -8.109 1 72.44 110 LEU B N 1
ATOM 2658 C CA . LEU B 1 110 ? -4.328 11.695 -7.699 1 72.44 110 LEU B CA 1
ATOM 2659 C C . LEU B 1 110 ? -4.75 13.008 -7.055 1 72.44 110 LEU B C 1
ATOM 2661 O O . LEU B 1 110 ? -4.066 13.516 -6.16 1 72.44 110 LEU B O 1
ATOM 2665 N N . ILE B 1 111 ? -5.613 13.734 -7.793 1 58.06 111 ILE B N 1
ATOM 2666 C CA . ILE B 1 111 ? -6.082 15.031 -7.316 1 58.06 111 ILE B CA 1
ATOM 2667 C C . ILE B 1 111 ? -7.195 14.836 -6.289 1 58.06 111 ILE B C 1
ATOM 2669 O O . ILE B 1 111 ? -8.109 14.031 -6.496 1 58.06 111 ILE B O 1
ATOM 2673 N N . GLY B 1 112 ? -6.895 15.172 -5 1 60.53 112 GLY B N 1
ATOM 2674 C CA . GLY B 1 112 ? -7.832 15.094 -3.893 1 60.53 112 GLY B CA 1
ATOM 2675 C C . GLY B 1 112 ? -9.062 15.961 -4.094 1 60.53 112 GLY B C 1
ATOM 2676 O O . GLY B 1 112 ? -9.906 16.062 -3.199 1 60.53 112 GLY B O 1
ATOM 2677 N N . PHE B 1 113 ? -9.68 16.172 -5.148 1 56.28 113 PHE B N 1
ATOM 2678 C CA . PHE B 1 113 ? -10.922 16.812 -5.559 1 56.28 113 PHE B CA 1
ATOM 2679 C C . PHE B 1 113 ? -11.195 18.062 -4.715 1 56.28 113 PHE B C 1
ATOM 2681 O O . PHE B 1 113 ? -12.352 18.453 -4.535 1 56.28 113 PHE B O 1
ATOM 2688 N N . ALA B 1 114 ? -10.156 18.672 -4.145 1 60.78 114 ALA B N 1
ATOM 2689 C CA . ALA B 1 114 ? -10.508 19.578 -3.057 1 60.78 114 ALA B CA 1
ATOM 2690 C C . ALA B 1 114 ? -10.398 21.031 -3.5 1 60.78 114 ALA B C 1
ATOM 2692 O O . ALA B 1 114 ? -10.656 21.953 -2.719 1 60.78 114 ALA B O 1
ATOM 2693 N N . LYS B 1 115 ? -10.156 21.375 -4.754 1 58.66 115 LYS B N 1
ATOM 2694 C CA . LYS B 1 115 ? -9.797 22.781 -4.926 1 58.66 115 LYS B CA 1
ATOM 2695 C C . LYS B 1 115 ? -10.953 23.688 -4.512 1 58.66 115 LYS B C 1
ATOM 2697 O O . LYS B 1 115 ? -10.734 24.734 -3.887 1 58.66 115 LYS B O 1
ATOM 2702 N N . ASP B 1 116 ? -12.07 23.188 -4.656 1 66.69 116 ASP B N 1
ATOM 2703 C CA . ASP B 1 116 ? -13.203 24.047 -4.336 1 66.69 116 ASP B CA 1
ATOM 2704 C C . ASP B 1 116 ? -13.992 23.516 -3.148 1 66.69 116 ASP B C 1
ATOM 2706 O O . ASP B 1 116 ? -15.164 23.859 -2.963 1 66.69 116 ASP B O 1
ATOM 2710 N N . ASN B 1 117 ? -13.18 22.844 -2.42 1 74.81 117 ASN B N 1
ATOM 2711 C CA . ASN B 1 117 ? -13.867 22.297 -1.258 1 74.81 117 ASN B CA 1
ATOM 2712 C C . ASN B 1 117 ? -14.102 23.359 -0.188 1 74.81 117 ASN B C 1
ATOM 2714 O O . ASN B 1 117 ? -13.164 24.016 0.249 1 74.81 117 ASN B O 1
ATOM 2718 N N . PRO B 1 118 ? -15.312 23.578 0.199 1 74.81 118 PRO B N 1
ATOM 2719 C CA . PRO B 1 118 ? -15.641 24.641 1.163 1 74.81 118 PRO B CA 1
ATOM 2720 C C . PRO B 1 118 ? -14.867 24.484 2.475 1 74.81 118 PRO B C 1
ATOM 2722 O O . PRO B 1 118 ? -14.508 25.5 3.094 1 74.81 118 PRO B O 1
ATOM 2725 N N . THR B 1 119 ? -14.664 23.281 2.838 1 75.5 119 THR B N 1
ATOM 2726 C CA . THR B 1 119 ? -13.906 23.062 4.066 1 75.5 119 THR B CA 1
ATOM 2727 C C . THR B 1 119 ? -12.469 23.547 3.91 1 75.5 119 THR B C 1
ATOM 2729 O O . THR B 1 119 ? -11.945 24.25 4.781 1 75.5 119 THR B O 1
ATOM 2732 N N . LEU B 1 120 ? -11.93 23.203 2.818 1 76.25 120 LEU B N 1
ATOM 2733 C CA . LEU B 1 120 ? -10.562 23.625 2.531 1 76.25 120 LEU B CA 1
ATOM 2734 C C . LEU B 1 120 ? -10.477 25.141 2.453 1 76.25 120 LEU B C 1
ATOM 2736 O O . LEU B 1 120 ? -9.57 25.75 3.025 1 76.25 120 LEU B O 1
ATOM 2740 N N . LEU B 1 121 ? -11.422 25.688 1.827 1 73.06 121 LEU B N 1
ATOM 2741 C CA . LEU B 1 121 ? -11.445 27.141 1.68 1 73.06 121 LEU B CA 1
ATOM 2742 C C . LEU B 1 121 ? -11.617 27.812 3.035 1 73.06 121 LEU B C 1
ATOM 2744 O O . LEU B 1 121 ? -10.945 28.812 3.322 1 73.06 121 LEU B O 1
ATOM 2748 N N . GLY B 1 122 ? -12.492 27.266 3.816 1 74.38 122 GLY B N 1
ATOM 2749 C CA . GLY B 1 122 ? -12.703 27.812 5.148 1 74.38 122 GLY B CA 1
ATOM 2750 C C . GLY B 1 122 ? -11.469 27.734 6.027 1 74.38 122 GLY B C 1
ATOM 2751 O O . GLY B 1 122 ? -11.125 28.703 6.711 1 74.38 122 GLY B O 1
ATOM 2752 N N . LEU B 1 123 ? -10.828 26.594 5.949 1 76.06 123 LEU B N 1
ATOM 2753 C CA . LEU B 1 123 ? -9.617 26.406 6.734 1 76.06 123 LEU B CA 1
ATOM 2754 C C . LEU B 1 123 ? -8.5 27.328 6.246 1 76.06 123 LEU B C 1
ATOM 2756 O O . LEU B 1 123 ? -7.766 27.891 7.051 1 76.06 123 LEU B O 1
ATOM 2760 N N . SER B 1 124 ? -8.484 27.422 4.949 1 74.62 124 SER B N 1
ATOM 2761 C CA . SER B 1 124 ? -7.488 28.297 4.348 1 74.62 124 SER B CA 1
ATOM 2762 C C . SER B 1 124 ? -7.699 29.75 4.781 1 74.62 124 SER B C 1
ATOM 2764 O O . SER B 1 124 ? -6.754 30.422 5.188 1 74.62 124 SER B O 1
ATOM 2766 N N . ASP B 1 125 ? -8.922 30.141 4.715 1 74.19 125 ASP B N 1
ATOM 2767 C CA . ASP B 1 125 ? -9.258 31.5 5.098 1 74.19 125 ASP B CA 1
ATOM 2768 C C . ASP B 1 125 ? -8.953 31.75 6.574 1 74.19 125 ASP B C 1
ATOM 2770 O O . ASP B 1 125 ? -8.445 32.812 6.938 1 74.19 125 ASP B O 1
ATOM 2774 N N . PHE B 1 126 ? -9.242 30.844 7.34 1 78.12 126 PHE B N 1
ATOM 2775 C CA . PHE B 1 126 ? -9.008 30.953 8.773 1 78.12 126 PHE B CA 1
ATOM 2776 C C . PHE B 1 126 ? -7.52 31 9.086 1 78.12 126 PHE B C 1
ATOM 2778 O O . PHE B 1 126 ? -7.066 31.828 9.859 1 78.12 126 PHE B O 1
ATOM 2785 N N . ALA B 1 127 ? -6.77 30.078 8.492 1 74.88 127 ALA B N 1
ATOM 2786 C CA . ALA B 1 127 ? -5.332 29.984 8.734 1 74.88 127 ALA B CA 1
ATOM 2787 C C . ALA B 1 127 ? -4.617 31.281 8.336 1 74.88 127 ALA B C 1
ATOM 2789 O O . ALA B 1 127 ? -3.697 31.719 9.023 1 74.88 127 ALA B O 1
ATOM 2790 N N . LYS B 1 128 ? -5.059 31.859 7.289 1 72.12 128 LYS B N 1
ATOM 2791 C CA . LYS B 1 128 ? -4.473 33.125 6.801 1 72.12 128 LYS B CA 1
ATOM 2792 C C . LYS B 1 128 ? -4.672 34.25 7.805 1 72.12 128 LYS B C 1
ATOM 2794 O O . LYS B 1 128 ? -3.883 35.188 7.844 1 72.12 128 LYS B O 1
ATOM 2799 N N . LYS B 1 129 ? -5.699 34.125 8.508 1 74.69 129 LYS B N 1
ATOM 2800 C CA . LYS B 1 129 ? -6.027 35.156 9.469 1 74.69 129 LYS B CA 1
ATOM 2801 C C . LYS B 1 129 ? -5.234 35 10.758 1 74.69 129 LYS B C 1
ATOM 2803 O O . LYS B 1 129 ? -5.176 35.906 11.586 1 74.69 129 LYS B O 1
ATOM 2808 N N . GLN B 1 130 ? -4.691 33.812 10.852 1 72.69 130 GLN B N 1
ATOM 2809 C CA . GLN B 1 130 ? -3.904 33.562 12.055 1 72.69 130 GLN B CA 1
ATOM 2810 C C . GLN B 1 130 ? -2.475 34.094 11.891 1 72.69 130 GLN B C 1
ATOM 2812 O O . GLN B 1 130 ? -1.733 33.594 11.023 1 72.69 130 GLN B O 1
ATOM 2817 N N . ASN B 1 131 ? -2.082 35.125 12.594 1 63.81 131 ASN B N 1
ATOM 2818 C CA . ASN B 1 131 ? -0.792 35.781 12.5 1 63.81 131 ASN B CA 1
ATOM 2819 C C . ASN B 1 131 ? 0.366 34.812 12.602 1 63.81 131 ASN B C 1
ATOM 2821 O O . ASN B 1 131 ? 1.384 34.938 11.93 1 63.81 131 ASN B O 1
ATOM 2825 N N . GLN B 1 132 ? 0.19 33.875 13.422 1 65.75 132 GLN B N 1
ATOM 2826 C CA . GLN B 1 132 ? 1.27 32.938 13.711 1 65.75 132 GLN B CA 1
ATOM 2827 C C . GLN B 1 132 ? 1.626 32.094 12.484 1 65.75 132 GLN B C 1
ATOM 2829 O O . GLN B 1 132 ? 2.738 31.578 12.383 1 65.75 132 GLN B O 1
ATOM 2834 N N . PHE B 1 133 ? 0.67 32 11.539 1 66.19 133 PHE B N 1
ATOM 2835 C CA . PHE B 1 133 ? 0.901 31.078 10.438 1 66.19 133 PHE B CA 1
ATOM 2836 C C . PHE B 1 133 ? 0.977 31.828 9.109 1 66.19 133 PHE B C 1
ATOM 2838 O O . PHE B 1 133 ? 1.25 31.219 8.07 1 66.19 133 PHE B O 1
ATOM 2845 N N . THR B 1 134 ? 0.785 33.062 9.117 1 65.88 134 THR B N 1
ATOM 2846 C CA . THR B 1 134 ? 0.596 33.844 7.898 1 65.88 134 THR B CA 1
ATOM 2847 C C . THR B 1 134 ? 1.736 33.594 6.914 1 65.88 134 THR B C 1
ATOM 2849 O O . THR B 1 134 ? 1.5 33.344 5.73 1 65.88 134 THR B O 1
ATOM 2852 N N . ASP B 1 135 ? 2.971 33.531 7.379 1 76.19 135 ASP B N 1
ATOM 2853 C CA . ASP B 1 135 ? 4.062 33.344 6.422 1 76.19 135 ASP B CA 1
ATOM 2854 C C . ASP B 1 135 ? 4.621 31.938 6.461 1 76.19 135 ASP B C 1
ATOM 2856 O O . ASP B 1 135 ? 5.695 31.672 5.914 1 76.19 135 ASP B O 1
ATOM 2860 N N . ARG B 1 136 ? 3.707 31.062 7 1 88.25 136 ARG B N 1
ATOM 2861 C CA . ARG B 1 136 ? 4.277 29.734 7.203 1 88.25 136 ARG B CA 1
ATOM 2862 C C . ARG B 1 136 ? 3.295 28.641 6.781 1 88.25 136 ARG B C 1
ATOM 2864 O O . ARG B 1 136 ? 3.461 27.469 7.141 1 88.25 136 ARG B O 1
ATOM 2871 N N . ILE B 1 137 ? 2.275 29.125 6.086 1 89.12 137 ILE B N 1
ATOM 2872 C CA . ILE B 1 137 ? 1.318 28.156 5.578 1 89.12 137 ILE B CA 1
ATOM 2873 C C . ILE B 1 137 ? 1.313 28.188 4.051 1 89.12 137 ILE B C 1
ATOM 2875 O O . ILE B 1 137 ? 1.24 29.25 3.443 1 89.12 137 ILE B O 1
ATOM 2879 N N . PHE B 1 138 ? 1.438 27.062 3.43 1 90.31 138 PHE B N 1
ATOM 2880 C CA . PHE B 1 138 ? 1.49 26.922 1.979 1 90.31 138 PHE B CA 1
ATOM 2881 C C . PHE B 1 138 ? 0.317 26.078 1.479 1 90.31 138 PHE B C 1
ATOM 2883 O O . PHE B 1 138 ? 0.09 24.969 1.956 1 90.31 138 PHE B O 1
ATOM 2890 N N . PHE B 1 139 ? -0.392 26.672 0.488 1 88.19 139 PHE B N 1
ATOM 2891 C CA . PHE B 1 139 ? -1.591 26 -0.014 1 88.19 139 PHE B CA 1
ATOM 2892 C C . PHE B 1 139 ? -1.33 25.375 -1.376 1 88.19 139 PHE B C 1
ATOM 2894 O O . PHE B 1 139 ? -0.349 25.703 -2.043 1 88.19 139 PHE B O 1
ATOM 2901 N N . SER B 1 140 ? -2.205 24.375 -1.78 1 89.19 140 SER B N 1
ATOM 2902 C CA . SER B 1 140 ? -2.207 23.734 -3.094 1 89.19 140 SER B CA 1
ATOM 2903 C C . SER B 1 140 ? -0.881 23.031 -3.371 1 89.19 140 SER B C 1
ATOM 2905 O O . SER B 1 140 ? -0.304 23.203 -4.449 1 89.19 140 SER B O 1
ATOM 2907 N N . LYS B 1 141 ? -0.416 22.344 -2.393 1 93.06 141 LYS B N 1
ATOM 2908 C CA . LYS B 1 141 ? 0.863 21.656 -2.537 1 93.06 141 LYS B CA 1
ATOM 2909 C C . LYS B 1 141 ? 0.661 20.203 -2.951 1 93.06 141 LYS B C 1
ATOM 2911 O O . LYS B 1 141 ? -0.461 19.688 -2.918 1 93.06 141 LYS B O 1
ATOM 2916 N N . LYS B 1 142 ? 1.705 19.688 -3.453 1 95.25 142 LYS B N 1
ATOM 2917 C CA . LYS B 1 142 ? 1.725 18.312 -3.938 1 95.25 142 LYS B CA 1
ATOM 2918 C C . LYS B 1 142 ? 2.555 17.422 -3.021 1 95.25 142 LYS B C 1
ATOM 2920 O O . LYS B 1 142 ? 3.723 17.719 -2.754 1 95.25 142 LYS B O 1
ATOM 2925 N N . THR B 1 143 ? 1.952 16.391 -2.541 1 96.88 143 THR B N 1
ATOM 2926 C CA . THR B 1 143 ? 2.605 15.477 -1.615 1 96.88 143 THR B CA 1
ATOM 2927 C C . THR B 1 143 ? 2.922 14.148 -2.301 1 96.88 143 THR B C 1
ATOM 2929 O O . THR B 1 143 ? 2.053 13.555 -2.939 1 96.88 143 THR B O 1
ATOM 2932 N N . ASN B 1 144 ? 4.156 13.742 -2.215 1 96.88 144 ASN B N 1
ATOM 2933 C CA . ASN B 1 144 ? 4.543 12.383 -2.576 1 96.88 144 ASN B CA 1
ATOM 2934 C C . ASN B 1 144 ? 4.434 11.438 -1.384 1 96.88 144 ASN B C 1
ATOM 2936 O O . ASN B 1 144 ? 4.883 11.758 -0.284 1 96.88 144 ASN B O 1
ATOM 2940 N N . ALA B 1 145 ? 3.818 10.281 -1.602 1 96.81 145 ALA B N 1
ATOM 2941 C CA . ALA B 1 145 ? 3.682 9.297 -0.534 1 96.81 145 ALA B CA 1
ATOM 2942 C C . ALA B 1 145 ? 4.34 7.973 -0.923 1 96.81 145 ALA B C 1
ATOM 2944 O O . ALA B 1 145 ? 3.65 7.016 -1.277 1 96.81 145 ALA B O 1
ATOM 2945 N N . PRO B 1 146 ? 5.648 7.934 -0.783 1 96.12 146 PRO B N 1
ATOM 2946 C CA . PRO B 1 146 ? 6.355 6.68 -1.059 1 96.12 146 PRO B CA 1
ATOM 2947 C C . PRO B 1 146 ? 6.133 5.625 0.025 1 96.12 146 PRO B C 1
ATOM 2949 O O . PRO B 1 146 ? 5.473 5.902 1.031 1 96.12 146 PRO B O 1
ATOM 2952 N N . THR B 1 147 ? 6.652 4.422 -0.236 1 95.06 147 THR B N 1
ATOM 2953 C CA . THR B 1 147 ? 6.5 3.303 0.686 1 95.06 147 THR B CA 1
ATOM 2954 C C . THR B 1 147 ? 7.461 3.434 1.862 1 95.06 147 THR B C 1
ATOM 2956 O O . THR B 1 147 ? 7.164 2.982 2.969 1 95.06 147 THR B O 1
ATOM 2959 N N . CYS B 1 148 ? 8.641 4.02 1.586 1 96 148 CYS B N 1
ATOM 2960 C CA . CYS B 1 148 ? 9.695 4.211 2.574 1 96 148 CYS B CA 1
ATOM 2961 C C . CYS B 1 148 ? 10.125 5.672 2.633 1 96 148 CYS B C 1
ATOM 2963 O O . CYS B 1 148 ? 9.922 6.422 1.68 1 96 148 CYS B O 1
ATOM 2965 N N . LEU B 1 149 ? 10.688 6.02 3.742 1 96.69 149 LEU B N 1
ATOM 2966 C CA . LEU B 1 149 ? 11.266 7.352 3.863 1 96.69 149 LEU B CA 1
ATOM 2967 C C . LEU B 1 149 ? 12.516 7.477 3 1 96.69 149 LEU B C 1
ATOM 2969 O O . LEU B 1 149 ? 13.336 6.559 2.947 1 96.69 149 LEU B O 1
ATOM 2973 N N . SER B 1 150 ? 12.617 8.594 2.346 1 95.56 150 SER B N 1
ATOM 2974 C CA . SER B 1 150 ? 13.82 8.859 1.565 1 95.56 150 SER B CA 1
ATOM 2975 C C . SER B 1 150 ? 14.992 9.25 2.467 1 95.56 150 SER B C 1
ATOM 2977 O O . SER B 1 150 ? 14.852 10.125 3.324 1 95.56 150 SER B O 1
ATOM 2979 N N . LEU B 1 151 ? 16.109 8.617 2.258 1 96.06 151 LEU B N 1
ATOM 2980 C CA . LEU B 1 151 ? 17.297 8.938 3.033 1 96.06 151 LEU B CA 1
ATOM 2981 C C . LEU B 1 151 ? 18.297 9.734 2.191 1 96.06 151 LEU B C 1
ATOM 2983 O O . LEU B 1 151 ? 19.234 10.32 2.729 1 96.06 151 LEU B O 1
ATOM 2987 N N . LYS B 1 152 ? 18.094 9.719 0.958 1 92.31 152 LYS B N 1
ATOM 2988 C CA . LYS B 1 152 ? 19.031 10.375 0.053 1 92.31 152 LYS B CA 1
ATOM 2989 C C . LYS B 1 152 ? 18.859 11.891 0.089 1 92.31 152 LYS B C 1
ATOM 2991 O O . LYS B 1 152 ? 17.734 12.391 -0.015 1 92.31 152 LYS B O 1
ATOM 2996 N N . ASN B 1 153 ? 19.938 12.562 0.23 1 93.81 153 ASN B N 1
ATOM 2997 C CA . ASN B 1 153 ? 19.922 14.016 0.096 1 93.81 153 ASN B CA 1
ATOM 2998 C C . ASN B 1 153 ? 19.938 14.445 -1.369 1 93.81 153 ASN B C 1
ATOM 3000 O O . ASN B 1 153 ? 20.875 14.117 -2.109 1 93.81 153 ASN B O 1
ATOM 3004 N N . LEU B 1 154 ? 18.844 15.031 -1.721 1 91.62 154 LEU B N 1
ATOM 3005 C CA . LEU B 1 154 ? 18.734 15.531 -3.086 1 91.62 154 LEU B CA 1
ATOM 3006 C C . LEU B 1 154 ? 18.516 17.047 -3.094 1 91.62 154 LEU B C 1
ATOM 3008 O O . LEU B 1 154 ? 17.672 17.562 -2.357 1 91.62 154 LEU B O 1
ATOM 3012 N N . ASP B 1 155 ? 19.266 17.719 -3.943 1 92.25 155 ASP B N 1
ATOM 3013 C CA . ASP B 1 155 ? 19.141 19.172 -4.035 1 92.25 155 ASP B CA 1
ATOM 3014 C C . ASP B 1 155 ? 18.125 19.562 -5.102 1 92.25 155 ASP B C 1
ATOM 3016 O O . ASP B 1 155 ? 17.625 20.688 -5.113 1 92.25 155 ASP B O 1
ATOM 3020 N N . SER B 1 156 ? 17.922 18.672 -6.031 1 95.88 156 SER B N 1
ATOM 3021 C CA . SER B 1 156 ? 16.984 18.875 -7.121 1 95.88 156 SER B CA 1
ATOM 3022 C C . SER B 1 156 ? 16.172 17.594 -7.395 1 95.88 156 SER B C 1
ATOM 3024 O O . SER B 1 156 ? 16.578 16.516 -6.977 1 95.88 156 SER B O 1
ATOM 3026 N N . PRO B 1 157 ? 15.055 17.781 -8.086 1 95.88 157 PRO B N 1
ATOM 3027 C CA . PRO B 1 157 ? 14.289 16.594 -8.438 1 95.88 157 PRO B CA 1
ATOM 3028 C C . PRO B 1 157 ? 15.125 15.57 -9.219 1 95.88 157 PRO B C 1
ATOM 3030 O O . PRO B 1 157 ? 15.844 15.93 -10.148 1 95.88 157 PRO B O 1
ATOM 3033 N N . PRO B 1 158 ? 15.062 14.375 -8.82 1 94.44 158 PRO B N 1
ATOM 3034 C CA . PRO B 1 158 ? 15.875 13.352 -9.477 1 94.44 158 PRO B CA 1
ATOM 3035 C C . PRO B 1 158 ? 15.367 13 -10.875 1 94.44 158 PRO B C 1
ATOM 3037 O O . PRO B 1 158 ? 16.047 12.273 -11.609 1 94.44 158 PRO B O 1
ATOM 3040 N N . GLY B 1 159 ? 14.211 13.438 -11.266 1 93.19 159 GLY B N 1
ATOM 3041 C CA . GLY B 1 159 ? 13.609 13.25 -12.578 1 93.19 159 GLY B CA 1
ATOM 3042 C C . GLY B 1 159 ? 12.43 14.172 -12.828 1 93.19 159 GLY B C 1
ATOM 3043 O O . GLY B 1 159 ? 11.93 14.82 -11.898 1 93.19 159 GLY B O 1
ATOM 3044 N N . LYS B 1 160 ? 11.93 14.133 -14.047 1 92.44 160 LYS B N 1
ATOM 3045 C CA . LYS B 1 160 ? 10.859 15.047 -14.461 1 92.44 160 LYS B CA 1
ATOM 3046 C C . LYS B 1 160 ? 9.578 14.766 -13.68 1 92.44 160 LYS B C 1
ATOM 3048 O O . LYS B 1 160 ? 8.836 15.695 -13.344 1 92.44 160 LYS B O 1
ATOM 3053 N N . GLU B 1 161 ? 9.344 13.555 -13.352 1 91.19 161 GLU B N 1
ATOM 3054 C CA . GLU B 1 161 ? 8.117 13.164 -12.664 1 91.19 161 GLU B CA 1
ATOM 3055 C C . GLU B 1 161 ? 8.078 13.719 -11.25 1 91.19 161 GLU B C 1
ATOM 3057 O O . GLU B 1 161 ? 7.012 13.781 -10.625 1 91.19 161 GLU B O 1
ATOM 3062 N N . TRP B 1 162 ? 9.211 14.133 -10.773 1 93.56 162 TRP B N 1
ATOM 3063 C CA . TRP B 1 162 ? 9.305 14.625 -9.398 1 93.56 162 TRP B CA 1
ATOM 3064 C C . TRP B 1 162 ? 9.188 16.141 -9.352 1 93.56 162 TRP B C 1
ATOM 3066 O O . TRP B 1 162 ? 9.133 16.734 -8.273 1 93.56 162 TRP B O 1
ATOM 3076 N N . ASP B 1 163 ? 9.039 16.609 -10.617 1 92.81 163 ASP B N 1
ATOM 3077 C CA . ASP B 1 163 ? 8.867 18.062 -10.672 1 92.81 163 ASP B CA 1
ATOM 3078 C C . ASP B 1 163 ? 7.574 18.5 -9.977 1 92.81 163 ASP B C 1
ATOM 3080 O O . ASP B 1 163 ? 6.523 17.875 -10.18 1 92.81 163 ASP B O 1
ATOM 3084 N N . GLY B 1 164 ? 7.645 19.391 -9.125 1 92.88 164 GLY B N 1
ATOM 3085 C CA . GLY B 1 164 ? 6.457 19.953 -8.5 1 92.88 164 GLY B CA 1
ATOM 3086 C C . GLY B 1 164 ? 6.121 19.312 -7.172 1 92.88 164 GLY B C 1
ATOM 3087 O O . GLY B 1 164 ? 5.219 19.766 -6.465 1 92.88 164 GLY B O 1
ATOM 3088 N N . LEU B 1 165 ? 6.824 18.203 -6.922 1 96 165 LEU B N 1
ATOM 3089 C CA . LEU B 1 165 ? 6.605 17.609 -5.602 1 96 165 LEU B CA 1
ATOM 3090 C C . LEU B 1 165 ? 7.117 18.547 -4.508 1 96 165 LEU B C 1
ATOM 3092 O O . LEU B 1 165 ? 8.219 19.078 -4.609 1 96 165 LEU B O 1
ATOM 3096 N N . ASP B 1 166 ? 6.301 18.688 -3.48 1 97.56 166 ASP B N 1
ATOM 3097 C CA . ASP B 1 166 ? 6.652 19.641 -2.428 1 97.56 166 ASP B CA 1
ATOM 3098 C C . ASP B 1 166 ? 7.102 18.906 -1.162 1 97.56 166 ASP B C 1
ATOM 3100 O O . ASP B 1 166 ? 8.141 19.234 -0.586 1 97.56 166 ASP B O 1
ATOM 3104 N N . VAL B 1 167 ? 6.301 17.906 -0.746 1 98.44 167 VAL B N 1
ATOM 3105 C CA . VAL B 1 167 ? 6.566 17.281 0.545 1 98.44 167 VAL B CA 1
ATOM 3106 C C . VAL B 1 167 ? 6.359 15.781 0.442 1 98.44 167 VAL B C 1
ATOM 3108 O O . VAL B 1 167 ? 5.828 15.289 -0.557 1 98.44 167 VAL B O 1
ATOM 3111 N N . GLU B 1 168 ? 6.848 15.094 1.413 1 98.5 168 GLU B N 1
ATOM 3112 C CA . GLU B 1 168 ? 6.773 13.633 1.494 1 98.5 168 GLU B CA 1
ATOM 3113 C C . GLU B 1 168 ? 6.051 13.188 2.762 1 98.5 168 GLU B C 1
ATOM 3115 O O . GLU B 1 168 ? 6.301 13.719 3.846 1 98.5 168 GLU B O 1
ATOM 3120 N N . ASN B 1 169 ? 5.164 12.375 2.674 1 97.94 169 ASN B N 1
ATOM 3121 C CA . ASN B 1 169 ? 4.504 11.641 3.748 1 97.94 169 ASN B CA 1
ATOM 3122 C C . ASN B 1 169 ? 4.301 10.172 3.383 1 97.94 169 ASN B C 1
ATOM 3124 O O . ASN B 1 169 ? 4.641 9.75 2.277 1 97.94 169 ASN B O 1
ATOM 3128 N N . LEU B 1 170 ? 3.723 9.344 4.273 1 97.56 170 LEU B N 1
ATOM 3129 C CA . LEU B 1 170 ? 3.742 7.918 3.982 1 97.56 170 LEU B CA 1
ATOM 3130 C C . LEU B 1 170 ? 2.326 7.387 3.775 1 97.56 170 LEU B C 1
ATOM 3132 O O . LEU B 1 170 ? 2.137 6.195 3.512 1 97.56 170 LEU B O 1
ATOM 3136 N N . GLU B 1 171 ? 1.32 8.312 3.877 1 97.31 171 GLU B N 1
ATOM 3137 C CA . GLU B 1 171 ? -0.031 7.762 3.949 1 97.31 171 GLU B CA 1
ATOM 3138 C C . GLU B 1 171 ? -0.885 8.242 2.779 1 97.31 171 GLU B C 1
ATOM 3140 O O . GLU B 1 171 ? -1.835 7.57 2.379 1 97.31 171 GLU B O 1
ATOM 3145 N N . LEU B 1 172 ? -0.609 9.32 2.172 1 97.19 172 LEU B N 1
ATOM 3146 C CA . LEU B 1 172 ? -1.626 10.125 1.501 1 97.19 172 LEU B CA 1
ATOM 3147 C C . LEU B 1 172 ? -1.965 9.539 0.13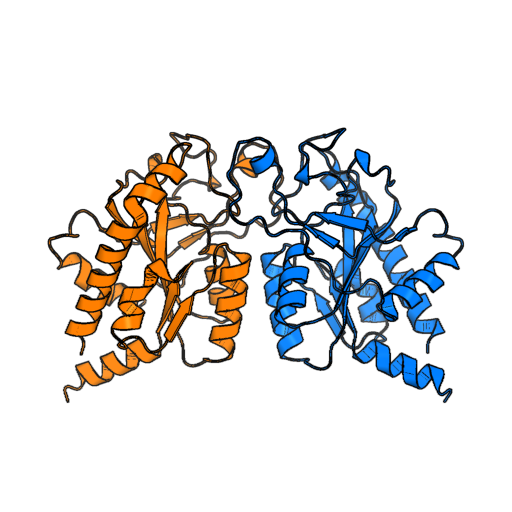4 1 97.19 172 LEU B C 1
ATOM 3149 O O . LEU B 1 172 ? -3.021 9.836 -0.429 1 97.19 172 LEU B O 1
ATOM 3153 N N . TYR B 1 173 ? -1.096 8.789 -0.437 1 95.75 173 TYR B N 1
ATOM 3154 C CA . TYR B 1 173 ? -1.474 8.125 -1.681 1 95.75 173 TYR B CA 1
ATOM 3155 C C . TYR B 1 173 ? -2.541 7.066 -1.432 1 95.75 173 TYR B C 1
ATOM 3157 O O . TYR B 1 173 ? -3.479 6.926 -2.221 1 95.75 173 TYR B O 1
ATOM 3165 N N . GLY B 1 174 ? -2.381 6.324 -0.353 1 96.25 174 GLY B N 1
ATOM 3166 C CA . GLY B 1 174 ? -3.408 5.363 0.018 1 96.25 174 GLY B CA 1
ATOM 3167 C C . GLY B 1 174 ? -4.77 6 0.231 1 96.25 174 GLY B C 1
ATOM 3168 O O . GLY B 1 174 ? -5.785 5.477 -0.235 1 96.25 174 GLY B O 1
ATOM 3169 N N . LEU B 1 175 ? -4.754 7.129 0.899 1 97.25 175 LEU B N 1
ATOM 3170 C CA . LEU B 1 175 ? -6 7.852 1.128 1 97.25 175 LEU B CA 1
ATOM 3171 C C . LEU B 1 175 ? -6.582 8.359 -0.186 1 97.25 175 LEU B C 1
ATOM 3173 O O . LEU B 1 175 ? -7.805 8.375 -0.365 1 97.25 175 LEU B O 1
ATOM 3177 N N . ALA B 1 176 ? -5.727 8.773 -1.064 1 95.12 176 ALA B N 1
ATOM 3178 C CA . ALA B 1 176 ? -6.184 9.289 -2.352 1 95.12 176 ALA B CA 1
ATOM 3179 C C . ALA B 1 176 ? -6.871 8.195 -3.166 1 95.12 176 ALA B C 1
ATOM 3181 O O . ALA B 1 176 ? -7.883 8.453 -3.824 1 95.12 176 ALA B O 1
ATOM 3182 N N . ILE B 1 177 ? -6.32 7.008 -3.107 1 94.5 177 ILE B N 1
ATOM 3183 C CA . ILE B 1 177 ? -6.922 5.879 -3.809 1 94.5 177 ILE B CA 1
ATOM 3184 C C . ILE B 1 177 ? -8.32 5.621 -3.264 1 94.5 177 ILE B C 1
ATOM 3186 O O . ILE B 1 177 ? -9.266 5.426 -4.031 1 94.5 177 ILE B O 1
ATOM 3190 N N . VAL B 1 178 ? -8.445 5.645 -1.98 1 96 178 VAL B N 1
ATOM 3191 C CA . VAL B 1 178 ? -9.727 5.391 -1.325 1 96 178 VAL B CA 1
ATOM 3192 C C . VAL B 1 178 ? -10.711 6.508 -1.663 1 96 178 VAL B C 1
ATOM 3194 O O . VAL B 1 178 ? -11.867 6.246 -1.989 1 96 178 VAL B O 1
ATOM 3197 N N . ALA B 1 179 ? -10.211 7.754 -1.558 1 95 179 ALA B N 1
ATOM 3198 C CA . ALA B 1 179 ? -11.055 8.898 -1.873 1 95 179 ALA B CA 1
ATOM 3199 C C . ALA B 1 179 ? -11.594 8.812 -3.299 1 95 179 ALA B C 1
ATOM 3201 O O . ALA B 1 179 ? -12.781 9.047 -3.537 1 95 179 ALA B O 1
ATOM 3202 N N . LYS B 1 180 ? -10.742 8.438 -4.195 1 93.38 180 LYS B N 1
ATOM 3203 C CA . LYS B 1 180 ? -11.148 8.273 -5.59 1 93.38 180 LYS B CA 1
ATOM 3204 C C . LYS B 1 180 ? -12.172 7.16 -5.738 1 93.38 180 LYS B C 1
ATOM 3206 O O . LYS B 1 180 ? -13.211 7.344 -6.379 1 93.38 180 LYS B O 1
ATOM 3211 N N . LYS B 1 181 ? -11.922 6.055 -5.152 1 93.38 181 LYS B N 1
ATOM 3212 C CA . LYS B 1 181 ? -12.773 4.875 -5.273 1 93.38 181 LYS B CA 1
ATOM 3213 C C . LYS B 1 181 ? -14.172 5.152 -4.73 1 93.38 181 LYS B C 1
ATOM 3215 O O . LYS B 1 181 ? -15.164 4.672 -5.285 1 93.38 181 LYS B O 1
ATOM 3220 N N . LEU B 1 182 ? -14.234 5.941 -3.676 1 94.94 182 LEU B N 1
ATOM 3221 C CA . LEU B 1 182 ? -15.516 6.16 -3.006 1 94.94 182 LEU B CA 1
ATOM 3222 C C . LEU B 1 182 ? -16.078 7.539 -3.34 1 94.94 182 LEU B C 1
ATOM 3224 O O . LEU B 1 182 ? -17.062 7.969 -2.748 1 94.94 182 LEU B O 1
ATOM 3228 N N . ASN B 1 183 ? -15.406 8.281 -4.227 1 93.5 183 ASN B N 1
ATOM 3229 C CA . ASN B 1 183 ? -15.836 9.609 -4.664 1 93.5 183 ASN B CA 1
ATOM 3230 C C . ASN B 1 183 ? -15.961 10.57 -3.488 1 93.5 183 ASN B C 1
ATOM 3232 O O . ASN B 1 183 ? -17 11.195 -3.295 1 93.5 183 ASN B O 1
ATOM 3236 N N . LYS B 1 184 ? -14.914 10.609 -2.688 1 94.25 184 LYS B N 1
ATOM 3237 C CA . LYS B 1 184 ? -14.812 11.539 -1.566 1 94.25 184 LYS B CA 1
ATOM 3238 C C . LYS B 1 184 ? -13.789 12.633 -1.851 1 94.25 184 LYS B C 1
ATOM 3240 O O . LYS B 1 184 ? -12.883 12.445 -2.668 1 94.25 184 LYS B O 1
ATOM 3245 N N . ASN B 1 185 ? -13.961 13.75 -1.207 1 92.69 185 ASN B N 1
ATOM 3246 C CA . ASN B 1 185 ? -12.93 14.781 -1.226 1 92.69 185 ASN B CA 1
ATOM 3247 C C . ASN B 1 185 ? -11.797 14.461 -0.262 1 92.69 185 ASN B C 1
ATOM 3249 O O . ASN B 1 185 ? -12.016 13.828 0.773 1 92.69 185 ASN B O 1
ATOM 3253 N N . LEU B 1 186 ? -10.594 14.867 -0.688 1 94.94 186 LEU B N 1
ATOM 3254 C CA . LEU B 1 186 ? -9.43 14.648 0.167 1 94.94 186 LEU B CA 1
ATOM 3255 C C . LEU B 1 186 ? -8.492 15.844 0.124 1 94.94 186 LEU B C 1
ATOM 3257 O O . LEU B 1 186 ? -8.18 16.359 -0.954 1 94.94 186 LEU B O 1
ATOM 3261 N N . PHE B 1 187 ? -8.117 16.281 1.27 1 93.31 187 PHE B N 1
ATOM 3262 C CA . PHE B 1 187 ? -6.934 17.125 1.386 1 93.31 187 PHE B CA 1
ATOM 3263 C C . PHE B 1 187 ? -6.219 16.875 2.709 1 93.31 187 PHE B C 1
ATOM 3265 O O . PHE B 1 187 ? -6.73 16.156 3.572 1 93.31 187 PHE B O 1
ATOM 3272 N N . ALA B 1 188 ? -5.004 17.375 2.791 1 95.19 188 ALA B N 1
ATOM 3273 C CA . ALA B 1 188 ? -4.191 17.156 3.984 1 95.19 188 ALA B CA 1
ATOM 3274 C C . ALA B 1 188 ? -3.648 18.469 4.535 1 95.19 188 ALA B C 1
ATOM 3276 O O . ALA B 1 188 ? -3.387 19.406 3.773 1 95.19 188 ALA B O 1
ATOM 3277 N N . ILE B 1 189 ? -3.6 18.531 5.766 1 94.25 189 ILE B N 1
ATOM 3278 C CA . ILE B 1 189 ? -2.914 19.609 6.484 1 94.25 189 ILE B CA 1
ATOM 3279 C C . ILE B 1 189 ? -1.729 19.031 7.258 1 94.25 189 ILE B C 1
ATOM 3281 O O . ILE B 1 189 ? -1.913 18.25 8.195 1 94.25 189 ILE B O 1
ATOM 3285 N N . LEU B 1 190 ? -0.546 19.453 6.855 1 96.94 190 LEU B N 1
ATOM 3286 C CA . LEU B 1 190 ? 0.656 18.781 7.34 1 96.94 190 LEU B CA 1
ATOM 3287 C C . LEU B 1 190 ? 1.609 19.781 7.992 1 96.94 190 LEU B C 1
ATOM 3289 O O . LEU B 1 190 ? 1.832 20.859 7.465 1 96.94 190 LEU B O 1
ATOM 3293 N N . SER B 1 191 ? 2.104 19.406 9.148 1 97.19 191 SER B N 1
ATOM 3294 C CA . SER B 1 191 ? 3.242 20.125 9.703 1 97.19 191 SER B CA 1
ATOM 3295 C C . SER B 1 191 ? 4.551 19.672 9.07 1 97.19 191 SER B C 1
ATOM 3297 O O . SER B 1 191 ? 4.836 18.469 9.016 1 97.19 191 SER B O 1
ATOM 3299 N N . VAL B 1 192 ? 5.328 20.609 8.633 1 98.25 192 VAL B N 1
ATOM 3300 C CA . VAL B 1 192 ? 6.637 20.266 8.078 1 98.25 192 VAL B CA 1
ATOM 3301 C C . VAL B 1 192 ? 7.637 20.062 9.219 1 98.25 192 VAL B C 1
ATOM 3303 O O . VAL B 1 192 ? 8.062 21.016 9.859 1 98.25 192 VAL B O 1
ATOM 3306 N N . THR B 1 193 ? 8.055 18.828 9.414 1 98.56 193 THR B N 1
ATOM 3307 C CA . THR B 1 193 ? 8.836 18.484 10.594 1 98.56 193 THR B CA 1
ATOM 3308 C C . THR B 1 193 ? 10.32 18.344 10.234 1 98.56 193 THR B C 1
ATOM 3310 O O . THR B 1 193 ? 11.18 18.359 11.117 1 98.56 193 THR B O 1
ATOM 3313 N N . ASN B 1 194 ? 10.625 18.219 8.977 1 98.56 194 ASN B N 1
ATOM 3314 C CA . ASN B 1 194 ? 11.984 17.969 8.508 1 98.56 194 ASN B CA 1
ATOM 3315 C C . ASN B 1 194 ? 12.125 18.234 7.016 1 98.56 194 ASN B C 1
ATOM 3317 O O . ASN B 1 194 ? 11.133 18.406 6.312 1 98.56 194 ASN B O 1
ATOM 3321 N N . GLN B 1 195 ? 13.406 18.344 6.66 1 98.12 195 GLN B N 1
ATOM 3322 C CA . GLN B 1 195 ? 13.727 18.219 5.242 1 98.12 195 GLN B CA 1
ATOM 3323 C C . GLN B 1 195 ? 13.914 16.75 4.848 1 98.12 195 GLN B C 1
ATOM 3325 O O . GLN B 1 195 ? 14.438 15.953 5.629 1 98.12 195 GLN B O 1
ATOM 3330 N N . VAL B 1 196 ? 13.461 16.406 3.656 1 98.12 196 VAL B N 1
ATOM 3331 C CA . VAL B 1 196 ? 13.664 15.039 3.176 1 98.12 196 VAL B CA 1
ATOM 3332 C C . VAL B 1 196 ? 15.156 14.766 3.02 1 98.12 196 VAL B C 1
ATOM 3334 O O . VAL B 1 196 ? 15.883 15.562 2.43 1 98.12 196 VAL B O 1
ATOM 3337 N N . GLY B 1 197 ? 15.602 13.727 3.586 1 96.88 197 GLY B N 1
ATOM 3338 C CA . GLY B 1 197 ? 17.016 13.383 3.518 1 96.88 197 GLY B CA 1
ATOM 3339 C C . GLY B 1 197 ? 17.484 12.562 4.699 1 96.88 197 GLY B C 1
ATOM 3340 O O . 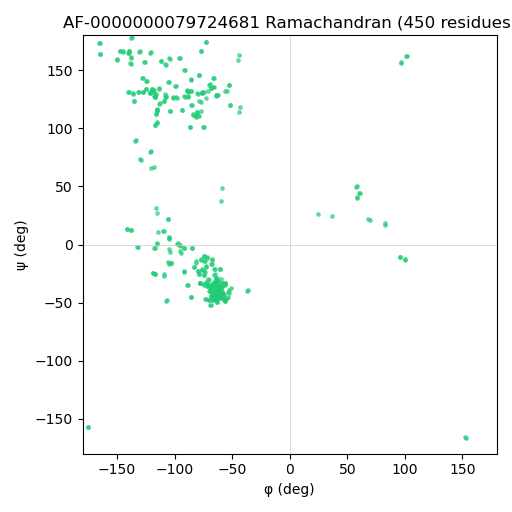GLY B 1 197 ? 16.672 12.031 5.461 1 96.88 197 GLY B O 1
ATOM 3341 N N . SER B 1 198 ? 18.75 12.43 4.875 1 96.31 198 SER B N 1
ATOM 3342 C CA . SER B 1 198 ? 19.375 11.516 5.812 1 96.31 198 SER B CA 1
ATOM 3343 C C . SER B 1 198 ? 19.047 11.875 7.258 1 96.31 198 SER B C 1
ATOM 3345 O O . SER B 1 198 ? 18.969 11 8.117 1 96.31 198 SER B O 1
ATOM 3347 N N . GLU B 1 199 ? 18.734 13.141 7.543 1 96.38 199 GLU B N 1
ATOM 3348 C CA . GLU B 1 199 ? 18.469 13.578 8.914 1 96.38 199 GLU B CA 1
ATOM 3349 C C . GLU B 1 199 ? 16.969 13.625 9.195 1 96.38 199 GLU B C 1
ATOM 3351 O O . GLU B 1 199 ? 16.562 14.031 10.281 1 96.38 199 GLU B O 1
ATOM 3356 N N . GLY B 1 200 ? 16.219 13.266 8.211 1 96.5 200 GLY B N 1
ATOM 3357 C CA . GLY B 1 200 ? 14.773 13.414 8.297 1 96.5 200 GLY B CA 1
ATOM 3358 C C . GLY B 1 200 ? 14.18 12.75 9.531 1 96.5 200 GLY B C 1
ATOM 3359 O O . GLY B 1 200 ? 13.383 13.359 10.25 1 96.5 200 GLY B O 1
ATOM 3360 N N . SER B 1 201 ? 14.602 11.539 9.828 1 95.81 201 SER B N 1
ATOM 3361 C CA . SER B 1 201 ? 14.031 10.781 10.945 1 95.81 201 SER B CA 1
ATOM 3362 C C . SER B 1 201 ? 14.375 11.438 12.281 1 95.81 201 SER B C 1
ATOM 3364 O O . SER B 1 201 ? 13.516 11.539 13.156 1 95.81 201 SER B O 1
ATOM 3366 N N . ALA B 1 202 ? 15.562 11.844 12.422 1 97.12 202 ALA B N 1
ATOM 3367 C CA . ALA B 1 202 ? 15.984 12.5 13.656 1 97.12 202 ALA B CA 1
ATOM 3368 C C . ALA B 1 202 ? 15.242 13.812 13.867 1 97.12 202 ALA B C 1
ATOM 3370 O O . ALA B 1 202 ? 14.781 14.109 14.969 1 97.12 202 ALA B O 1
ATOM 3371 N N . ASP B 1 203 ? 15.117 14.602 12.805 1 98.06 203 ASP B N 1
ATOM 3372 C CA . ASP B 1 203 ? 14.391 15.867 12.875 1 98.06 203 ASP B CA 1
ATOM 3373 C C . ASP B 1 203 ? 12.914 15.648 13.195 1 98.06 203 ASP B C 1
ATOM 3375 O O . ASP B 1 203 ? 12.32 16.391 13.969 1 98.06 203 ASP B O 1
ATOM 3379 N N . TRP B 1 204 ? 12.359 14.656 12.555 1 98.06 204 TRP B N 1
ATOM 3380 C CA . TRP B 1 204 ? 10.977 14.305 12.859 1 98.06 204 TRP B CA 1
ATOM 3381 C C . TRP B 1 204 ? 10.812 14 14.344 1 98.06 204 TRP B C 1
ATOM 3383 O O . TRP B 1 204 ? 9.883 14.5 14.992 1 98.06 204 TRP B O 1
ATOM 3393 N N . GLN B 1 205 ? 11.656 13.195 14.922 1 97.56 205 GLN B N 1
ATOM 3394 C CA . GLN B 1 205 ? 11.57 12.812 16.328 1 97.56 205 GLN B CA 1
ATOM 3395 C C . GLN B 1 205 ? 11.633 14.031 17.234 1 97.56 205 GLN B C 1
ATOM 3397 O O . GLN B 1 205 ? 10.922 14.102 18.234 1 97.56 205 GLN B O 1
ATOM 3402 N N . LYS B 1 206 ? 12.375 14.938 16.875 1 98.12 206 LYS B N 1
ATOM 3403 C CA . LYS B 1 206 ? 12.57 16.156 17.656 1 98.12 206 LYS B CA 1
ATOM 3404 C C . LYS B 1 206 ? 11.359 17.078 17.562 1 98.12 206 LYS B C 1
ATOM 3406 O O . LYS B 1 206 ? 10.984 17.734 18.531 1 98.12 206 LYS B O 1
ATOM 3411 N N . ASN B 1 207 ? 10.711 17.094 16.406 1 98.44 207 ASN B N 1
ATOM 3412 C CA . ASN B 1 207 ? 9.82 18.203 16.094 1 98.44 207 ASN B CA 1
ATOM 3413 C C . 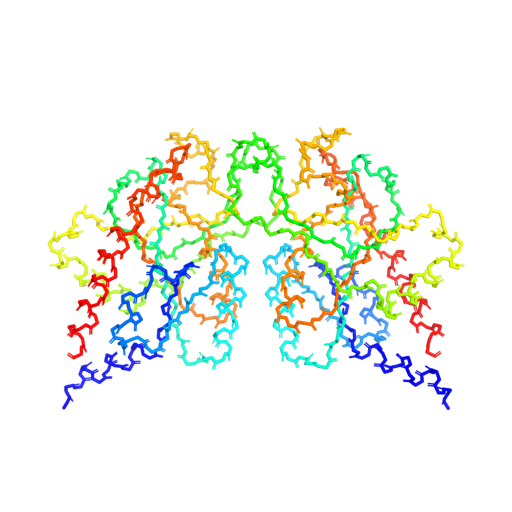ASN B 1 207 ? 8.359 17.781 16.125 1 98.44 207 ASN B C 1
ATOM 3415 O O . ASN B 1 207 ? 7.469 18.609 16.312 1 98.44 207 ASN B O 1
ATOM 3419 N N . TRP B 1 208 ? 8.023 16.484 15.898 1 98 208 TRP B N 1
ATOM 3420 C CA . TRP B 1 208 ? 6.688 16.094 15.477 1 98 208 TRP B CA 1
ATOM 3421 C C . TRP B 1 208 ? 5.652 16.469 16.531 1 98 208 TRP B C 1
ATOM 3423 O O . TRP B 1 208 ? 4.562 16.938 16.203 1 98 208 TRP B O 1
ATOM 3433 N N . ARG B 1 209 ? 5.992 16.328 17.828 1 98.31 209 ARG B N 1
ATOM 3434 C CA . ARG B 1 209 ? 4.996 16.516 18.875 1 98.31 209 ARG B CA 1
ATOM 3435 C C . ARG B 1 209 ? 4.602 17.984 18.984 1 98.31 209 ARG B C 1
ATOM 3437 O O . ARG B 1 209 ? 3.416 18.328 18.984 1 98.31 209 ARG B O 1
ATOM 3444 N N . ASP B 1 210 ? 5.617 18.875 19.016 1 98.06 210 ASP B N 1
ATOM 3445 C CA . ASP B 1 210 ? 5.344 20.297 19.141 1 98.06 210 ASP B CA 1
ATOM 3446 C C . ASP B 1 210 ? 4.586 20.828 17.938 1 98.06 210 ASP B C 1
ATOM 3448 O O . ASP B 1 210 ? 3.615 21.578 18.078 1 98.06 210 ASP B O 1
ATOM 3452 N N . PHE B 1 211 ? 5.035 20.391 16.797 1 97.06 211 PHE B N 1
ATOM 3453 C CA . PHE B 1 211 ? 4.398 20.891 15.578 1 97.06 211 PHE B CA 1
ATOM 3454 C C . PHE B 1 211 ? 3 20.297 15.422 1 97.06 211 PHE B C 1
ATOM 3456 O O . PHE B 1 211 ? 2.086 20.984 14.953 1 97.06 211 PHE B O 1
ATOM 3463 N N . SER B 1 212 ? 2.824 19.047 15.844 1 97.94 212 SER B N 1
ATOM 3464 C CA . SER B 1 212 ? 1.495 18.453 15.852 1 97.94 212 SER B CA 1
ATOM 3465 C C . SER B 1 212 ? 0.556 19.188 16.797 1 97.94 212 SER B C 1
ATOM 3467 O O . SER B 1 212 ? -0.596 19.453 16.453 1 97.94 212 SER B O 1
ATOM 3469 N N . ASN B 1 213 ? 1.031 19.531 17.984 1 97.56 213 ASN B N 1
ATOM 3470 C CA . ASN B 1 213 ? 0.226 20.297 18.922 1 97.56 213 ASN B CA 1
ATOM 3471 C C . ASN B 1 213 ? -0.23 21.625 18.328 1 97.56 213 ASN B C 1
ATOM 3473 O O . ASN B 1 213 ? -1.399 22 18.453 1 97.56 213 ASN B O 1
ATOM 3477 N N . SER B 1 214 ? 0.704 22.297 17.703 1 93.5 214 SER B N 1
ATOM 3478 C CA . SER B 1 214 ? 0.392 23.578 17.094 1 93.5 214 SER B CA 1
ATOM 3479 C C . SER B 1 214 ? -0.686 23.438 16.016 1 93.5 214 SER B C 1
ATOM 3481 O O . SER B 1 214 ? -1.636 24.219 15.977 1 93.5 214 SER B O 1
ATOM 3483 N N . LEU B 1 215 ? -0.528 22.406 15.195 1 94.25 215 LEU B N 1
ATOM 3484 C CA . LEU B 1 215 ? -1.491 22.156 14.125 1 94.25 215 LEU B CA 1
ATOM 3485 C C . LEU B 1 215 ? -2.859 21.797 14.695 1 94.25 215 LEU B C 1
ATOM 3487 O O . LEU B 1 215 ? -3.879 22.328 14.25 1 94.25 215 LEU B O 1
ATOM 3491 N N . GLN B 1 216 ? -2.9 20.922 15.68 1 96 216 GLN B N 1
ATOM 3492 C CA . GLN B 1 216 ? -4.164 20.531 16.281 1 96 216 GLN B CA 1
ATOM 3493 C C . GLN B 1 216 ? -4.855 21.719 16.938 1 96 216 GLN B C 1
ATOM 3495 O O . GLN B 1 216 ? -6.074 21.875 16.828 1 96 216 GLN B O 1
ATOM 3500 N N . ASN B 1 217 ? -4.102 22.562 17.578 1 93.38 217 ASN B N 1
ATOM 3501 C CA . ASN B 1 217 ? -4.68 23.75 18.219 1 93.38 217 ASN B CA 1
ATOM 3502 C C . ASN B 1 217 ? -5.27 24.703 17.203 1 93.38 217 ASN B C 1
ATOM 3504 O O . ASN B 1 217 ? -6.293 25.344 17.453 1 93.38 217 ASN B O 1
ATOM 3508 N N . LEU B 1 218 ? -4.613 24.797 16.078 1 89.5 218 LEU B N 1
ATOM 3509 C CA . LEU B 1 218 ? -5.16 25.609 14.984 1 89.5 218 LEU B CA 1
ATOM 3510 C C . LEU B 1 218 ? -6.531 25.078 14.562 1 89.5 218 LEU B C 1
ATOM 3512 O O . LEU B 1 218 ? -7.469 25.859 14.383 1 89.5 218 LEU B O 1
ATOM 3516 N N . LEU B 1 219 ? -6.66 23.781 14.43 1 91.12 219 LEU B N 1
ATOM 3517 C CA . LEU B 1 219 ? -7.914 23.156 14.008 1 91.12 219 LEU B CA 1
ATOM 3518 C C . LEU B 1 219 ? -8.984 23.312 15.078 1 91.12 219 LEU B C 1
ATOM 3520 O O . LEU B 1 219 ? -10.156 23.516 14.766 1 91.12 219 LEU B O 1
ATOM 3524 N N . LEU B 1 220 ? -8.562 23.234 16.328 1 92.44 220 LEU B N 1
ATOM 3525 C CA . LEU B 1 220 ? -9.492 23.406 17.438 1 92.44 220 LEU B CA 1
ATOM 3526 C C . LEU B 1 220 ? -10.047 24.828 17.453 1 92.44 220 LEU B C 1
ATOM 3528 O O . LEU B 1 220 ? -11.25 25.031 17.656 1 92.44 220 LEU B O 1
ATOM 3532 N N . LYS B 1 221 ? -9.18 25.766 17.203 1 88.5 221 LYS B N 1
ATOM 3533 C CA . LYS B 1 221 ? -9.617 27.156 17.141 1 88.5 221 LYS B CA 1
ATOM 3534 C C . LYS B 1 221 ? -10.562 27.391 15.969 1 88.5 221 LYS B C 1
ATOM 3536 O O . LYS B 1 221 ? -11.57 28.094 16.109 1 88.5 221 LYS B O 1
ATOM 3541 N N . TRP B 1 222 ? -10.203 26.781 14.867 1 84.94 222 TRP B N 1
ATOM 3542 C CA . TRP B 1 222 ? -11.039 26.875 13.672 1 84.94 222 TRP B CA 1
ATOM 3543 C C . TRP B 1 222 ? -12.43 26.312 13.945 1 84.94 222 TRP B C 1
ATOM 3545 O O . TRP B 1 222 ? -13.438 26.906 13.555 1 84.94 222 TRP B O 1
ATOM 3555 N N . THR B 1 223 ? -12.492 25.188 14.625 1 82.94 223 THR B N 1
ATOM 3556 C CA . THR B 1 223 ? -13.758 24.516 14.914 1 82.94 223 THR B CA 1
ATOM 3557 C C . THR B 1 223 ? -14.555 25.297 15.961 1 82.94 223 THR B C 1
ATOM 3559 O O . THR B 1 223 ? -15.781 25.375 15.875 1 82.94 223 THR B O 1
ATOM 3562 N N . ASP B 1 224 ? -13.859 25.891 16.922 1 79.12 224 ASP B N 1
ATOM 3563 C CA . ASP B 1 224 ? -14.508 26.656 17.984 1 79.12 224 ASP B CA 1
ATOM 3564 C C . ASP B 1 224 ? -15.164 27.922 17.438 1 79.12 224 ASP B C 1
ATOM 3566 O O . ASP B 1 224 ? -16.25 28.297 17.891 1 79.12 224 ASP B O 1
ATOM 3570 N N . GLU B 1 225 ? -14.57 28.516 16.469 1 75.44 225 GLU B N 1
ATOM 3571 C CA . GLU B 1 225 ? -15.117 29.75 15.906 1 75.44 225 GLU B CA 1
ATOM 3572 C C . GLU B 1 225 ? -16.359 29.469 15.07 1 75.44 225 GLU B C 1
ATOM 3574 O O . GLU B 1 225 ? -17.141 30.391 14.797 1 75.44 225 GLU B O 1
ATOM 3579 N N . ARG B 1 226 ? -16.594 28.281 14.742 1 70.56 226 ARG B N 1
ATOM 3580 C CA . ARG B 1 226 ? -17.719 27.922 13.883 1 70.56 226 ARG B CA 1
ATOM 3581 C C . ARG B 1 226 ? -18.844 27.312 14.695 1 70.56 226 ARG B C 1
ATOM 3583 O O . ARG B 1 226 ? -19.922 27.016 14.164 1 70.56 226 ARG B O 1
ATOM 3590 N N . ARG B 1 227 ? -18.516 27.109 15.992 1 63.47 227 ARG B N 1
ATOM 3591 C CA . ARG B 1 227 ? -19.578 26.703 16.906 1 63.47 227 ARG B CA 1
ATOM 3592 C C . ARG B 1 227 ? -20.297 27.906 17.5 1 63.47 227 ARG B C 1
ATOM 3594 O O . ARG B 1 227 ? -19.672 28.953 17.703 1 63.47 227 ARG B O 1
#

Foldseek 3Di:
DDPLLVVLLLQLLQEAEEEQACLLCVVVVVVVLHPHYDNQHAFLVSNLVSVLVVCVVPVSHFEYEYTFAWAWEQQLVADAQFKEKEFKEFEDDVCCLVVNDPDPDGDDILGLPPPPPPVVVLLVVLQCPDPVHVPRYYYHAYEYAYRDAAAARDNDDSDPSCPRHTIYGGHVVSVSVSCVVSVHGYMYMYRYQYHRHNCRVVSCVVGGNVSSVVVNVSVVVSSVVSD/DDPLLVVLLLQLLQEAEEEQACLLCVVVVVVVLHPHYDNQHAFLVSNLVSVLVVCVVPVSHFEYEYTFAWAWEQQLVADAQFKEKEFKEFEDDVCCLVVNDPDPDGDAILGLPPPPPPVVVLLVVLQCPDPVHVPRYYYHAYEYAYRDAAAARDNDDSDPSCPRHTIYGGHVVSVSVSCVVSVHGYMYMYRYQYHRHNCRVVSCVVGGNVSSVVVNVSVVVSSVVSD